Protein 3V70 (pdb70)

Nearest PDB structures (foldseek):
  3v70-assembly2_B  TM=1.005E+00  e=4.978E-42  Homo sapiens
  3v70-assembly1_A  TM=1.001E+00  e=3.978E-40  Homo sapiens
  6z3e-assembly1_A  TM=9.303E-01  e=1.183E-22  Homo sapiens
  2xtp-assembly1_A  TM=8.531E-01  e=1.876E-22  Homo sapiens
  3p1j-assembly1_A  TM=9.049E-01  e=4.468E-21  Homo sapiens

Sequence (428 aa):
STRRLILVGRTGAGKSATGNSILGQRRFTRACTTGSRRWDKCHVEVVDTPDIFSSQVSKTDPPGGCEERGHCYLLSAPGPHALLLVTQLGRFTAQDQQAVRQVRDMFGEDVLKWMVIVFTRKEDLAGGSLHDYVSNTENRALRELVAECGGRVCAFDNRATGREQEAQVVQLLGMVEGLVLEHKGAHYSNEVYELAQVLRWAGPEERLRRVAERVAARVTRRLILVGRTGAGKSATGNSILGQRRFTRACTTGSRRWDKCHVEVVDTPDIFSSQVSKTDPPGGCEERGHCYLLSAPGPHALLLVTQLGRFTAQDQQAVRQVRDMFGEDVLKWMVIVFTRKEDLHDYVSNTENRALRELVAECGGRVCAFDNRATGREQEAQVVVQLLGMVEGLVLEHKGAHYSNEVYELAQVLRWAGPEERRLRRVAERVAARV

Foldseek 3Di:
DEAEEEEFFAPPLCQQLVVCLLAVHNDGPLAWDKDWHCDPNYIYIYIYADHCQFPCVCVSQPLQLRLLVSLLSRPLFGLAYEYGGEVPDCDPRRVSRVVSVCLQQNLCRLLRYAYEYEPLCVCVPPDPVVVLVDDPPVVSVVSCVSNVVRYAYDHSVDDDPNSVVSSVSNVVSSVVSCVVVVNDGRHDPLSVLLVVCVVPDPVVSSSVSSVVSVVRD/DAEEEEFFAPPLCQQLVVCLLQVHNPGDLAWDKDWHCDDNDIYIYIYADHCQFPCVCVSQPLQLRLLVSLLRRPLFHLAYEYGGEVPDCDVRRVSSVVSVCLQQNLCRLLRYAYEYEPLVVVLVPLVPDPPVSSVVSCVSNVVRYAYDHSVDDDPNSVVRSVSNVVSSVVSCVVVVNDGRHDPLSVLLVVCVVPDPVVSSSVSSVVSVVRD

Secondary structure (P-SEA, 3-state):
cbbbbbbbcccccaaaaaaaaaaccccccccccccccccccbbbbbbbbccccccccccccccaaaaaaaaaaacccccbbbbccccccccaaaaaaaaaaaaaccccccccbbbbbccccccccccaaaaaaccccaaaaaaaaaaccbbbbbccccccaaaaaaaaaaaaaaaaaaaaacccccccaaaaaaaaaccccaaaaaaaaaaaaaacc/cbbbbbbccccccaaaaaaaaaccccccccccccccccccbbbbbbbbccccccccccccccaaaaaaaaaaacccccbbbbccccccccaaaaaaaaaaaaaccccccccbbbbbccccccaaaaacccaaaaaaaaaaaccbbbbbccccccaaaaaaaaaaaaaaaaaaaaacccccccaaaaaaaaaccccaaaaaaaaaaaaaacc

GO terms:
  GO:0005515 protein binding (F, IPI)
  GO:0005783 endoplasmic reticulum (C, IDA)

InterPro domains:
  IPR006703 AIG1-type guanine nucleotide-binding (G) domain [PF04548] (28-229)
  IPR006703 AIG1-type guanine nucleotide-binding (G) domain [PS51720] (25-229)
  IPR027417 P-loop containing nucleoside triphosphate hydrolase [G3DSA:3.40.50.300] (26-253)
  IPR027417 P-loop containing nucleoside triphosphate hydrolase [SSF52540] (24-228)
  IPR045058 GTPase GIMA/IAN/Toc [PTHR10903] (29-234)

Solvent-accessible surface area: 19023 Å² total; per-residue (Å²): 98,39,42,30,0,0,0,0,2,38,97,50,0,17,15,47,43,0,0,25,6,3,3,33,16,71,27,9,80,80,40,4,34,53,4,48,66,84,70,103,86,26,94,4,58,0,3,10,12,16,77,6,4,30,80,117,8,83,84,67,11,104,51,2,52,35,11,0,60,0,0,39,53,0,33,51,0,0,11,0,0,0,4,1,0,47,4,56,123,21,58,79,117,4,82,32,0,10,52,39,0,52,65,3,1,13,114,74,0,8,114,34,0,0,0,0,2,4,18,87,69,75,28,97,83,41,62,22,73,92,67,30,80,118,37,110,52,81,37,7,50,59,7,14,78,88,0,58,42,32,29,4,8,0,24,41,169,20,104,56,206,131,39,101,62,12,5,77,70,0,27,43,41,1,69,37,2,6,134,124,36,148,46,53,57,8,49,19,81,0,2,104,25,4,79,105,24,132,209,38,42,101,82,77,51,58,126,88,0,9,98,53,0,48,89,77,70,70,52,28,0,0,0,0,3,38,96,55,1,22,16,47,44,0,0,30,10,2,4,50,78,232,110,46,146,97,39,3,37,55,9,61,76,83,77,108,101,39,106,6,54,0,3,9,11,19,79,6,5,34,80,119,8,76,64,67,12,103,45,2,70,35,11,0,59,0,0,39,51,1,33,49,0,0,11,0,0,0,4,1,1,54,16,68,27,24,50,78,114,5,80,66,0,9,69,26,0,44,39,3,0,0,23,33,0,4,117,18,0,0,0,0,2,3,66,39,78,112,67,81,80,88,19,88,90,37,109,46,69,36,5,45,108,10,19,75,63,0,58,41,51,18,6,32,0,32,41,190,26,78,58,88,63,39,64,59,23,1,80,63,0,31,44,60,1,70,38,8,7,136,105,40,122,43,51,60,0,30,6,32,0,1,106,14,3,82,105,23,135,210,41,41,101,84,78,50,53,116,71,0,4,103,99,0,48,61,4,66

Radius of gyration: 23.24 Å; Cα contacts (8 Å, |Δi|>4): 752; chains: 2; bounding box: 51×53×64 Å

Structure (mmCIF, N/CA/C/O backbone):
data_3V70
#
_entry.id   3V70
#
_cell.length_a   81.348
_cell.length_b   81.348
_cell.length_c   178.934
_cell.angle_alpha   90.000
_cell.angle_beta   90.000
_cell.angle_gamma   120.000
#
_symmetry.space_group_name_H-M   'H 3'
#
loop_
_entity.id
_entity.type
_entity.pdbx_description
1 polymer 'GTPase IMAP family member 1'
2 non-polymer "GUANOSINE-5'-DIPHOSPHATE"
3 non-polymer 'MAGNESIUM ION'
4 water water
#
loop_
_atom_site.group_PDB
_atom_site.id
_atom_site.type_symbol
_atom_site.label_atom_id
_atom_site.label_alt_id
_atom_site.label_comp_id
_atom_site.label_asym_id
_atom_site.label_entity_id
_atom_site.label_seq_id
_atom_site.pdbx_PDB_ins_code
_atom_site.Cartn_x
_atom_site.Cartn_y
_atom_site.Cartn_z
_atom_site.occupancy
_atom_site.B_iso_or_equiv
_atom_site.auth_seq_id
_atom_site.auth_comp_id
_atom_site.auth_asym_id
_atom_site.auth_atom_id
_atom_site.pdbx_PDB_model_num
ATOM 1 N N . SER A 1 20 ? 8.664 1.643 113.891 1.00 42.13 26 SER A N 1
ATOM 2 C CA . SER A 1 20 ? 7.850 2.146 112.755 1.00 43.52 26 SER A CA 1
ATOM 3 C C . SER A 1 20 ? 7.987 3.672 112.599 1.00 41.72 26 SER A C 1
ATOM 4 O O . SER A 1 20 ? 8.115 4.157 111.473 1.00 43.47 26 SER A O 1
ATOM 6 N N . THR A 1 21 ? 7.950 4.431 113.705 1.00 39.08 27 THR A N 1
ATOM 7 C CA . THR A 1 21 ? 8.282 5.888 113.655 1.00 35.90 27 THR A CA 1
ATOM 8 C C . THR A 1 21 ? 9.014 6.351 114.899 1.00 32.87 27 THR A C 1
ATOM 9 O O . THR A 1 21 ? 8.671 5.961 116.003 1.00 32.27 27 THR A O 1
ATOM 13 N N . ARG A 1 22 ? 10.040 7.182 114.689 1.00 30.87 28 ARG A N 1
ATOM 14 C CA . ARG A 1 22 ? 10.773 7.827 115.764 1.00 29.11 28 ARG A CA 1
ATOM 15 C C . ARG A 1 22 ? 10.826 9.342 115.522 1.00 27.24 28 ARG A C 1
ATOM 16 O O . ARG A 1 22 ? 11.335 9.793 114.507 1.00 27.33 28 ARG A O 1
ATOM 24 N N . ARG A 1 23 ? 10.288 10.109 116.461 1.00 26.28 29 ARG A N 1
ATOM 25 C CA . ARG A 1 23 ? 10.248 11.564 116.367 1.00 24.72 29 ARG A CA 1
ATOM 26 C C . ARG A 1 23 ? 11.235 12.146 117.328 1.00 23.82 29 ARG A C 1
ATOM 27 O O . ARG A 1 23 ? 11.166 11.892 118.540 1.00 23.48 29 ARG A O 1
ATOM 35 N N . LEU A 1 24 ? 12.166 12.933 116.789 1.00 22.74 30 LEU A N 1
ATOM 36 C CA . LEU A 1 24 ? 13.192 13.538 117.579 1.00 21.90 30 LEU A CA 1
ATOM 37 C C . LEU A 1 24 ? 13.045 15.026 117.494 1.00 21.21 30 LEU A C 1
ATOM 38 O O . LEU A 1 24 ? 12.676 15.536 116.460 1.00 22.73 30 LEU A O 1
ATOM 43 N N . ILE A 1 25 ? 13.354 15.731 118.582 1.00 20.41 31 ILE A N 1
ATOM 44 C CA . ILE A 1 25 ? 13.424 17.199 118.561 1.00 20.29 31 ILE A CA 1
ATOM 45 C C . ILE A 1 25 ? 14.824 17.640 119.013 1.00 20.10 31 ILE A C 1
ATOM 46 O O . ILE A 1 25 ? 15.317 17.193 120.078 1.00 19.41 31 ILE A O 1
ATOM 51 N N . LEU A 1 26 ? 15.456 18.486 118.206 1.00 19.88 32 LEU A N 1
ATOM 52 C CA . LEU A 1 26 ? 16.774 19.060 118.518 1.00 20.23 32 LEU A CA 1
ATOM 53 C C . LEU A 1 26 ? 16.572 20.312 119.317 1.00 20.98 32 LEU A C 1
ATOM 54 O O . LEU A 1 26 ? 15.858 21.240 118.858 1.00 20.83 32 LEU A O 1
ATOM 59 N N . VAL A 1 27 ? 17.171 20.342 120.504 1.00 21.22 33 VAL A N 1
ATOM 60 C CA . VAL A 1 27 ? 17.053 21.483 121.423 1.00 22.94 33 VAL A CA 1
ATOM 61 C C . VAL A 1 27 ? 18.439 21.870 121.961 1.00 24.59 33 VAL A C 1
ATOM 62 O O . VAL A 1 27 ? 19.400 21.098 121.849 1.00 24.80 33 VAL A O 1
ATOM 66 N N . GLY A 1 28 ? 18.539 23.084 122.505 1.00 25.79 34 GLY A N 1
ATOM 67 C CA . GLY A 1 28 ? 19.816 23.641 122.942 1.00 26.27 34 GLY A CA 1
ATOM 68 C C . GLY A 1 28 ? 20.031 25.043 122.435 1.00 28.10 34 GLY A C 1
ATOM 69 O O . GLY A 1 28 ? 19.206 25.585 121.701 1.00 28.13 34 GLY A O 1
ATOM 70 N N . ARG A 1 29 ? 21.134 25.657 122.865 1.00 30.97 35 ARG A N 1
ATOM 71 C CA . ARG A 1 29 ? 21.443 27.050 122.520 1.00 32.09 35 ARG A CA 1
ATOM 72 C C . ARG A 1 29 ? 21.793 27.253 121.035 1.00 32.20 35 ARG A C 1
ATOM 73 O O . ARG A 1 29 ? 22.114 26.291 120.312 1.00 31.21 35 ARG A O 1
ATOM 81 N N . THR A 1 30 ? 21.741 28.512 120.594 1.00 33.09 36 THR A N 1
ATOM 82 C CA . THR A 1 30 ? 22.221 28.870 119.269 1.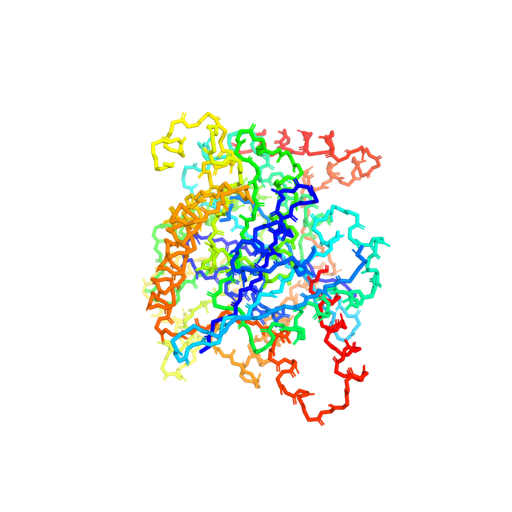00 33.74 36 THR A CA 1
ATOM 83 C C . THR A 1 30 ? 23.709 28.577 119.197 1.00 33.23 36 THR A C 1
ATOM 84 O O . THR A 1 30 ? 24.443 28.823 120.151 1.00 32.55 36 THR A O 1
ATOM 88 N N . GLY A 1 31 ? 24.136 28.029 118.064 1.00 32.23 37 GLY A N 1
ATOM 89 C CA . GLY A 1 31 ? 25.518 27.646 117.865 1.00 32.82 37 GLY A CA 1
ATOM 90 C C . GLY A 1 31 ? 25.967 26.382 118.605 1.00 31.85 37 GLY A C 1
ATOM 91 O O . GLY A 1 31 ? 27.141 26.087 118.646 1.00 33.46 37 GLY A O 1
ATOM 92 N N . ALA A 1 32 ? 25.047 25.626 119.173 1.00 30.39 38 ALA A 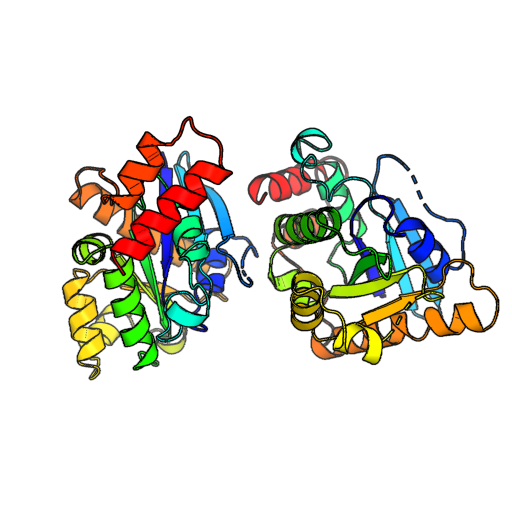N 1
ATOM 93 C CA . ALA A 1 32 ? 25.393 24.332 119.759 1.00 30.11 38 ALA A CA 1
ATOM 94 C C . ALA A 1 32 ? 25.733 23.272 118.703 1.00 30.26 38 ALA A C 1
ATOM 95 O O . ALA A 1 32 ? 26.505 22.349 118.962 1.00 31.96 38 ALA A O 1
ATOM 97 N N . GLY A 1 33 ? 25.181 23.413 117.502 1.00 29.63 39 GLY A N 1
ATOM 98 C CA . GLY A 1 33 ? 25.351 22.400 116.462 1.00 28.70 39 GLY A CA 1
ATOM 99 C C . GLY A 1 33 ? 24.094 21.583 116.192 1.00 26.71 39 GLY A C 1
ATOM 100 O O . GLY A 1 33 ? 24.187 20.450 115.684 1.00 26.62 39 GLY A O 1
ATOM 101 N N . LYS A 1 34 ? 22.919 22.163 116.487 1.00 25.06 40 LYS A N 1
ATOM 102 C CA . LYS A 1 34 ? 21.631 21.492 116.255 1.00 23.27 40 LYS A CA 1
ATOM 103 C C . LYS A 1 34 ? 21.443 21.170 114.795 1.00 22.57 40 LYS A C 1
ATOM 104 O O . LYS A 1 34 ? 21.183 20.035 114.443 1.00 21.21 40 LYS A O 1
ATOM 110 N N . SER A 1 35 ? 21.594 22.177 113.937 1.00 23.42 41 SER A N 1
ATOM 111 C CA . SER A 1 35 ? 21.291 22.002 112.532 1.00 23.25 41 SER A CA 1
ATOM 112 C C . SER A 1 35 ? 22.247 21.000 111.885 1.00 23.08 41 SER A C 1
ATOM 113 O O . SER A 1 35 ? 21.824 20.169 111.098 1.00 22.93 41 SER A O 1
ATOM 116 N N . ALA A 1 36 ? 23.517 21.065 112.243 1.00 23.28 42 ALA A N 1
ATOM 117 C CA . ALA A 1 36 ? 24.492 20.126 111.716 1.00 24.12 42 ALA A CA 1
ATOM 118 C C . ALA A 1 36 ? 24.212 18.697 112.174 1.00 23.38 42 ALA A C 1
ATOM 119 O O . ALA A 1 36 ? 24.330 17.741 111.390 1.00 24.31 42 ALA A O 1
ATOM 121 N N . THR A 1 37 ? 23.819 18.544 113.427 1.00 22.50 43 THR A N 1
ATOM 122 C CA . THR A 1 37 ? 23.485 17.227 113.956 1.00 21.57 43 THR A CA 1
ATOM 123 C C . THR A 1 37 ? 22.308 16.625 113.215 1.00 21.44 43 THR A C 1
ATOM 124 O O . THR A 1 37 ? 22.326 15.451 112.887 1.00 22.48 43 THR A O 1
ATOM 128 N N . GLY A 1 38 ? 21.299 17.435 112.929 1.00 21.04 44 GLY A N 1
ATOM 129 C CA . GLY A 1 38 ? 20.138 16.992 112.178 1.00 20.73 44 GLY A CA 1
ATOM 130 C C . GLY A 1 38 ? 20.478 16.566 110.788 1.00 22.03 44 GLY A C 1
ATOM 131 O O . GLY A 1 38 ? 19.966 15.576 110.294 1.00 21.95 44 GLY A O 1
ATOM 132 N N . ASN A 1 39 ? 21.375 17.306 110.146 1.00 23.44 45 ASN A N 1
ATOM 133 C CA . ASN A 1 39 ? 21.847 16.923 108.838 1.00 25.04 45 ASN A CA 1
ATOM 134 C C . ASN A 1 39 ? 22.574 15.560 108.874 1.00 25.56 45 ASN A C 1
ATOM 135 O O . ASN A 1 39 ? 22.345 14.717 108.011 1.00 27.13 45 ASN A O 1
ATOM 140 N N . SER A 1 40 ? 23.418 15.353 109.873 1.00 24.61 46 SER A N 1
ATOM 141 C CA . SER A 1 40 ? 24.102 14.079 110.036 1.00 25.57 46 SER A CA 1
ATOM 142 C C . SER A 1 40 ? 23.106 12.906 110.194 1.00 24.95 46 SER A C 1
ATOM 143 O O . SER A 1 40 ? 23.250 11.892 109.558 1.00 25.93 46 SER A O 1
ATOM 146 N N . ILE A 1 41 ? 22.089 13.091 111.020 1.00 23.48 47 ILE A N 1
ATOM 147 C CA . ILE A 1 41 ? 21.084 12.040 111.264 1.00 23.42 47 ILE A CA 1
ATOM 148 C C . ILE A 1 41 ? 20.289 11.709 110.001 1.00 24.90 47 ILE A C 1
ATOM 149 O O . ILE A 1 41 ? 19.994 10.532 109.717 1.00 26.58 47 ILE A O 1
ATOM 154 N N . LEU A 1 42 ? 19.927 12.734 109.239 1.00 24.93 48 LEU A N 1
ATOM 155 C CA . LEU A 1 42 ? 19.088 12.550 108.073 1.00 26.11 48 LEU A CA 1
ATOM 156 C C . LEU A 1 42 ? 19.892 12.152 106.852 1.00 28.11 48 LEU A C 1
ATOM 157 O O . LEU A 1 42 ? 19.330 11.701 105.875 1.00 29.56 48 LEU A O 1
ATOM 162 N N . GLY A 1 43 ? 21.195 12.369 106.889 1.00 28.48 49 GLY A N 1
ATOM 163 C CA . GLY A 1 43 ? 22.038 12.181 105.705 1.00 30.93 49 GLY A CA 1
ATOM 164 C C . GLY A 1 43 ? 21.703 13.141 104.583 1.00 32.21 49 GLY A C 1
ATOM 165 O O . GLY A 1 43 ? 21.747 12.775 103.422 1.00 35.19 49 GLY A O 1
ATOM 166 N N . GLN A 1 44 ? 21.372 14.367 104.932 1.00 31.52 50 GLN A N 1
ATOM 167 C CA . GLN A 1 44 ? 20.965 15.385 103.964 1.00 33.25 50 GLN A CA 1
ATOM 168 C C . GLN A 1 44 ? 21.423 16.731 104.478 1.00 32.89 50 GLN A C 1
ATOM 169 O O . GLN A 1 44 ? 21.478 16.952 105.693 1.00 31.08 50 GLN A O 1
ATOM 175 N N . ARG A 1 45 ? 21.694 17.656 103.571 1.00 35.34 51 ARG A N 1
ATOM 176 C CA . ARG A 1 45 ? 21.933 19.047 103.958 1.00 35.35 51 ARG A CA 1
ATOM 177 C C . ARG A 1 45 ? 20.591 19.801 104.027 1.00 35.08 51 ARG A C 1
ATOM 178 O O . ARG A 1 45 ? 20.254 20.594 103.153 1.00 37.62 51 ARG A O 1
ATOM 186 N N . ARG A 1 46 ? 19.840 19.514 105.084 1.00 33.42 52 ARG A N 1
ATOM 187 C CA . ARG A 1 46 ? 18.442 19.923 105.226 1.00 32.93 52 ARG A CA 1
ATOM 188 C C . ARG A 1 46 ? 18.297 21.242 105.977 1.00 31.77 52 ARG A C 1
ATOM 189 O O . ARG A 1 46 ? 17.528 22.101 105.569 1.00 32.61 52 ARG A O 1
ATOM 197 N N . PHE A 1 47 ? 19.043 21.369 107.079 1.00 29.96 53 PHE A N 1
ATOM 198 C CA . PHE A 1 47 ? 18.888 22.442 108.059 1.00 29.11 53 PHE A CA 1
ATOM 199 C C . PHE A 1 47 ? 20.007 23.503 107.983 1.00 30.88 53 PHE A C 1
ATOM 200 O O . PHE A 1 47 ? 21.051 23.288 107.326 1.00 33.16 53 PHE A O 1
ATOM 208 N N . THR A 1 57 ? 17.220 31.417 109.946 1.00 48.26 63 THR A N 1
ATOM 209 C CA . THR A 1 57 ? 16.054 30.534 110.107 1.00 46.26 63 THR A CA 1
ATOM 210 C C . THR A 1 57 ? 15.277 30.923 111.382 1.00 45.16 63 THR A C 1
ATOM 211 O O . THR A 1 57 ? 15.700 30.621 112.513 1.00 43.57 63 THR A O 1
ATOM 215 N N . ARG A 1 58 ? 14.163 31.629 111.188 1.00 45.03 64 ARG A N 1
ATOM 216 C CA . ARG A 1 58 ? 13.347 32.134 112.304 1.00 43.82 64 ARG A CA 1
ATOM 217 C C . ARG A 1 58 ? 12.333 31.060 112.811 1.00 41.75 64 ARG A C 1
ATOM 218 O O . ARG A 1 58 ? 11.829 31.157 113.929 1.00 39.42 64 ARG A O 1
ATOM 220 N N . ALA A 1 59 ? 12.086 30.016 112.010 1.00 39.68 65 ALA A N 1
ATOM 221 C CA . ALA A 1 59 ? 11.049 29.033 112.333 1.00 37.07 65 ALA A CA 1
ATOM 222 C C . ALA A 1 59 ? 11.627 27.639 112.592 1.00 34.19 65 ALA A C 1
ATOM 223 O O . ALA A 1 59 ? 12.700 27.300 112.095 1.00 32.98 65 ALA A O 1
ATOM 225 N N . CYS A 1 60 ? 10.873 26.824 113.351 1.00 33.34 66 CYS A N 1
ATOM 226 C CA . CYS A 1 60 ? 11.096 25.390 113.400 1.00 31.55 66 CYS A CA 1
ATOM 227 C C . CYS A 1 60 ? 10.914 24.820 112.009 1.00 32.04 66 CYS A C 1
ATOM 228 O O . CYS A 1 60 ? 10.058 25.260 111.267 1.00 33.18 66 CYS A O 1
ATOM 231 N N . THR A 1 61 ? 11.740 23.834 111.676 1.00 31.23 67 THR A N 1
ATOM 232 C CA . THR A 1 61 ? 11.646 23.116 110.416 1.00 31.94 67 THR A CA 1
ATOM 233 C C . THR A 1 61 ? 11.727 21.639 110.742 1.00 31.42 67 THR A C 1
ATOM 234 O O . THR A 1 61 ? 12.044 21.235 111.883 1.00 31.54 67 THR A O 1
ATOM 238 N N . THR A 1 62 ? 11.440 20.821 109.751 1.00 32.26 68 THR A N 1
ATOM 239 C CA . THR A 1 62 ? 11.400 19.394 109.937 1.00 31.13 68 THR A CA 1
ATOM 240 C C . THR A 1 62 ? 12.042 18.694 108.736 1.00 30.92 68 THR A C 1
ATOM 241 O O . THR A 1 62 ? 12.032 19.211 107.626 1.00 32.41 68 THR A O 1
ATOM 245 N N . GLY A 1 63 ? 12.612 17.525 108.981 1.00 29.13 69 GLY A N 1
ATOM 246 C CA . GLY A 1 63 ? 13.037 16.631 107.922 1.00 29.54 69 GLY A CA 1
ATOM 247 C C . GLY A 1 63 ? 12.813 15.192 108.336 1.00 29.36 69 GLY A C 1
ATOM 248 O O . GLY A 1 63 ? 12.558 14.899 109.536 1.00 26.80 69 GLY A O 1
ATOM 249 N N . SER A 1 64 ? 12.924 14.280 107.371 1.00 30.91 70 SER A N 1
ATOM 250 C CA . SER A 1 64 ? 12.842 12.855 107.673 1.00 31.86 70 SER A CA 1
ATOM 251 C C . SER A 1 64 ? 13.599 11.936 106.722 1.00 33.99 70 SER A C 1
ATOM 252 O O . SER A 1 64 ? 13.991 12.325 105.602 1.00 35.23 70 SER A O 1
ATOM 255 N N . ARG A 1 65 ? 13.791 10.704 107.196 1.00 35.83 71 ARG A N 1
ATOM 256 C CA . ARG A 1 65 ? 14.570 9.673 106.518 1.00 39.22 71 ARG A CA 1
ATOM 257 C C . ARG A 1 65 ? 13.928 8.316 106.799 1.00 41.65 71 ARG A C 1
ATOM 258 O O . ARG A 1 65 ? 13.564 8.032 107.932 1.00 39.72 71 ARG A O 1
ATOM 264 N N . ARG A 1 66 ? 13.799 7.484 105.772 1.00 46.13 72 ARG A N 1
ATOM 265 C CA . ARG A 1 66 ? 13.226 6.145 105.924 1.00 50.34 72 ARG A CA 1
ATOM 266 C C . ARG A 1 66 ? 14.365 5.132 106.025 1.00 54.31 72 ARG A C 1
ATOM 267 O O . ARG A 1 66 ? 15.106 4.912 105.080 1.00 56.73 72 ARG A O 1
ATOM 270 N N . TRP A 1 67 ? 14.464 4.516 107.192 1.00 58.06 73 TRP A N 1
ATOM 271 C CA . TRP A 1 67 ? 15.569 3.663 107.578 1.00 61.03 73 TRP A CA 1
ATOM 272 C C . TRP A 1 67 ? 15.017 2.316 107.941 1.00 65.11 73 TRP A C 1
ATOM 273 O O . TRP A 1 67 ? 14.243 2.193 108.908 1.00 69.67 73 TRP A O 1
ATOM 284 N N . ASP A 1 68 ? 15.403 1.286 107.196 1.00 67.74 74 ASP A N 1
ATOM 285 C CA . ASP A 1 68 ? 14.768 -0.007 107.320 1.00 69.91 74 ASP A CA 1
ATOM 286 C C . ASP A 1 68 ? 13.271 0.198 106.980 1.00 70.32 74 ASP A C 1
ATOM 287 O O . ASP A 1 68 ? 12.942 0.578 105.842 1.00 71.18 74 ASP A O 1
ATOM 289 N N . LYS A 1 69 ? 12.378 -0.039 107.949 1.00 67.14 75 LYS A N 1
ATOM 290 C CA . LYS A 1 69 ? 10.945 0.259 107.789 1.00 65.61 75 LYS A CA 1
ATOM 291 C C . LYS A 1 69 ? 10.511 1.318 108.822 1.00 60.91 75 LYS A C 1
ATOM 292 O O . LYS A 1 69 ? 9.323 1.477 109.104 1.00 59.65 75 LYS A O 1
ATOM 294 N N . CYS A 1 70 ? 11.490 2.034 109.373 1.00 58.49 76 CYS A N 1
ATOM 295 C CA . CYS A 1 70 ? 11.247 3.087 110.369 1.00 55.04 76 CYS A CA 1
ATOM 296 C C . CYS A 1 70 ? 11.387 4.482 109.754 1.00 51.36 76 CYS A C 1
ATOM 297 O O . CYS A 1 70 ? 12.329 4.749 109.007 1.00 50.82 76 CYS A O 1
ATOM 300 N N . HIS A 1 71 ? 10.439 5.357 110.076 1.00 47.69 77 HIS A N 1
ATOM 301 C CA . HIS A 1 71 ? 10.461 6.743 109.622 1.00 45.32 77 HIS A CA 1
ATOM 302 C C . HIS A 1 71 ? 11.022 7.591 110.738 1.00 40.88 77 HIS A C 1
ATOM 303 O O . HIS A 1 71 ? 10.361 7.801 111.756 1.00 40.24 77 HIS A O 1
ATOM 310 N N . VAL A 1 72 ? 12.253 8.053 110.576 1.00 37.00 78 VAL A N 1
ATOM 311 C CA . VAL A 1 72 ? 12.866 8.944 111.525 1.00 33.53 78 VAL A CA 1
ATOM 312 C C . VAL A 1 72 ? 12.551 10.412 111.166 1.00 32.70 78 VAL A C 1
ATOM 313 O O . VAL A 1 72 ? 12.921 10.879 110.093 1.00 31.94 78 VAL A O 1
ATOM 317 N N . GLU A 1 73 ? 11.854 11.121 112.066 1.00 30.63 79 GLU A N 1
ATOM 318 C CA . GLU A 1 73 ? 11.506 12.527 111.843 1.00 30.29 79 GLU A CA 1
ATOM 319 C C . GLU A 1 73 ? 12.284 13.410 112.798 1.00 27.46 79 GLU A C 1
ATOM 320 O O . GLU A 1 73 ? 12.304 13.139 114.002 1.00 26.46 79 GLU A O 1
ATOM 326 N N . VAL A 1 74 ? 12.915 14.451 112.263 1.00 24.74 80 VAL A N 1
ATOM 327 C CA . VAL A 1 74 ? 13.682 15.349 113.053 1.00 23.34 80 VAL A CA 1
ATOM 328 C C . VAL A 1 74 ? 13.144 16.752 112.973 1.00 22.81 80 VAL A C 1
ATOM 329 O O . VAL A 1 74 ? 12.985 17.287 111.872 1.00 24.01 80 VAL A O 1
ATOM 333 N N . VAL A 1 75 ? 12.843 17.352 114.136 1.00 21.64 81 VAL A N 1
ATOM 334 C CA . VAL A 1 75 ? 12.476 18.760 114.206 1.00 21.79 81 VAL A CA 1
ATOM 335 C C . VAL A 1 75 ? 13.684 19.583 114.678 1.00 21.86 81 VAL A C 1
ATOM 336 O O . VAL A 1 75 ? 14.186 19.376 115.784 1.00 21.46 81 VAL A O 1
ATOM 340 N N . ASP A 1 76 ? 14.128 20.535 113.852 1.00 23.60 82 ASP A N 1
ATOM 341 C CA . ASP A 1 76 ? 15.220 21.467 114.202 1.00 23.60 82 ASP A CA 1
ATOM 342 C C . ASP A 1 76 ? 14.603 22.777 114.708 1.00 24.09 82 ASP A C 1
ATOM 343 O O . ASP A 1 76 ? 13.527 23.190 114.226 1.00 23.82 82 ASP A O 1
ATOM 348 N N . THR A 1 77 ? 15.271 23.420 115.685 1.00 24.00 83 THR A N 1
ATOM 349 C CA . THR A 1 77 ? 14.690 24.564 116.396 1.00 24.47 83 THR A CA 1
ATOM 350 C C . THR A 1 77 ? 15.477 25.913 116.212 1.00 25.32 83 THR A C 1
ATOM 351 O O . THR A 1 77 ? 16.700 25.926 116.063 1.00 25.67 83 THR A O 1
ATOM 355 N N . PRO A 1 78 ? 14.749 27.041 116.200 1.00 25.35 84 PRO A N 1
ATOM 356 C CA . PRO A 1 78 ? 15.360 28.339 116.111 1.00 26.62 84 PRO A CA 1
ATOM 357 C C . PRO A 1 78 ? 15.717 28.868 117.511 1.00 27.42 84 PRO A C 1
ATOM 358 O O . PRO A 1 78 ? 15.797 28.087 118.443 1.00 27.20 84 PRO A O 1
ATOM 362 N N . ASP A 1 79 ? 15.920 30.172 117.645 1.00 29.84 85 ASP A N 1
ATOM 363 C CA . ASP A 1 79 ? 16.351 30.794 118.902 1.00 32.82 85 ASP A CA 1
ATOM 364 C C . ASP A 1 79 ? 15.205 30.845 119.961 1.00 33.06 85 ASP A C 1
ATOM 365 O O . ASP A 1 79 ? 14.799 31.923 120.390 1.00 36.42 85 ASP A O 1
ATOM 370 N N . ILE A 1 80 ? 14.676 29.686 120.352 1.00 32.31 86 ILE A N 1
ATOM 371 C CA . ILE A 1 80 ? 13.539 29.621 121.304 1.00 33.49 86 ILE A CA 1
ATOM 372 C C . ILE A 1 80 ? 13.956 29.119 122.681 1.00 33.42 86 ILE A C 1
ATOM 373 O O . ILE A 1 80 ? 13.109 28.958 123.548 1.00 34.43 86 ILE A O 1
ATOM 378 N N . PHE A 1 81 ? 15.265 28.956 122.896 1.00 33.19 87 PHE A N 1
ATOM 379 C CA . PHE A 1 81 ? 15.799 28.491 124.178 1.00 32.53 87 PHE A CA 1
ATOM 380 C C . PHE A 1 81 ? 16.781 29.480 124.811 1.00 34.68 87 PHE A C 1
ATOM 381 O O . PHE A 1 81 ? 17.647 29.082 125.572 1.00 33.78 87 PHE A O 1
ATOM 389 N N . SER A 1 82 ? 16.625 30.773 124.512 1.00 36.94 88 SER A N 1
ATOM 390 C CA . SER A 1 82 ? 17.412 31.817 125.175 1.00 40.60 88 SER A CA 1
ATOM 391 C C . SER A 1 82 ? 16.564 32.516 126.230 1.00 43.51 88 SER A C 1
ATOM 392 O O . SER A 1 82 ? 15.353 32.336 126.277 1.00 42.89 88 SER A O 1
ATOM 395 N N . SER A 1 83 ? 17.215 33.321 127.059 1.00 47.20 89 SER A N 1
ATOM 396 C CA . SER A 1 83 ? 16.519 34.144 128.052 1.00 52.31 89 SER A CA 1
ATOM 397 C C . SER A 1 83 ? 15.605 35.199 127.407 1.00 54.18 89 SER A C 1
ATOM 398 O O . SER A 1 83 ? 14.714 35.716 128.062 1.00 56.58 89 SER A O 1
ATOM 401 N N . GLN A 1 84 ? 15.837 35.494 126.123 1.00 54.29 90 GLN A N 1
ATOM 402 C CA . GLN A 1 84 ? 15.044 36.477 125.364 1.00 55.68 90 GLN A CA 1
ATOM 403 C C . GLN A 1 84 ? 13.909 35.844 124.556 1.00 53.58 90 GLN A C 1
ATOM 404 O O . GLN A 1 84 ? 13.347 36.499 123.685 1.00 55.03 90 GLN A O 1
ATOM 410 N N . VAL A 1 85 ? 13.554 34.586 124.830 1.00 50.39 91 VAL A N 1
ATOM 411 C CA . VAL A 1 85 ? 12.463 33.954 124.082 1.00 47.79 91 VAL A CA 1
ATOM 412 C C . VAL A 1 85 ? 11.143 34.743 124.265 1.00 49.06 91 VAL A C 1
ATOM 413 O O . VAL A 1 85 ? 10.353 34.899 123.332 1.00 49.11 91 VAL A O 1
ATOM 417 N N . SER A 1 86 ? 10.950 35.268 125.464 1.00 50.21 92 SER A N 1
ATOM 418 C CA . SER A 1 86 ? 9.810 36.095 125.787 1.00 52.36 92 SER A CA 1
ATOM 419 C C . SER A 1 86 ? 9.638 37.315 124.838 1.00 54.65 92 SER A C 1
ATOM 420 O O . SER A 1 86 ? 8.526 37.746 124.588 1.00 54.28 92 SER A O 1
ATOM 423 N N . LYS A 1 87 ? 10.742 37.843 124.312 1.00 56.22 93 LYS A N 1
ATOM 424 C CA . LYS A 1 87 ? 10.716 38.967 123.360 1.00 58.51 93 LYS A CA 1
ATOM 425 C C . LYS A 1 87 ? 10.781 38.490 121.895 1.00 57.70 93 LYS A C 1
ATOM 426 O O . LYS A 1 87 ? 10.213 39.121 121.010 1.00 59.71 93 LYS A O 1
ATOM 428 N N . THR A 1 88 ? 11.483 37.388 121.653 1.00 55.45 94 THR A N 1
ATOM 429 C CA . THR A 1 88 ? 11.622 36.806 120.313 1.00 54.35 94 THR A CA 1
ATOM 430 C C . THR A 1 88 ? 10.327 36.146 119.817 1.00 54.20 94 THR A C 1
ATOM 431 O O . THR A 1 88 ? 9.963 36.296 118.655 1.00 56.39 94 THR A O 1
ATOM 433 N N . ASP A 1 89 ? 9.637 35.421 120.709 1.00 52.23 95 ASP A N 1
ATOM 434 C CA . ASP A 1 89 ? 8.445 34.641 120.358 1.00 49.42 95 ASP A CA 1
ATOM 435 C C . ASP A 1 89 ? 7.278 34.954 121.318 1.00 49.61 95 ASP A C 1
ATOM 436 O O . ASP A 1 89 ? 6.799 34.063 122.013 1.00 48.05 95 ASP A O 1
ATOM 441 N N A PRO A 1 90 ? 6.805 36.209 121.347 0.50 52.02 96 PRO A N 1
ATOM 442 N N B PRO A 1 90 ? 6.822 36.233 121.333 0.50 51.87 96 PRO A N 1
ATOM 443 C CA A PRO A 1 90 ? 5.935 36.681 122.465 0.50 53.62 96 PRO A CA 1
ATOM 444 C CA B PRO A 1 90 ? 5.719 36.635 122.184 0.50 53.34 96 PRO A CA 1
ATOM 445 C C A PRO A 1 90 ? 4.586 35.940 122.715 0.50 53.03 96 PRO A C 1
ATOM 446 C C B PRO A 1 90 ? 4.473 36.032 121.593 0.50 52.53 96 PRO A C 1
ATOM 447 O O A PRO A 1 90 ? 4.252 35.669 123.875 0.50 53.21 96 PRO A O 1
ATOM 448 O O B PRO A 1 90 ? 4.312 36.024 120.369 0.50 51.73 96 PRO A O 1
ATOM 455 N N A GLY A 1 91 ? 3.832 35.622 121.657 0.50 52.20 97 GLY A N 1
ATOM 456 N N B GLY A 1 91 ? 3.622 35.494 122.443 0.50 51.84 97 GLY A N 1
ATOM 457 C CA A GLY A 1 91 ? 2.576 34.854 121.794 0.50 51.69 97 GLY A CA 1
ATOM 458 C CA B GLY A 1 91 ? 2.452 34.786 121.981 0.50 51.50 97 GLY A CA 1
ATOM 459 C C A GLY A 1 91 ? 2.754 33.325 121.748 0.50 48.84 97 GLY A C 1
ATOM 460 C C B GLY A 1 91 ? 2.722 33.294 121.791 0.50 48.68 97 GLY A C 1
ATOM 461 O O A GLY A 1 91 ? 1.780 32.569 121.632 0.50 48.88 97 GLY A O 1
ATOM 462 O O B GLY A 1 91 ? 1.775 32.530 121.614 0.50 48.68 97 GLY A O 1
ATOM 463 N N . CYS A 1 92 ? 4.002 32.883 121.836 1.00 46.25 98 CYS A N 1
ATOM 464 C CA . CYS A 1 92 ? 4.384 31.462 121.777 1.00 43.36 98 CYS A CA 1
ATOM 465 C C . CYS A 1 92 ? 3.984 30.723 120.477 1.00 42.65 98 CYS A C 1
ATOM 466 O O . CYS A 1 92 ? 3.865 2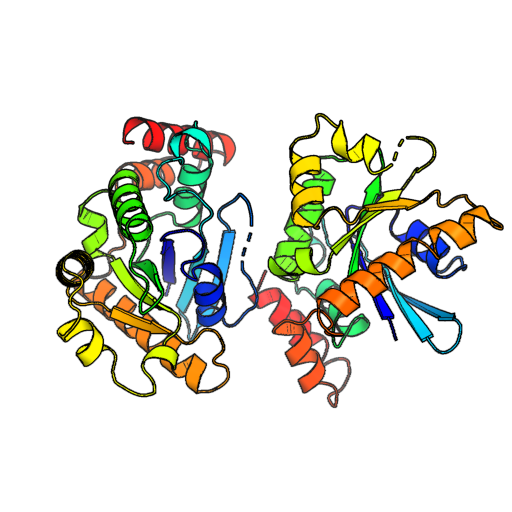9.481 120.481 1.00 40.87 98 CYS A O 1
ATOM 469 N N . GLU A 1 93 ? 3.826 31.467 119.376 1.00 42.52 99 GLU A N 1
ATOM 470 C CA . GLU A 1 93 ? 3.475 30.874 118.082 1.00 41.97 99 GLU A CA 1
ATOM 471 C C . GLU A 1 93 ? 4.556 29.907 117.591 1.00 39.23 99 GLU A C 1
ATOM 472 O O . GLU A 1 93 ? 4.245 28.815 117.124 1.00 38.23 99 GLU A O 1
ATOM 474 N N . GLU A 1 94 ? 5.820 30.296 117.700 1.00 38.23 100 GLU A N 1
ATOM 475 C CA . GLU A 1 94 ? 6.909 29.424 117.251 1.00 35.73 100 GLU A CA 1
ATOM 476 C C . GLU A 1 94 ? 7.145 28.253 118.172 1.00 32.20 100 GLU A C 1
ATOM 477 O O . GLU A 1 94 ? 7.365 27.132 117.711 1.00 30.28 100 GLU A O 1
ATOM 483 N N . ARG A 1 95 ? 7.086 28.484 119.479 1.00 30.98 101 ARG A N 1
ATOM 484 C CA . ARG A 1 95 ? 7.071 27.364 120.404 1.00 29.14 101 ARG A CA 1
ATOM 485 C C . ARG A 1 95 ? 5.866 26.432 120.152 1.00 28.93 101 ARG A C 1
ATOM 486 O O . ARG A 1 95 ? 5.972 25.198 120.314 1.00 28.04 101 ARG A O 1
ATOM 494 N N . GLY A 1 96 ? 4.726 27.012 119.788 1.00 30.50 102 GLY A N 1
ATOM 495 C CA . GLY A 1 96 ? 3.550 26.238 119.402 1.00 30.86 102 GLY A CA 1
ATOM 496 C C . GLY A 1 96 ? 3.809 25.420 118.153 1.00 30.70 102 GLY A C 1
ATOM 497 O O . GLY A 1 96 ? 3.361 24.291 118.045 1.00 29.99 102 GLY A O 1
ATOM 498 N N . HIS A 1 97 ? 4.531 25.991 117.205 1.00 32.17 103 HIS A N 1
ATOM 499 C CA . HIS A 1 97 ? 4.827 25.307 115.934 1.00 32.79 103 HIS A CA 1
ATOM 500 C C . HIS A 1 97 ? 5.664 24.095 116.175 1.00 30.01 103 HIS A C 1
ATOM 501 O O . HIS A 1 97 ? 5.448 23.057 115.561 1.00 30.62 103 HIS A O 1
ATOM 508 N N . CYS A 1 98 ? 6.624 24.205 117.095 1.00 28.24 104 CYS A N 1
ATOM 509 C CA . CYS A 1 98 ? 7.437 23.080 117.512 1.00 26.29 104 CYS A CA 1
ATOM 510 C C . CYS A 1 98 ? 6.567 21.901 117.979 1.00 25.99 104 CYS A C 1
ATOM 511 O O . CYS A 1 98 ? 6.799 20.751 117.588 1.00 25.05 104 CYS A O 1
ATOM 514 N N . TYR A 1 99 ? 5.579 22.187 118.827 1.00 26.60 105 TYR A N 1
ATOM 515 C CA . TYR A 1 99 ? 4.616 21.157 119.278 1.00 26.62 105 TYR A CA 1
ATOM 516 C C . TYR A 1 99 ? 3.853 20.515 118.101 1.00 28.21 105 TYR A C 1
ATOM 517 O O . TYR A 1 99 ? 3.734 19.286 118.027 1.00 28.33 105 TYR A O 1
ATOM 526 N N . LEU A 1 100 ? 3.329 21.337 117.187 1.00 28.79 106 LEU A N 1
ATOM 527 C CA . LEU A 1 100 ? 2.514 20.802 116.093 1.00 30.60 106 LEU A CA 1
ATOM 528 C C . LEU A 1 100 ? 3.357 19.870 115.205 1.00 29.87 106 LEU A C 1
ATOM 529 O O . LEU A 1 100 ? 2.895 18.821 114.819 1.00 30.81 106 LEU A O 1
ATOM 534 N N . LEU A 1 101 ? 4.597 20.266 114.922 1.00 28.88 107 LEU A N 1
ATOM 535 C CA . LEU A 1 101 ? 5.529 19.456 114.110 1.00 28.03 107 LEU A CA 1
ATOM 536 C C . LEU A 1 101 ? 5.955 18.149 114.748 1.00 27.62 107 LEU A C 1
ATOM 537 O O . LEU A 1 101 ? 6.332 17.235 114.043 1.00 27.18 107 LEU A O 1
ATOM 542 N N . SER A 1 102 ? 5.923 18.077 116.083 1.00 27.50 108 SER A N 1
ATOM 543 C CA . SER A 1 102 ? 6.368 16.893 116.827 1.00 26.56 108 SER A CA 1
ATOM 544 C C . SER A 1 102 ? 5.194 16.078 117.370 1.00 28.10 108 SER A C 1
ATOM 545 O O . SER A 1 102 ? 5.406 15.025 117.998 1.00 28.84 108 SER A O 1
ATOM 548 N N . ALA A 1 103 ? 3.960 16.550 117.142 1.00 28.46 109 ALA A N 1
ATOM 549 C CA . ALA A 1 103 ? 2.763 15.900 117.709 1.00 28.47 109 ALA A CA 1
ATOM 550 C C . ALA A 1 103 ? 2.666 14.510 117.164 1.00 29.12 109 ALA A C 1
ATOM 551 O O . ALA A 1 103 ? 3.054 14.294 116.015 1.00 28.96 109 ALA A O 1
ATOM 553 N N . PRO A 1 104 ? 2.132 13.538 117.967 1.00 29.12 110 PRO A N 1
ATOM 554 C CA . PRO A 1 104 ? 1.573 13.606 119.335 1.00 28.54 110 PRO A CA 1
ATOM 555 C C . PRO A 1 104 ? 2.613 13.635 120.464 1.00 27.83 110 PRO A C 1
ATOM 556 O O . PRO A 1 104 ? 2.228 13.601 121.640 1.00 26.74 110 PRO A O 1
ATOM 560 N N . GLY A 1 105 ? 3.908 13.688 120.114 1.00 25.99 111 GLY A N 1
ATOM 561 C CA . GLY A 1 105 ? 4.945 13.777 121.096 1.00 25.10 111 GLY A CA 1
ATOM 562 C C . GLY A 1 105 ? 6.241 13.104 120.652 1.00 24.66 111 GLY A C 1
ATOM 563 O O . GLY A 1 105 ? 6.210 12.129 119.871 1.00 25.39 111 GLY A O 1
ATOM 564 N N . PRO A 1 106 ? 7.389 13.598 121.158 1.00 23.06 112 PRO A N 1
ATOM 565 C CA . PRO A 1 106 ? 8.692 13.088 120.801 1.00 22.59 112 PRO A CA 1
ATOM 566 C C . PRO A 1 106 ? 9.057 11.798 121.503 1.00 22.79 112 PRO A C 1
ATOM 567 O O . PRO A 1 106 ? 8.705 11.607 122.675 1.00 23.47 112 PRO A O 1
ATOM 571 N N . HIS A 1 107 ? 9.794 10.941 120.799 1.00 22.53 113 HIS A N 1
ATOM 572 C CA . HIS A 1 107 ? 10.403 9.769 121.409 1.00 23.06 113 HIS A CA 1
ATOM 573 C C . HIS A 1 107 ? 11.676 10.133 122.118 1.00 22.37 113 HIS A C 1
ATOM 574 O O . HIS A 1 107 ? 12.094 9.441 123.064 1.00 22.37 113 HIS A O 1
ATOM 581 N N . ALA A 1 108 ? 12.314 11.213 121.657 1.00 21.35 114 ALA A N 1
ATOM 582 C CA . ALA A 1 108 ? 13.436 11.787 122.353 1.00 21.74 114 ALA A CA 1
ATOM 583 C C . ALA A 1 108 ? 13.625 13.248 122.051 1.00 20.65 114 ALA A C 1
ATOM 584 O O . ALA A 1 108 ? 13.374 13.694 120.954 1.00 20.72 114 ALA A O 1
ATOM 586 N N . LEU A 1 109 ? 14.113 13.974 123.048 1.00 21.77 115 LEU A N 1
ATOM 587 C CA . LEU A 1 109 ? 14.684 15.294 122.859 1.00 21.24 115 LEU A CA 1
ATOM 588 C C . LEU A 1 109 ? 16.191 15.119 122.841 1.00 21.51 115 LEU A C 1
ATOM 589 O O . LEU A 1 109 ? 16.749 14.449 123.707 1.00 21.99 115 LEU A O 1
ATOM 594 N N . LEU A 1 110 ? 16.837 15.703 121.831 1.00 21.23 116 LEU A N 1
ATOM 595 C CA . LEU A 1 110 ? 18.277 15.667 121.695 1.00 21.20 116 LEU A CA 1
ATOM 596 C C . LEU A 1 110 ? 18.817 17.029 122.149 1.00 21.68 116 LEU A C 1
ATOM 597 O O . LEU A 1 110 ? 18.623 18.041 121.458 1.00 21.83 116 LEU A O 1
ATOM 602 N N . LEU A 1 111 ? 19.469 17.056 123.305 1.00 22.00 117 LEU A N 1
ATOM 603 C CA . LEU A 1 111 ? 20.088 18.276 123.785 1.00 22.70 117 LEU A CA 1
ATOM 604 C C . LEU A 1 111 ? 21.486 18.346 123.211 1.00 22.92 117 LEU A C 1
ATOM 605 O O . LEU A 1 111 ? 22.384 17.619 123.622 1.00 23.16 117 LEU A O 1
ATOM 610 N N . VAL A 1 112 ? 21.655 19.241 122.249 1.00 22.40 118 VAL A N 1
ATOM 611 C CA . VAL A 1 112 ? 22.888 19.380 121.537 1.00 22.61 118 VAL A CA 1
ATOM 612 C C . VAL A 1 112 ? 23.739 20.404 122.262 1.00 25.07 118 VAL A C 1
ATOM 613 O O . VAL A 1 112 ? 23.239 21.456 122.688 1.00 25.20 118 VAL A O 1
ATOM 617 N N . THR A 1 113 ? 25.014 20.080 122.424 1.00 27.68 119 THR A N 1
ATOM 618 C CA . THR A 1 113 ? 25.971 20.944 123.098 1.00 30.75 119 THR A CA 1
ATOM 619 C C . THR A 1 113 ? 27.345 20.741 122.476 1.00 32.31 119 THR A C 1
ATOM 620 O O . THR A 1 113 ? 27.611 19.699 121.895 1.00 34.41 119 THR A O 1
ATOM 624 N N . GLN A 1 114 ? 28.210 21.732 122.585 1.00 34.99 120 GLN A N 1
ATOM 625 C CA . GLN A 1 114 ? 29.566 21.633 122.012 1.00 36.98 120 GLN A CA 1
ATOM 626 C C . GLN A 1 114 ? 30.533 21.061 123.030 1.00 38.61 120 GLN A C 1
ATOM 627 O O . GLN A 1 114 ? 30.611 21.552 124.162 1.00 38.60 120 GLN A O 1
ATOM 633 N N . LEU A 1 115 ? 31.263 20.013 122.631 1.00 38.88 121 LEU A N 1
ATOM 634 C CA . LEU A 1 115 ? 32.308 19.449 123.492 1.00 42.04 121 LEU A CA 1
ATOM 635 C C . LEU A 1 115 ? 33.293 20.559 123.896 1.00 43.58 121 LEU A C 1
ATOM 636 O O . LEU A 1 115 ? 33.748 21.315 123.049 1.00 43.42 121 LEU A O 1
ATOM 641 N N . GLY A 1 116 ? 33.583 20.657 125.193 1.00 45.79 122 GLY A N 1
ATOM 642 C CA . GLY A 1 116 ? 34.485 21.700 125.735 1.00 49.15 122 GLY A CA 1
ATOM 643 C C . GLY A 1 116 ? 33.873 23.089 125.928 1.00 49.81 122 GLY A C 1
ATOM 644 O O . GLY A 1 116 ? 34.576 24.029 126.285 1.00 54.06 122 GLY A O 1
ATOM 645 N N . ARG A 1 117 ? 32.575 23.237 125.684 1.00 47.61 123 ARG A N 1
ATOM 646 C CA . ARG A 1 117 ? 31.926 24.573 125.761 1.00 47.94 123 ARG A CA 1
ATOM 647 C C . ARG A 1 117 ? 30.519 24.449 126.296 1.00 44.67 123 ARG A C 1
ATOM 648 O O . ARG A 1 117 ? 29.575 24.923 125.673 1.00 42.66 123 ARG A O 1
ATOM 656 N N . PHE A 1 118 ? 30.380 23.814 127.452 1.00 44.60 124 PHE A N 1
ATOM 657 C CA . PHE A 1 118 ? 29.104 23.837 128.171 1.00 42.99 124 PHE A CA 1
ATOM 658 C C . PHE A 1 118 ? 29.047 25.115 128.994 1.00 43.54 124 PHE A C 1
ATOM 659 O O . PHE A 1 118 ? 29.673 25.215 130.025 1.00 45.59 124 PHE A O 1
ATOM 667 N N . THR A 1 119 ? 28.295 26.090 128.512 1.00 42.34 125 THR A N 1
ATOM 668 C CA . THR A 1 119 ? 28.314 27.452 129.057 1.00 43.13 125 THR A CA 1
ATOM 669 C C . THR A 1 119 ? 27.037 27.788 129.862 1.00 42.05 125 THR A C 1
ATOM 670 O O . THR A 1 119 ? 26.111 26.960 129.973 1.00 40.12 125 THR A O 1
ATOM 674 N N . ALA A 1 120 ? 26.999 28.993 130.428 1.00 43.16 126 ALA A N 1
ATOM 675 C CA . ALA A 1 120 ? 25.783 29.540 131.070 1.00 43.36 126 ALA A CA 1
ATOM 676 C C . ALA A 1 120 ? 24.610 29.538 130.095 1.00 40.86 126 ALA A C 1
ATOM 677 O O . ALA A 1 120 ? 23.486 29.254 130.467 1.00 40.04 126 ALA A O 1
ATOM 679 N N . GLN A 1 121 ? 24.899 29.798 128.827 1.00 40.12 127 GLN A N 1
ATOM 680 C CA . GLN A 1 121 ? 23.876 29.779 127.793 1.00 38.00 127 GLN A CA 1
ATOM 681 C C . GLN A 1 121 ? 23.284 28.403 127.568 1.00 36.23 127 GLN A C 1
ATOM 682 O O . GLN A 1 121 ? 22.094 28.298 127.316 1.00 34.19 127 GLN A O 1
ATOM 688 N N . ASP A 1 122 ? 24.113 27.357 127.646 1.00 36.27 128 ASP A N 1
ATOM 689 C CA . ASP A 1 122 ? 23.616 25.972 127.580 1.00 34.73 128 ASP A CA 1
ATOM 690 C C . ASP A 1 122 ? 22.694 25.701 128.749 1.00 35.27 128 ASP A C 1
ATOM 691 O O . ASP A 1 122 ? 21.624 25.109 128.587 1.00 33.58 128 ASP A O 1
ATOM 696 N N . GLN A 1 123 ? 23.102 26.154 129.932 1.00 38.02 129 GLN A N 1
ATOM 697 C CA . GLN A 1 123 ? 22.286 25.978 131.145 1.00 38.96 129 GLN A CA 1
ATOM 698 C C . GLN A 1 123 ? 20.943 26.708 131.000 1.00 37.67 129 GLN A C 1
ATOM 699 O O . GLN A 1 123 ? 19.896 26.188 131.381 1.00 37.19 129 GLN A O 1
ATOM 705 N N . GLN A 1 124 ? 20.978 27.892 130.403 1.00 37.28 130 GLN A N 1
ATOM 706 C CA . GLN A 1 124 ? 19.753 28.655 130.128 1.00 36.47 130 GLN A CA 1
ATOM 707 C C . GLN A 1 124 ? 18.844 27.900 129.157 1.00 33.55 130 GLN A C 1
ATOM 708 O O . GLN A 1 124 ? 17.631 27.924 129.308 1.00 33.15 130 GLN A O 1
ATOM 710 N N . ALA A 1 125 ? 19.433 27.213 128.187 1.00 31.53 131 ALA A N 1
ATOM 711 C CA . ALA A 1 125 ? 18.659 26.467 127.202 1.00 29.68 131 ALA A CA 1
ATOM 712 C C . ALA A 1 125 ? 17.912 25.270 127.849 1.00 29.14 131 ALA A C 1
ATOM 713 O O . ALA A 1 125 ? 16.747 25.010 127.546 1.00 28.29 131 ALA A O 1
ATOM 715 N N . VAL A 1 126 ? 18.598 24.580 128.744 1.00 29.78 132 VAL A N 1
ATOM 716 C CA . VAL A 1 126 ? 18.024 23.470 129.504 1.00 29.83 132 VAL A CA 1
ATOM 717 C C . VAL A 1 126 ? 16.830 23.968 130.352 1.00 30.83 132 VAL A C 1
ATOM 718 O O . VAL A 1 126 ? 15.824 23.302 130.430 1.00 30.51 132 VAL A O 1
ATOM 722 N N . ARG A 1 127 ? 16.942 25.129 130.969 1.00 32.74 133 ARG A N 1
ATOM 723 C CA . ARG A 1 127 ? 15.832 25.660 131.771 1.00 33.87 133 ARG A CA 1
ATOM 724 C C . ARG A 1 127 ? 14.625 26.024 130.894 1.00 32.94 133 ARG A C 1
ATOM 725 O O . ARG A 1 127 ? 13.479 25.851 131.307 1.00 32.33 133 ARG A O 1
ATOM 727 N N . GLN A 1 128 ? 14.885 26.526 129.689 1.00 32.29 134 GLN A N 1
ATOM 728 C CA . GLN A 1 128 ? 13.815 26.891 128.782 1.00 31.92 134 GLN A CA 1
ATOM 729 C C . GLN A 1 128 ? 13.086 25.658 128.334 1.00 29.65 134 GLN A C 1
ATOM 730 O O . GLN A 1 128 ? 11.857 25.680 128.188 1.00 28.70 134 GLN A O 1
ATOM 736 N N . VAL A 1 129 ? 13.845 24.579 128.094 1.00 28.54 135 VAL A N 1
ATOM 737 C CA . VAL A 1 129 ? 13.277 23.312 127.702 1.00 27.76 135 VAL A CA 1
ATOM 738 C C . VAL A 1 129 ? 12.328 22.771 128.787 1.00 28.05 135 VAL A C 1
ATOM 739 O O . VAL A 1 129 ? 11.208 22.365 128.482 1.00 27.56 135 VAL A O 1
ATOM 743 N N . ARG A 1 130 ? 12.795 22.783 130.033 1.00 28.97 136 ARG A N 1
ATOM 744 C CA . ARG A 1 130 ? 11.996 22.399 131.178 1.00 31.22 136 ARG A CA 1
ATOM 745 C C . ARG A 1 130 ? 10.748 23.229 131.320 1.00 32.18 136 ARG A C 1
ATOM 746 O O . ARG A 1 130 ? 9.680 22.712 131.652 1.00 34.25 136 ARG A O 1
ATOM 754 N N . ASP A 1 131 ? 10.895 24.521 131.117 1.00 32.51 137 ASP A N 1
ATOM 755 C CA . ASP A 1 131 ? 9.783 25.445 131.187 1.00 34.17 137 ASP A CA 1
ATOM 756 C C . ASP A 1 131 ? 8.756 25.125 130.091 1.00 32.08 137 ASP A C 1
ATOM 757 O O . ASP A 1 131 ? 7.543 25.125 130.320 1.00 31.91 137 ASP A O 1
ATOM 762 N N . MET A 1 132 ? 9.268 24.837 128.907 1.00 29.36 138 MET A N 1
ATOM 763 C CA . MET A 1 132 ? 8.434 24.673 127.726 1.00 28.66 138 MET A CA 1
ATOM 764 C C . MET A 1 132 ? 7.695 23.316 127.668 1.00 27.34 138 MET A C 1
ATOM 765 O O . MET A 1 132 ? 6.548 23.266 127.235 1.00 27.65 138 MET A O 1
ATOM 770 N N . PHE A 1 133 ? 8.364 22.245 128.097 1.00 26.37 139 PHE A N 1
ATOM 771 C CA . PHE A 1 133 ? 7.822 20.866 128.053 1.00 25.66 139 PHE A CA 1
ATOM 772 C C . PHE A 1 133 ? 7.389 20.293 129.406 1.00 26.72 139 PHE A C 1
ATOM 773 O O . PHE A 1 133 ? 6.461 19.503 129.459 1.00 27.66 139 PHE A O 1
ATOM 781 N N . GLY A 1 134 ? 8.085 20.641 130.472 1.00 27.46 140 GLY A N 1
ATOM 782 C CA . GLY A 1 134 ? 7.850 20.039 131.793 1.00 29.20 140 GLY A CA 1
ATOM 783 C C . GLY A 1 134 ? 9.095 19.353 132.318 1.00 29.72 140 GLY A C 1
ATOM 784 O O . GLY A 1 134 ? 9.970 18.997 131.536 1.00 28.19 140 GLY A O 1
ATOM 785 N N . GLU A 1 135 ? 9.179 19.167 133.641 1.00 32.32 141 GLU A N 1
ATOM 786 C CA . GLU A 1 135 ? 10.368 18.554 134.259 1.00 34.27 141 GLU A CA 1
ATOM 787 C C . GLU A 1 135 ? 10.585 17.097 133.812 1.00 34.23 141 GLU A C 1
ATOM 788 O O . GLU A 1 135 ? 11.720 16.650 133.681 1.00 34.64 141 GLU A O 1
ATOM 794 N N . ASP A 1 136 ? 9.496 16.391 133.539 1.00 34.13 142 ASP A N 1
ATOM 795 C CA . ASP A 1 136 ? 9.567 14.997 133.153 1.00 34.44 142 ASP A CA 1
ATOM 796 C C . ASP A 1 136 ? 10.261 14.780 131.788 1.00 32.59 142 ASP A C 1
ATOM 797 O O . ASP A 1 136 ? 10.651 13.665 131.478 1.00 30.91 142 ASP A O 1
ATOM 802 N N . VAL A 1 137 ? 10.449 15.849 130.998 1.00 30.46 143 VAL A N 1
ATOM 803 C CA . VAL A 1 137 ? 11.011 15.692 129.680 1.00 27.87 143 VAL A CA 1
ATOM 804 C C . VAL A 1 137 ? 12.474 15.238 129.686 1.00 27.85 143 VAL A C 1
ATOM 805 O O . VAL A 1 137 ? 12.957 14.731 128.668 1.00 27.01 143 VAL A O 1
ATOM 809 N N . LEU A 1 138 ? 13.185 15.423 130.797 1.00 28.56 144 LEU A N 1
ATOM 810 C CA . LEU A 1 138 ? 14.572 14.913 130.895 1.00 29.93 144 LEU A CA 1
ATOM 811 C C . LEU A 1 138 ? 14.637 13.368 130.893 1.00 29.87 144 LEU A C 1
ATOM 812 O O . LEU A 1 138 ? 15.680 12.787 130.545 1.00 29.97 144 LEU A O 1
ATOM 817 N N . LYS A 1 139 ? 13.530 12.723 131.263 1.00 29.30 145 LYS A N 1
ATOM 818 C CA . LYS A 1 139 ? 13.387 11.281 131.122 1.00 30.26 145 LYS A CA 1
ATOM 819 C C . LYS A 1 139 ? 13.286 10.813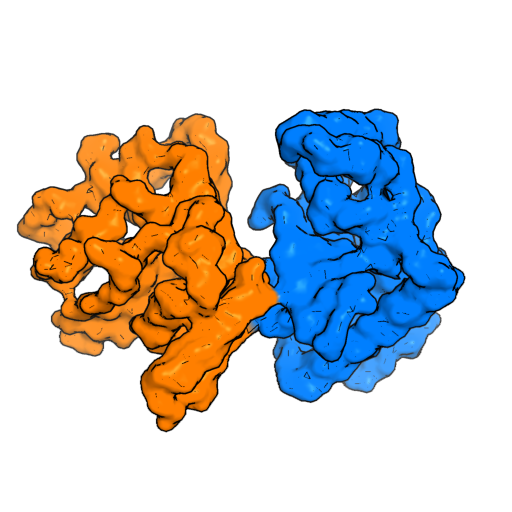 129.674 1.00 28.32 145 LYS A C 1
ATOM 820 O O . LYS A 1 139 ? 13.383 9.629 129.400 1.00 27.81 145 LYS A O 1
ATOM 826 N N . TRP A 1 140 ? 13.112 11.752 128.748 1.00 27.37 146 TRP A N 1
ATOM 827 C CA . TRP A 1 140 ? 13.156 11.450 127.341 1.00 26.34 146 TRP A CA 1
ATOM 828 C C . TRP A 1 140 ? 14.295 12.151 126.677 1.00 25.51 146 TRP A C 1
ATOM 829 O O . TRP A 1 140 ? 14.305 12.289 125.467 1.00 24.99 146 TRP A O 1
ATOM 840 N N . MET A 1 141 ? 15.288 12.604 127.448 1.00 26.47 147 MET A N 1
ATOM 841 C CA . MET A 1 141 ? 16.365 13.429 126.877 1.00 26.35 147 MET A CA 1
ATOM 842 C C . MET A 1 141 ? 17.691 12.668 126.715 1.00 27.21 147 MET A C 1
ATOM 843 O O . MET A 1 141 ? 18.155 11.979 127.646 1.00 27.86 147 MET A O 1
ATOM 848 N N . VAL A 1 142 ? 18.286 12.810 125.525 1.00 26.35 148 VAL A N 1
ATOM 849 C CA . VAL A 1 142 ? 19.645 12.342 125.210 1.00 26.73 148 VAL A CA 1
ATOM 850 C C . VAL A 1 142 ? 20.534 13.570 124.956 1.00 26.53 148 VAL A C 1
ATOM 851 O O . VAL A 1 142 ? 20.147 14.496 124.233 1.00 24.48 148 VAL A O 1
ATOM 855 N N . ILE A 1 143 ? 21.728 13.572 125.551 1.00 27.31 149 ILE A N 1
ATOM 856 C CA . ILE A 1 143 ? 22.711 14.650 125.326 1.00 27.09 149 ILE A CA 1
ATOM 857 C C . ILE A 1 143 ? 23.636 14.297 124.158 1.00 27.58 149 ILE A C 1
ATOM 858 O O . ILE A 1 143 ? 24.279 13.245 124.158 1.00 28.41 149 ILE A O 1
ATOM 863 N N . VAL A 1 144 ? 23.684 15.166 123.161 1.00 26.63 150 VAL A N 1
ATOM 864 C CA . VAL A 1 144 ? 24.531 14.965 121.990 1.00 27.74 150 VAL A CA 1
ATOM 865 C C . VAL A 1 144 ? 25.652 15.986 122.060 1.00 29.58 150 VAL A C 1
ATOM 866 O O . VAL A 1 144 ? 25.394 17.170 122.271 1.00 29.95 150 VAL A O 1
ATOM 870 N N . PHE A 1 145 ? 26.907 15.522 121.944 1.00 31.21 151 PHE A N 1
ATOM 871 C CA . PHE A 1 145 ? 28.067 16.390 121.984 1.00 32.83 151 PHE A CA 1
ATOM 872 C C . PHE A 1 145 ? 28.591 16.518 120.595 1.00 33.72 151 PHE A C 1
ATOM 873 O O . PHE A 1 145 ? 29.027 15.524 119.993 1.00 35.85 151 PHE A O 1
ATOM 881 N N . THR A 1 146 ? 28.584 17.742 120.076 1.00 32.54 152 THR A N 1
ATOM 882 C CA . THR A 1 146 ? 29.205 18.012 118.799 1.00 32.34 152 THR A CA 1
ATOM 883 C C . THR A 1 146 ? 30.718 18.243 118.976 1.00 34.07 152 THR A C 1
ATOM 884 O O . THR A 1 146 ? 31.211 18.409 120.082 1.00 33.81 152 THR A O 1
ATOM 888 N N . ARG A 1 147 ? 31.433 18.260 117.855 1.00 36.43 153 ARG A N 1
ATOM 889 C CA . ARG A 1 147 ? 32.887 18.409 117.854 1.00 40.35 153 ARG A CA 1
ATOM 890 C C . ARG A 1 147 ? 33.588 17.220 118.554 1.00 42.21 153 ARG A C 1
ATOM 891 O O . ARG A 1 147 ? 34.484 17.411 119.377 1.00 44.87 153 ARG A O 1
ATOM 893 N N . LYS A 1 148 ? 33.165 16.002 118.209 1.00 42.03 154 LYS A N 1
ATOM 894 C CA . LYS A 1 148 ? 33.736 14.744 118.754 1.00 43.45 154 LYS A CA 1
ATOM 895 C C . LYS A 1 148 ? 35.246 14.638 118.515 1.00 44.68 154 LYS A C 1
ATOM 896 O O . LYS A 1 148 ? 35.970 14.095 119.332 1.00 47.22 154 LYS A O 1
ATOM 902 N N . GLU A 1 149 ? 35.700 15.155 117.380 1.00 45.25 155 GLU A N 1
ATOM 903 C CA . GLU A 1 149 ? 37.122 15.159 116.990 1.00 47.67 155 GLU A CA 1
ATOM 904 C C . GLU A 1 149 ? 37.996 15.858 118.032 1.00 49.17 155 GLU A C 1
ATOM 905 O O . GLU A 1 149 ? 39.205 15.636 118.078 1.00 51.18 155 GLU A O 1
ATOM 911 N N . ASP A 1 150 ? 37.385 16.718 118.852 1.00 48.46 156 ASP A N 1
ATOM 912 C CA . ASP A 1 150 ? 38.091 17.335 119.990 1.00 50.91 156 ASP A CA 1
ATOM 913 C C . ASP A 1 150 ? 38.392 16.403 121.138 1.00 50.60 156 ASP A C 1
ATOM 914 O O . ASP A 1 150 ? 39.057 16.799 122.071 1.00 53.63 156 ASP A O 1
ATOM 919 N N . LEU A 1 151 ? 37.924 15.165 121.087 1.00 48.67 157 LEU A N 1
ATOM 920 C CA . LEU A 1 151 ? 38.395 14.151 122.044 1.00 49.61 157 LEU A CA 1
ATOM 921 C C . LEU A 1 151 ? 39.793 13.610 121.664 1.00 51.38 157 LEU A C 1
ATOM 922 O O . LEU A 1 151 ? 40.414 12.877 122.440 1.00 52.76 157 LEU A O 1
ATOM 927 N N . ALA A 1 152 ? 40.274 13.984 120.466 1.00 50.80 158 ALA A N 1
ATOM 928 C CA . ALA A 1 152 ? 41.557 13.513 119.919 1.00 52.92 158 ALA A CA 1
ATOM 929 C C . ALA A 1 152 ? 41.670 11.972 119.942 1.00 53.53 158 ALA A C 1
ATOM 930 O O . ALA A 1 152 ? 42.707 11.430 120.266 1.00 55.65 158 ALA A O 1
ATOM 932 N N . GLY A 1 153 ? 40.570 11.292 119.591 1.00 51.39 159 GLY A N 1
ATOM 933 C CA . GLY A 1 153 ? 40.502 9.829 119.597 1.00 52.48 159 GLY A CA 1
ATOM 934 C C . GLY A 1 153 ? 40.169 9.175 120.940 1.00 52.76 159 GLY A C 1
ATOM 935 O O . GLY A 1 153 ? 39.981 7.967 120.998 1.00 53.89 159 GLY A O 1
ATOM 936 N N . GLY A 1 154 ? 40.109 9.964 122.016 1.00 52.43 160 GLY A N 1
ATOM 937 C CA . GLY A 1 154 ? 39.812 9.443 123.349 1.00 53.21 160 GLY A CA 1
ATOM 938 C C . GLY A 1 154 ? 38.342 9.199 123.452 1.00 50.57 160 GLY A C 1
ATOM 939 O O . GLY A 1 154 ? 37.583 9.803 122.717 1.00 49.20 160 GLY A O 1
ATOM 940 N N . SER A 1 155 ? 37.919 8.327 124.362 1.00 51.63 161 SER A N 1
ATOM 941 C CA . SER A 1 155 ? 36.478 8.010 124.505 1.00 49.66 161 SER A CA 1
ATOM 942 C C . SER A 1 155 ? 35.659 9.118 125.179 1.00 47.47 161 SER A C 1
ATOM 943 O O . SER A 1 155 ? 36.176 9.871 125.969 1.00 47.84 161 SER A O 1
ATOM 946 N N . LEU A 1 156 ? 34.359 9.158 124.868 1.00 45.87 162 LEU A N 1
ATOM 947 C CA . LEU A 1 156 ? 33.398 10.056 125.530 1.00 44.53 162 LEU A CA 1
ATOM 948 C C . LEU A 1 156 ? 33.100 9.713 127.005 1.00 45.94 162 LEU A C 1
ATOM 949 O O . LEU A 1 156 ? 32.906 10.600 127.807 1.00 45.79 162 LEU A O 1
ATOM 954 N N . HIS A 1 157 ? 33.014 8.433 127.326 1.00 49.13 163 HIS A N 1
ATOM 955 C CA . HIS A 1 157 ? 32.695 7.982 128.690 1.00 51.83 163 HIS A CA 1
ATOM 956 C C . HIS A 1 157 ? 33.729 8.464 129.674 1.00 56.14 163 HIS A C 1
ATOM 957 O O . HIS A 1 157 ? 33.385 8.874 130.786 1.00 58.11 163 HIS A O 1
ATOM 959 N N . ASP A 1 158 ? 35.006 8.423 129.275 1.00 59.04 164 ASP A N 1
ATOM 960 C CA . ASP A 1 158 ? 36.091 9.018 130.078 1.00 62.64 164 ASP A CA 1
ATOM 961 C C . ASP A 1 158 ? 35.895 10.533 130.239 1.00 61.02 164 ASP A C 1
ATOM 962 O O . ASP A 1 158 ? 35.938 11.050 131.352 1.00 63.42 164 ASP A O 1
ATOM 967 N N . TYR A 1 159 ? 35.712 11.235 129.126 1.00 57.17 165 TYR A N 1
ATOM 968 C CA . TYR A 1 159 ? 35.545 12.706 129.169 1.00 56.45 165 TYR A CA 1
ATOM 969 C C . TYR A 1 159 ? 34.381 13.149 130.090 1.00 54.50 165 TYR A C 1
ATOM 970 O O . TYR A 1 159 ? 34.525 14.046 130.924 1.00 54.34 165 TYR A O 1
ATOM 979 N N . VAL A 1 160 ? 33.237 12.505 129.912 1.00 52.76 166 VAL A N 1
ATOM 980 C CA . VAL A 1 160 ? 32.059 12.757 130.740 1.00 51.58 166 VAL A CA 1
ATOM 981 C C . VAL A 1 160 ? 32.341 12.440 132.207 1.00 53.84 166 VAL A C 1
ATOM 982 O O . VAL A 1 160 ? 31.949 13.195 133.085 1.00 54.64 166 VAL A O 1
ATOM 986 N N . SER A 1 161 ? 33.071 11.353 132.447 1.00 55.04 167 SER A N 1
ATOM 987 C CA . SER A 1 161 ? 33.396 10.907 133.800 1.00 57.86 167 SER A CA 1
ATOM 988 C C . SER A 1 161 ? 34.331 11.870 134.558 1.00 60.36 167 SER A C 1
ATOM 989 O O . SER A 1 161 ? 34.222 12.007 135.775 1.00 62.51 167 SER A O 1
ATOM 991 N N . ASN A 1 162 ? 35.230 12.547 133.839 1.00 60.05 168 ASN A N 1
ATOM 992 C CA . ASN A 1 162 ? 36.282 13.345 134.476 1.00 62.57 168 ASN A CA 1
ATOM 993 C C . ASN A 1 162 ? 36.156 14.859 134.332 1.00 61.24 168 ASN A C 1
ATOM 994 O O . ASN A 1 162 ? 37.052 15.585 134.770 1.00 64.35 168 ASN A O 1
ATOM 999 N N . THR A 1 163 ? 35.053 15.346 133.758 1.00 57.19 169 THR A N 1
ATOM 1000 C CA . THR A 1 163 ? 34.841 16.786 133.608 1.00 55.75 169 THR A CA 1
ATOM 1001 C C . THR A 1 163 ? 34.741 17.486 134.968 1.00 57.47 169 THR A C 1
ATOM 1002 O O . THR A 1 163 ? 34.200 16.938 135.934 1.00 57.93 169 THR A O 1
ATOM 1004 N N . GLU A 1 164 ? 35.280 18.700 135.031 1.00 58.68 170 GLU A N 1
ATOM 1005 C CA . GLU A 1 164 ? 35.227 19.518 136.238 1.00 61.06 170 GLU A CA 1
ATOM 1006 C C . GLU A 1 164 ? 33.973 20.394 136.226 1.00 58.26 170 GLU A C 1
ATOM 1007 O O . GLU A 1 164 ? 33.695 21.101 137.172 1.00 59.96 170 GLU A O 1
ATOM 1009 N N . ASN A 1 165 ? 33.203 20.321 135.153 1.00 55.40 171 ASN A N 1
ATOM 1010 C CA . ASN A 1 165 ? 31.993 21.133 135.015 1.00 53.73 171 ASN A CA 1
ATOM 1011 C C . ASN A 1 165 ? 30.804 20.527 135.783 1.00 52.98 171 ASN A C 1
ATOM 1012 O O . ASN A 1 165 ? 30.093 19.683 135.258 1.00 50.72 171 ASN A O 1
ATOM 1017 N N . ARG A 1 166 ? 30.598 20.981 137.022 1.00 55.51 172 ARG A N 1
ATOM 1018 C CA . ARG A 1 166 ? 29.556 20.421 137.914 1.00 55.90 172 ARG A CA 1
ATOM 1019 C C . ARG A 1 166 ? 28.191 20.398 137.275 1.00 52.73 172 ARG A C 1
ATOM 1020 O O . ARG A 1 166 ? 27.483 19.395 137.363 1.00 52.94 172 ARG A O 1
ATOM 1022 N N . ALA A 1 167 ? 27.826 21.505 136.630 1.00 50.65 173 ALA A N 1
ATOM 1023 C CA . ALA A 1 167 ? 26.528 21.646 135.988 1.00 46.33 173 ALA A CA 1
ATOM 1024 C C . ALA A 1 167 ? 26.313 20.625 134.857 1.00 43.63 173 ALA A C 1
ATOM 1025 O O . ALA A 1 167 ? 25.201 20.153 134.658 1.00 41.24 173 ALA A O 1
ATOM 1027 N N . LEU A 1 168 ? 27.373 20.318 134.106 1.00 42.95 174 LEU A N 1
ATOM 1028 C CA . LEU A 1 168 ? 27.296 19.299 133.055 1.00 40.55 174 LEU A CA 1
ATOM 1029 C C . LEU A 1 168 ? 27.122 17.918 133.703 1.00 40.88 174 LEU A C 1
ATOM 1030 O O . LEU A 1 168 ? 26.235 17.158 133.324 1.00 38.92 174 LEU A O 1
ATOM 1035 N N . ARG A 1 169 ? 27.975 17.630 134.689 1.00 43.12 175 ARG A N 1
ATOM 1036 C CA . ARG A 1 169 ? 27.866 16.422 135.514 1.00 44.83 175 ARG A CA 1
ATOM 1037 C C . ARG A 1 169 ? 26.414 16.185 135.969 1.00 43.89 175 ARG A C 1
ATOM 1038 O O . ARG A 1 169 ? 25.845 15.127 135.716 1.00 42.97 175 ARG A O 1
ATOM 1040 N N . GLU A 1 170 ? 25.826 17.180 136.620 1.00 44.21 176 GLU A N 1
ATOM 1041 C CA . GLU A 1 170 ? 24.445 17.096 137.078 1.00 43.58 176 GLU A CA 1
ATOM 1042 C C . GLU A 1 170 ? 23.483 16.776 135.956 1.00 40.74 176 GLU A C 1
ATOM 1043 O O . GLU A 1 170 ? 22.622 15.901 136.113 1.00 41.10 176 GLU A O 1
ATOM 1045 N N . LEU A 1 171 ? 23.600 17.496 134.832 1.00 38.41 177 LEU A N 1
ATOM 1046 C CA . LEU A 1 171 ? 22.680 17.294 133.700 1.00 35.76 177 LEU A CA 1
ATOM 1047 C C . LEU A 1 171 ? 22.780 15.875 133.167 1.00 34.73 177 LEU A C 1
ATOM 1048 O O . LEU A 1 171 ? 21.775 15.250 132.924 1.00 34.31 177 LEU A O 1
ATOM 1053 N N . VAL A 1 172 ? 24.000 15.382 132.973 1.00 35.58 178 VAL A N 1
ATOM 1054 C CA . VAL A 1 172 ? 24.216 14.012 132.481 1.00 35.75 178 VAL A CA 1
ATOM 1055 C C . VAL A 1 172 ? 23.486 12.970 133.375 1.00 37.70 178 VAL A C 1
ATOM 1056 O O . VAL A 1 172 ? 22.732 12.137 132.868 1.00 36.32 178 VAL A O 1
ATOM 1060 N N . ALA A 1 173 ? 23.699 13.066 134.696 1.00 40.16 179 ALA A N 1
ATOM 1061 C CA . ALA A 1 173 ? 22.983 12.233 135.696 1.00 42.41 179 ALA A CA 1
ATOM 1062 C C . ALA A 1 173 ? 21.448 12.389 135.619 1.00 41.67 179 ALA A C 1
ATOM 1063 O O . ALA A 1 173 ? 20.728 11.400 135.671 1.00 43.05 179 ALA A O 1
ATOM 1065 N N . GLU A 1 174 ? 20.944 13.610 135.462 1.00 41.87 180 GLU A N 1
ATOM 1066 C CA . GLU A 1 174 ? 19.468 13.812 135.272 1.00 41.26 180 GLU A CA 1
ATOM 1067 C C . GLU A 1 174 ? 18.930 13.159 133.965 1.00 38.48 180 GLU A C 1
ATOM 1068 O O . GLU A 1 174 ? 17.746 12.805 133.865 1.00 37.54 180 GLU A O 1
ATOM 1074 N N . CYS A 1 175 ? 19.807 12.998 132.977 1.00 36.83 181 CYS A N 1
ATOM 1075 C CA . CYS A 1 175 ? 19.446 12.348 131.701 1.00 34.36 181 CYS A CA 1
ATOM 1076 C C . CYS A 1 175 ? 19.857 10.855 131.683 1.00 34.31 181 CYS A C 1
ATOM 1077 O O . CYS A 1 175 ? 20.016 10.275 130.621 1.00 32.78 181 CYS A O 1
ATOM 1080 N N . GLY A 1 176 ? 20.055 10.278 132.867 1.00 35.35 182 GLY A N 1
ATOM 1081 C CA . GLY A 1 176 ? 20.338 8.846 133.019 1.00 36.90 182 GLY A CA 1
ATOM 1082 C C . GLY A 1 176 ? 21.637 8.369 132.410 1.00 37.42 182 GLY A C 1
ATOM 1083 O O . GLY A 1 176 ? 21.777 7.187 132.104 1.00 38.26 182 GLY A O 1
ATOM 1084 N N . GLY A 1 177 ? 22.596 9.282 132.232 1.00 36.87 183 GLY A N 1
ATOM 1085 C CA . GLY A 1 177 ? 23.863 8.961 131.582 1.00 36.88 183 GLY A CA 1
ATOM 1086 C C . GLY A 1 177 ? 23.771 8.725 130.077 1.00 34.59 183 GLY A C 1
ATOM 1087 O O . GLY A 1 177 ? 24.680 8.145 129.484 1.00 35.32 183 GLY A O 1
ATOM 1088 N N . ARG A 1 178 ? 22.702 9.182 129.450 1.00 32.28 184 ARG A N 1
ATOM 1089 C CA . ARG A 1 178 ? 22.539 9.009 127.998 1.00 31.19 184 ARG A CA 1
ATOM 1090 C C . ARG A 1 178 ? 23.281 10.104 127.218 1.00 30.99 184 ARG A C 1
ATOM 1091 O O . ARG A 1 178 ? 22.770 11.224 127.037 1.00 30.50 184 ARG A O 1
ATOM 1099 N N . VAL A 1 179 ? 24.474 9.773 126.753 1.00 31.80 185 VAL A N 1
ATOM 1100 C CA . VAL A 1 179 ? 25.327 10.711 126.083 1.00 31.78 185 VAL A CA 1
ATOM 1101 C C . VAL A 1 179 ? 25.836 10.080 124.811 1.00 33.44 185 VAL A C 1
ATOM 1102 O O . VAL A 1 179 ? 26.012 8.838 124.733 1.00 35.34 185 VAL A O 1
ATOM 1106 N N . CYS A 1 180 ? 26.132 10.931 123.840 1.00 32.57 186 CYS A N 1
ATOM 1107 C CA 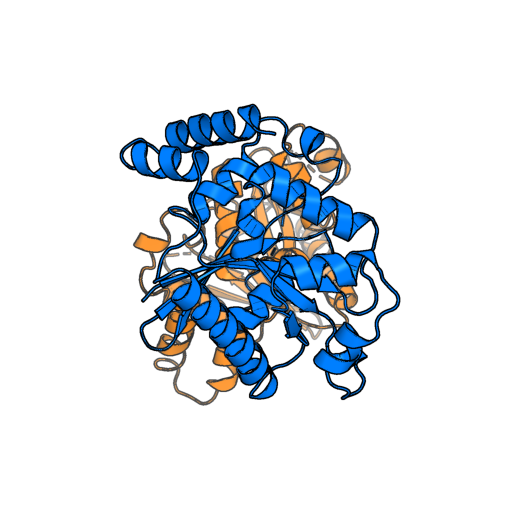. CYS A 1 180 ? 26.522 10.503 122.540 1.00 34.40 186 CYS A CA 1
ATOM 1108 C C . CYS A 1 180 ? 27.348 11.595 121.867 1.00 33.33 186 CYS A C 1
ATOM 1109 O O . CYS A 1 180 ? 27.062 12.778 122.049 1.00 31.79 186 CYS A O 1
ATOM 1112 N N . ALA A 1 181 ? 28.361 11.210 121.091 1.00 33.88 187 ALA A N 1
ATOM 1113 C CA . ALA A 1 181 ? 29.289 12.182 120.471 1.00 33.46 187 ALA A CA 1
ATOM 1114 C C . ALA A 1 181 ? 29.184 12.159 118.931 1.00 33.16 187 ALA A C 1
ATOM 1115 O O . ALA A 1 181 ? 29.089 11.084 118.322 1.00 33.35 187 ALA A O 1
ATOM 1117 N N . PHE A 1 182 ? 29.179 13.340 118.310 1.00 31.59 188 PHE A N 1
ATOM 1118 C CA . PHE A 1 182 ? 29.107 13.460 116.854 1.00 31.45 188 PHE A CA 1
ATOM 1119 C C . PHE A 1 182 ? 30.256 14.330 116.345 1.00 32.11 188 PHE A C 1
ATOM 1120 O O . PHE A 1 182 ? 30.587 15.323 116.955 1.00 31.09 188 PHE A O 1
ATOM 1128 N N . ASP A 1 183 ? 30.846 13.918 115.227 1.00 33.13 189 ASP A N 1
ATOM 1129 C CA . ASP A 1 183 ? 31.653 14.776 114.378 1.00 34.72 189 ASP A CA 1
ATOM 1130 C C . ASP A 1 183 ? 30.828 15.019 113.131 1.00 34.21 189 ASP A C 1
ATOM 1131 O O . ASP A 1 183 ? 30.738 14.159 112.252 1.00 34.91 189 ASP A O 1
ATOM 1136 N N . ASN A 1 184 ? 30.216 16.194 113.051 1.00 33.00 190 ASN A N 1
ATOM 1137 C CA . ASN A 1 184 ? 29.283 16.499 111.972 1.00 32.70 190 ASN A CA 1
ATOM 1138 C C . ASN A 1 184 ? 29.914 16.708 110.607 1.00 35.47 190 ASN A C 1
ATOM 1139 O O . ASN A 1 184 ? 29.196 16.908 109.626 1.00 35.79 190 ASN A O 1
ATOM 1144 N N . ARG A 1 185 ? 31.244 16.634 110.529 1.00 38.58 191 ARG A N 1
ATOM 1145 C CA . ARG A 1 185 ? 31.939 16.622 109.238 1.00 41.80 191 ARG A CA 1
ATOM 1146 C C . ARG A 1 185 ? 32.143 15.195 108.732 1.00 43.30 191 ARG A C 1
ATOM 1147 O O . ARG A 1 185 ? 32.596 14.996 107.590 1.00 44.86 191 ARG A O 1
ATOM 1155 N N . ALA A 1 186 ? 31.832 14.205 109.570 1.00 42.66 192 ALA A N 1
ATOM 1156 C CA . ALA A 1 186 ? 32.015 12.803 109.187 1.00 44.30 192 ALA A CA 1
ATOM 1157 C C . ALA A 1 186 ? 31.102 12.454 108.022 1.00 45.00 192 ALA A C 1
ATOM 1158 O O . ALA A 1 186 ? 29.949 12.865 107.987 1.00 44.20 192 ALA A O 1
ATOM 1160 N N . THR A 1 187 ? 31.652 11.723 107.060 1.00 48.03 193 THR A N 1
ATOM 1161 C CA . THR A 1 187 ? 30.887 11.103 105.988 1.00 49.39 193 THR A CA 1
ATOM 1162 C C . THR A 1 187 ? 31.140 9.587 106.051 1.00 51.59 193 THR A C 1
ATOM 1163 O O . THR A 1 187 ? 31.871 9.094 106.926 1.00 52.29 193 THR A O 1
ATOM 1167 N N . GLY A 1 188 ? 30.563 8.850 105.112 1.00 53.70 194 GLY A N 1
ATOM 1168 C CA . GLY A 1 188 ? 30.881 7.428 104.951 1.00 56.25 194 GLY A CA 1
ATOM 1169 C C . GLY A 1 188 ? 30.514 6.580 106.157 1.00 55.90 194 GLY A C 1
ATOM 1170 O O . GLY A 1 188 ? 29.469 6.786 106.789 1.00 54.80 194 GLY A O 1
ATOM 1171 N N . ARG A 1 189 ? 31.381 5.632 106.481 1.00 57.23 195 ARG A N 1
ATOM 1172 C CA . ARG A 1 189 ? 31.123 4.701 107.569 1.00 56.78 195 ARG A CA 1
ATOM 1173 C C . ARG A 1 189 ? 31.199 5.323 108.961 1.00 53.39 195 ARG A C 1
ATOM 1174 O O . ARG A 1 189 ? 30.517 4.868 109.875 1.00 51.53 195 ARG A O 1
ATOM 1182 N N . GLU A 1 190 ? 32.042 6.338 109.124 1.00 52.59 196 GLU A N 1
ATOM 1183 C CA . GLU A 1 190 ? 32.136 7.066 110.395 1.00 50.81 196 GLU A CA 1
ATOM 1184 C C . GLU A 1 190 ? 30.809 7.768 110.716 1.00 47.16 196 GLU A C 1
ATOM 1185 O O . GLU A 1 190 ? 30.377 7.825 111.887 1.00 44.61 196 GLU A O 1
ATOM 1191 N N . GLN A 1 191 ? 30.144 8.274 109.679 1.00 45.74 197 GLN A N 1
ATOM 1192 C CA . GLN A 1 191 ? 28.851 8.911 109.870 1.00 43.97 197 GLN A CA 1
ATOM 1193 C C . GLN A 1 191 ? 27.769 7.893 110.205 1.00 41.93 197 GLN A C 1
ATOM 1194 O O . GLN A 1 191 ? 26.956 8.131 111.087 1.00 38.61 197 GLN A O 1
ATOM 1200 N N . GLU A 1 192 ? 27.750 6.774 109.492 1.00 43.83 198 GLU A N 1
ATOM 1201 C CA . GLU A 1 192 ? 26.774 5.725 109.760 1.00 43.96 198 GLU A CA 1
ATOM 1202 C C . GLU A 1 192 ? 26.888 5.217 111.196 1.00 42.11 198 GLU A C 1
ATOM 1203 O O . GLU A 1 192 ? 25.874 5.022 111.865 1.00 41.18 198 GLU A O 1
ATOM 1209 N N . ALA A 1 193 ? 28.112 5.044 111.673 1.00 41.48 199 ALA A N 1
ATOM 1210 C CA . ALA A 1 193 ? 28.348 4.561 113.045 1.00 41.37 199 ALA A CA 1
ATOM 1211 C C . ALA A 1 193 ? 27.871 5.540 114.116 1.00 37.82 199 ALA A C 1
ATOM 1212 O O . ALA A 1 193 ? 27.234 5.135 115.083 1.00 38.55 199 ALA A O 1
ATOM 1214 N N . GLN A 1 194 ? 28.115 6.829 113.947 1.00 36.31 200 GLN A N 1
ATOM 1215 C CA . GLN A 1 194 ? 27.642 7.807 114.967 1.00 33.89 200 GLN A CA 1
ATOM 1216 C C . GLN A 1 194 ? 26.072 7.825 114.980 1.00 32.12 200 GLN A C 1
ATOM 1217 O O . GLN A 1 194 ? 25.440 7.764 116.050 1.00 30.59 200 GLN A O 1
ATOM 1223 N N . VAL A 1 195 ? 25.454 7.826 113.797 1.00 32.27 201 VAL A N 1
ATOM 1224 C CA . VAL A 1 195 ? 23.969 7.789 113.697 1.00 31.57 201 VAL A CA 1
ATOM 1225 C C . VAL A 1 195 ? 23.405 6.496 114.282 1.00 32.28 201 VAL A C 1
ATOM 1226 O O . VAL A 1 195 ? 22.457 6.541 115.048 1.00 32.00 201 VAL A O 1
ATOM 1230 N N . VAL A 1 196 ? 24.027 5.353 113.961 1.00 33.77 202 VAL A N 1
ATOM 1231 C CA . VAL A 1 196 ? 23.585 4.055 114.489 1.00 34.86 202 VAL A CA 1
ATOM 1232 C C . VAL A 1 196 ? 23.619 4.071 116.021 1.00 34.10 202 VAL A C 1
ATOM 1233 O O . VAL A 1 196 ? 22.686 3.627 116.659 1.00 33.44 202 VAL A O 1
ATOM 1237 N N . GLN A 1 197 ? 24.702 4.607 116.595 1.00 34.43 203 GLN A N 1
ATOM 1238 C CA . GLN A 1 197 ? 24.825 4.731 118.061 1.00 34.45 203 GLN A CA 1
ATOM 1239 C C . GLN A 1 197 ? 23.715 5.568 118.649 1.00 32.49 203 GLN A C 1
ATOM 1240 O O . GLN A 1 197 ? 23.136 5.203 119.640 1.00 32.63 203 GLN A O 1
ATOM 1243 N N . LEU A 1 198 ? 23.415 6.700 118.031 1.00 31.65 204 LEU A N 1
ATOM 1244 C CA . LEU A 1 198 ? 22.365 7.589 118.562 1.00 30.04 204 LEU A CA 1
ATOM 1245 C C . LEU A 1 198 ? 20.995 6.904 118.471 1.00 29.58 204 LEU A C 1
ATOM 1246 O O . LEU A 1 198 ? 20.226 6.935 119.424 1.00 28.60 204 LEU A O 1
ATOM 1251 N N . LEU A 1 199 ? 20.694 6.298 117.333 1.00 29.51 205 LEU A N 1
ATOM 1252 C CA . LEU A 1 199 ? 19.401 5.613 117.189 1.00 30.67 205 LEU A CA 1
ATOM 1253 C C . LEU A 1 199 ? 19.269 4.439 118.180 1.00 31.86 205 LEU A C 1
ATOM 1254 O O . LEU A 1 199 ? 18.213 4.228 118.731 1.00 32.13 205 LEU A O 1
ATOM 1259 N N . GLY A 1 200 ? 20.348 3.708 118.420 1.00 33.50 206 GLY A N 1
ATOM 1260 C CA . GLY A 1 200 ? 20.348 2.662 119.457 1.00 35.58 206 GLY A CA 1
ATOM 1261 C C . GLY A 1 200 ? 19.926 3.192 120.819 1.00 35.20 206 GLY A C 1
ATOM 1262 O O . GLY A 1 200 ? 19.146 2.576 121.515 1.00 36.44 206 GLY A O 1
ATOM 1263 N N . MET A 1 201 ? 20.456 4.343 121.202 1.00 35.75 207 MET A N 1
ATOM 1264 C CA . MET A 1 201 ? 20.110 4.969 122.485 1.00 36.01 207 MET A CA 1
ATOM 1265 C C . MET A 1 201 ? 18.670 5.378 122.544 1.00 33.60 207 MET A C 1
ATOM 1266 O O . MET A 1 201 ? 18.029 5.212 123.568 1.00 33.67 207 MET A O 1
ATOM 1271 N N . VAL A 1 202 ? 18.167 5.954 121.448 1.00 30.72 208 VAL A N 1
ATOM 1272 C CA . VAL A 1 202 ? 16.773 6.325 121.372 1.00 28.55 208 VAL A CA 1
ATOM 1273 C C . VAL A 1 202 ? 15.868 5.067 121.511 1.00 30.14 208 VAL A C 1
ATOM 1274 O O . VAL A 1 202 ? 14.852 5.118 122.213 1.00 29.53 208 VAL A O 1
ATOM 1278 N N . GLU A 1 203 ? 16.237 3.949 120.859 1.00 31.47 209 GLU A N 1
ATOM 1279 C CA . GLU A 1 203 ? 15.473 2.713 121.012 1.00 34.08 209 GLU A CA 1
ATOM 1280 C C . GLU A 1 203 ? 15.480 2.269 122.450 1.00 33.62 209 GLU A C 1
ATOM 1281 O O . GLU A 1 203 ? 14.456 1.892 122.957 1.00 34.06 209 GLU A O 1
ATOM 1287 N N . GLY A 1 204 ? 16.651 2.317 123.084 1.00 33.57 210 GLY A N 1
ATOM 1288 C CA . GLY A 1 204 ? 16.802 1.974 124.504 1.00 34.97 210 GLY A CA 1
ATOM 1289 C C . GLY A 1 204 ? 15.848 2.749 125.373 1.00 34.18 210 GLY A C 1
ATOM 1290 O O . GLY A 1 204 ? 15.152 2.193 126.225 1.00 35.11 210 GLY A O 1
ATOM 1291 N N . LEU A 1 205 ? 15.764 4.038 125.094 1.00 33.38 211 LEU A N 1
ATOM 1292 C CA . LEU A 1 205 ? 14.912 4.936 125.826 1.00 33.34 211 LEU A CA 1
ATOM 1293 C C . LEU A 1 205 ? 13.444 4.606 125.603 1.00 33.82 211 LEU A C 1
ATOM 1294 O O . LEU A 1 205 ? 12.660 4.500 126.568 1.00 36.03 211 LEU A O 1
ATOM 1299 N N . VAL A 1 206 ? 13.075 4.376 124.344 1.00 33.29 212 VAL A N 1
ATOM 1300 C CA . VAL A 1 206 ? 11.707 4.002 123.993 1.00 33.18 212 VAL A CA 1
ATOM 1301 C C . VAL A 1 206 ? 11.265 2.705 124.671 1.00 36.09 212 VAL A C 1
ATOM 1302 O O . VAL A 1 206 ? 10.115 2.597 125.095 1.00 37.71 212 VAL A O 1
ATOM 1306 N N . LEU A 1 207 ? 12.160 1.710 124.755 1.00 37.09 213 LEU A N 1
ATOM 1307 C CA . LEU A 1 207 ? 11.841 0.460 125.432 1.00 39.38 213 LEU A CA 1
ATOM 1308 C C . LEU A 1 207 ? 11.667 0.682 126.951 1.00 39.96 213 LEU A C 1
ATOM 1309 O O . LEU A 1 207 ? 10.782 0.117 127.546 1.00 39.84 213 LEU A O 1
ATOM 1314 N N . GLU A 1 208 ? 12.509 1.541 127.537 1.00 40.23 214 GLU A N 1
ATOM 1315 C CA . GLU A 1 208 ? 12.393 1.949 128.960 1.00 41.58 214 GLU A CA 1
ATOM 1316 C C . GLU A 1 208 ? 11.007 2.503 129.249 1.00 39.47 214 GLU A C 1
ATOM 1317 O O . GLU A 1 208 ? 10.442 2.223 130.278 1.00 39.81 214 GLU A O 1
ATOM 1323 N N . HIS A 1 209 ? 10.462 3.283 128.315 1.00 36.85 215 HIS A N 1
ATOM 1324 C CA . HIS A 1 209 ? 9.102 3.822 128.450 1.00 36.57 215 HIS A CA 1
ATOM 1325 C C . HIS A 1 209 ? 8.027 2.937 127.861 1.00 37.93 215 HIS A C 1
ATOM 1326 O O . HIS A 1 209 ? 6.934 3.406 127.545 1.00 37.66 215 HIS A O 1
ATOM 1333 N N . LYS A 1 210 ? 8.324 1.646 127.720 1.00 39.74 216 LYS A N 1
ATOM 1334 C CA . LYS A 1 210 ? 7.378 0.662 127.226 1.00 41.70 216 LYS A CA 1
ATOM 1335 C C . LYS A 1 210 ? 6.742 1.085 125.890 1.00 41.07 216 LYS A C 1
ATOM 1336 O O . LYS A 1 210 ? 5.563 0.831 125.643 1.00 41.54 216 LYS A O 1
ATOM 1340 N N . GLY A 1 211 ? 7.535 1.728 125.026 1.00 40.20 217 GLY A N 1
ATOM 1341 C CA . GLY A 1 211 ? 7.028 2.229 123.720 1.00 39.77 217 GLY A CA 1
ATOM 1342 C C . GLY A 1 211 ? 6.341 3.592 123.723 1.00 38.69 217 GLY A C 1
ATOM 1343 O O . GLY A 1 211 ? 6.004 4.108 122.660 1.00 37.94 217 GLY A O 1
ATOM 1344 N N . ALA A 1 212 ? 6.152 4.206 124.898 1.00 38.35 218 ALA A N 1
ATOM 1345 C CA . ALA A 1 212 ? 5.459 5.510 124.957 1.00 37.36 218 ALA A CA 1
ATOM 1346 C C . ALA A 1 212 ? 6.354 6.709 124.533 1.00 35.90 218 ALA A C 1
ATOM 1347 O O . ALA A 1 212 ? 7.563 6.778 124.872 1.00 37.27 218 ALA A O 1
ATOM 1349 N N . HIS A 1 213 ? 5.759 7.655 123.797 1.00 33.84 219 HIS A N 1
ATOM 1350 C CA . HIS A 1 213 ? 6.403 8.959 123.529 1.00 30.83 219 HIS A CA 1
ATOM 1351 C C . HIS A 1 213 ? 6.089 9.925 124.639 1.00 30.09 219 HIS A C 1
ATOM 1352 O O . HIS A 1 213 ? 5.158 9.718 125.395 1.00 29.61 219 HIS A O 1
ATOM 1359 N N . TYR A 1 214 ? 6.871 10.988 124.759 1.00 29.09 220 TYR A N 1
ATOM 1360 C CA . TYR A 1 214 ? 6.567 12.020 125.753 1.00 29.91 220 TYR A CA 1
ATOM 1361 C C . TYR A 1 214 ? 5.271 12.739 125.372 1.00 30.29 220 TYR A C 1
ATOM 1362 O O . TYR A 1 214 ? 5.038 12.999 124.203 1.00 31.90 220 TYR A O 1
ATOM 1371 N N . SER A 1 215 ? 4.460 13.080 126.367 1.00 30.98 221 SER A N 1
ATOM 1372 C CA . SER A 1 215 ? 3.256 13.877 126.166 1.00 31.00 221 SER A CA 1
ATOM 1373 C C . SER A 1 215 ? 3.046 14.829 127.366 1.00 30.61 221 SER A C 1
ATOM 1374 O O . SER A 1 215 ? 3.609 14.630 128.435 1.00 30.84 221 SER A O 1
ATOM 1377 N N . ASN A 1 216 ? 2.258 15.870 127.162 1.00 29.05 222 ASN A N 1
ATOM 1378 C CA . ASN A 1 216 ? 1.769 16.705 128.245 1.00 29.25 222 ASN A CA 1
ATOM 1379 C C . ASN A 1 216 ? 0.459 17.343 127.826 1.00 29.57 222 ASN A C 1
ATOM 1380 O O . ASN A 1 216 ? -0.088 16.985 126.794 1.00 28.86 222 ASN A O 1
ATOM 1385 N N . GLU A 1 217 ? -0.020 18.319 128.598 1.00 31.04 223 GLU A N 1
ATOM 1386 C CA . GLU A 1 217 ? -1.311 18.928 128.331 1.00 32.41 223 GLU A CA 1
ATOM 1387 C C . GLU A 1 217 ? -1.343 19.722 127.000 1.00 31.19 223 GLU A C 1
ATOM 1388 O O . GLU A 1 217 ? -2.394 19.901 126.423 1.00 31.90 223 GLU A O 1
ATOM 1394 N N . VAL A 1 218 ? -0.190 20.163 126.500 1.00 29.60 224 VAL A N 1
ATOM 1395 C CA . VAL A 1 218 ? -0.161 20.873 125.225 1.00 28.51 224 VAL A CA 1
ATOM 1396 C C . VAL A 1 218 ? -0.323 19.885 124.073 1.00 27.93 224 VAL A C 1
ATOM 1397 O O . VAL A 1 218 ? -1.119 20.100 123.182 1.00 28.33 224 VAL A O 1
ATOM 1401 N N . TYR A 1 219 ? 0.458 18.811 124.086 1.00 27.68 225 TYR A N 1
ATOM 1402 C CA . TYR A 1 219 ? 0.330 17.741 123.056 1.00 27.40 225 TYR A CA 1
ATOM 1403 C C . TYR A 1 219 ? -1.078 17.153 123.024 1.00 29.57 225 TYR A C 1
ATOM 1404 O O . TYR A 1 219 ? -1.613 16.859 121.946 1.00 29.53 225 TYR A O 1
ATOM 1413 N N . GLU A 1 220 ? -1.692 16.987 124.198 1.00 31.62 226 GLU A N 1
ATOM 1414 C CA . GLU A 1 220 ? -3.067 16.485 124.247 1.00 34.35 226 GLU A CA 1
ATOM 1415 C C . GLU A 1 220 ? -4.037 17.442 123.545 1.00 34.97 226 GLU A C 1
ATOM 1416 O O . GLU A 1 220 ? -4.898 16.993 122.780 1.00 36.01 226 GLU A O 1
ATOM 1422 N N . LEU A 1 221 ? -3.898 18.751 123.793 1.00 34.03 227 LEU A N 1
ATOM 1423 C CA . LEU A 1 221 ? -4.736 19.719 123.097 1.00 35.25 227 LEU A CA 1
ATOM 1424 C C . LEU A 1 221 ? -4.531 19.639 121.583 1.00 35.31 227 LEU A C 1
ATOM 1425 O O . LEU A 1 221 ? -5.494 19.706 120.845 1.00 37.39 227 LEU A O 1
ATOM 1430 N N . ALA A 1 222 ? -3.289 19.468 121.131 1.00 33.87 228 ALA A N 1
ATOM 1431 C CA . ALA A 1 222 ? -3.016 19.367 119.688 1.00 34.41 228 ALA A CA 1
ATOM 1432 C C . ALA A 1 222 ? -3.719 18.156 119.063 1.00 35.85 228 ALA A C 1
ATOM 1433 O O . ALA A 1 222 ? -4.252 18.242 117.964 1.00 37.99 228 ALA A O 1
ATOM 1435 N N . GLN A 1 223 ? -3.710 17.044 119.774 1.00 36.09 229 GLN A N 1
ATOM 1436 C CA . GLN A 1 223 ? -4.390 15.818 119.360 1.00 38.22 229 GLN A CA 1
ATOM 1437 C C . GLN A 1 223 ? -5.930 15.967 119.367 1.00 39.47 229 GLN A C 1
ATOM 1438 O O . GLN A 1 223 ? -6.597 15.592 118.408 1.00 40.75 229 GLN A O 1
ATOM 1444 N N . VAL A 1 224 ? -6.472 16.502 120.466 1.00 38.85 230 VAL A N 1
ATOM 1445 C CA . VAL A 1 224 ? -7.896 16.822 120.570 1.00 40.77 230 VAL A CA 1
ATOM 1446 C C . VAL A 1 224 ? -8.338 17.687 119.386 1.00 41.73 230 VAL A C 1
ATOM 1447 O O . VAL A 1 224 ? -9.336 17.407 118.739 1.00 42.73 230 VAL A O 1
ATOM 1451 N N . LEU A 1 225 ? -7.556 18.721 119.095 1.00 40.60 231 LEU A N 1
ATOM 1452 C CA . LEU A 1 225 ? -7.880 19.654 118.025 1.00 42.30 231 LEU A CA 1
ATOM 1453 C C . LEU A 1 225 ? -7.370 19.203 116.659 1.00 42.81 231 LEU A C 1
ATOM 1454 O O . LEU A 1 225 ? -7.213 20.031 115.779 1.00 43.63 231 LEU A O 1
ATOM 1459 N N . ARG A 1 226 ? -7.116 17.910 116.468 1.00 43.47 232 ARG A N 1
ATOM 1460 C CA . ARG A 1 226 ? -6.527 17.442 115.210 1.00 45.35 232 ARG A CA 1
ATOM 1461 C C . ARG A 1 226 ? -7.474 17.527 114.030 1.00 48.17 232 ARG A C 1
ATOM 1462 O O . ARG A 1 226 ? -7.037 17.504 112.911 1.00 48.83 232 ARG A O 1
ATOM 1470 N N . TRP A 1 227 ? -8.767 17.598 114.288 1.00 51.23 233 TRP A N 1
ATOM 1471 C CA . TRP A 1 227 ? -9.754 17.684 113.218 1.00 55.08 233 TRP A CA 1
ATOM 1472 C C . TRP A 1 227 ? -10.040 19.113 112.867 1.00 55.81 233 TRP A C 1
ATOM 1473 O O . TRP A 1 227 ? -10.669 19.387 111.842 1.00 59.55 233 TRP A O 1
ATOM 1484 N N . ALA A 1 228 ? -9.625 20.041 113.729 1.00 53.72 234 ALA A N 1
ATOM 1485 C CA . ALA A 1 228 ? -9.826 21.457 113.487 1.00 54.90 234 ALA A CA 1
ATOM 1486 C C . ALA A 1 228 ? -8.849 21.916 112.409 1.00 54.69 234 ALA A C 1
ATOM 1487 O O . ALA A 1 228 ? -7.887 21.202 112.076 1.00 52.39 234 ALA A O 1
ATOM 1489 N N . GLY A 1 229 ? -9.091 23.103 111.860 1.00 56.77 235 GLY A N 1
ATOM 1490 C CA . GLY A 1 229 ? -8.191 23.672 110.852 1.00 56.57 235 GLY A CA 1
ATOM 1491 C C . GLY A 1 229 ? -6.851 24.059 111.467 1.00 53.13 235 GLY A C 1
ATOM 1492 O O . GLY A 1 229 ? -6.761 24.280 112.678 1.00 51.16 235 GLY A O 1
ATOM 1493 N N . PRO A 1 230 ? -5.802 24.167 110.635 1.00 52.80 236 PRO A N 1
ATOM 1494 C CA . PRO A 1 230 ? -4.458 24.441 111.181 1.00 49.59 236 PRO A CA 1
ATOM 1495 C C . PRO A 1 230 ? -4.323 25.782 111.936 1.00 49.54 236 PRO A C 1
ATOM 1496 O O . PRO A 1 230 ? -3.507 25.883 112.862 1.00 48.21 236 PRO A O 1
ATOM 1500 N N . GLU A 1 231 ? -5.112 26.782 111.552 1.00 51.36 237 GLU A N 1
ATOM 1501 C CA . GLU A 1 231 ? -5.046 28.112 112.163 1.00 52.02 237 GLU A CA 1
ATOM 1502 C C . GLU A 1 231 ? -5.553 28.108 113.596 1.00 51.33 237 GLU A C 1
ATOM 1503 O O . GLU A 1 231 ? -4.908 28.656 114.487 1.00 50.10 237 GLU A O 1
ATOM 1505 N N . GLU A 1 232 ? -6.718 27.517 113.819 1.00 52.20 238 GLU A N 1
ATOM 1506 C CA . GLU A 1 232 ? -7.246 27.429 115.169 1.00 52.39 238 GLU A CA 1
ATOM 1507 C C . GLU A 1 232 ? -6.400 26.471 116.047 1.00 48.52 238 GLU A C 1
ATOM 1508 O O . GLU A 1 232 ? -6.221 26.716 117.245 1.00 46.53 238 GLU A O 1
ATOM 1514 N N . ARG A 1 233 ? -5.879 25.402 115.448 1.00 46.12 239 ARG A N 1
ATOM 1515 C CA . ARG A 1 233 ? -5.051 24.482 116.175 1.00 43.57 239 ARG A CA 1
ATOM 1516 C C . ARG A 1 233 ? -3.802 25.210 116.690 1.00 41.94 239 ARG A C 1
ATOM 1517 O O . ARG A 1 233 ? -3.447 25.102 117.867 1.00 39.34 239 ARG A O 1
ATOM 1525 N N . LEU A 1 234 ? -3.158 25.982 115.810 1.00 42.83 240 LEU A N 1
ATOM 1526 C CA . LEU A 1 234 ? -1.937 26.713 116.182 1.00 40.79 240 LEU A CA 1
ATOM 1527 C C . LEU A 1 234 ? -2.228 27.757 117.252 1.00 42.02 240 LEU A C 1
ATOM 1528 O O . LEU A 1 234 ? -1.512 27.841 118.262 1.00 42.08 240 LEU A O 1
ATOM 1533 N N . ARG A 1 235 ? -3.283 28.536 117.035 1.00 43.67 241 ARG A N 1
ATOM 1534 C CA . ARG A 1 235 ? -3.690 29.597 117.960 1.00 45.12 241 ARG A CA 1
ATOM 1535 C C . ARG A 1 235 ? -3.978 29.066 119.353 1.00 44.10 241 ARG A C 1
ATOM 1536 O O . ARG A 1 235 ? -3.583 29.673 120.356 1.00 44.39 241 ARG A O 1
ATOM 1544 N N . ARG A 1 236 ? -4.687 27.949 119.422 1.00 43.15 242 ARG A N 1
ATOM 1545 C CA . ARG A 1 236 ? -5.066 27.392 120.709 1.00 42.79 242 ARG A CA 1
ATOM 1546 C C . ARG A 1 236 ? -3.910 26.676 121.399 1.00 39.84 242 ARG A C 1
ATOM 1547 O O . ARG A 1 236 ? -3.796 26.736 122.617 1.00 39.72 242 ARG A O 1
ATOM 1555 N N . VAL A 1 237 ? -3.033 26.038 120.616 1.00 37.69 243 VAL A N 1
ATOM 1556 C CA . VAL A 1 237 ? -1.806 25.422 121.148 1.00 34.74 243 VAL A CA 1
ATOM 1557 C C . VAL A 1 237 ? -0.805 26.492 121.664 1.00 34.41 243 VAL A C 1
ATOM 1558 O O . VAL A 1 237 ? -0.310 26.387 122.801 1.00 33.21 243 VAL A O 1
ATOM 1562 N N . ALA A 1 238 ? -0.546 27.530 120.858 1.00 34.94 244 ALA A N 1
ATOM 1563 C CA . ALA A 1 238 ? 0.259 28.693 121.325 1.00 35.48 244 ALA A CA 1
ATOM 1564 C C . ALA A 1 238 ? -0.311 29.257 122.657 1.00 37.10 244 ALA A C 1
ATOM 1565 O O . ALA A 1 238 ? 0.434 29.539 123.605 1.00 36.52 244 ALA A O 1
ATOM 1567 N N . GLU A 1 239 ? -1.624 29.405 122.716 1.00 38.43 245 GLU A N 1
ATOM 1568 C CA . GLU A 1 239 ? -2.257 29.848 123.922 1.00 40.54 245 GLU A CA 1
ATOM 1569 C C . GLU A 1 239 ? -1.959 28.939 125.134 1.00 39.57 245 GLU A C 1
ATOM 1570 O O . GLU A 1 239 ? -1.637 29.445 126.204 1.00 40.87 245 GLU A O 1
ATOM 1576 N N . ARG A 1 240 ? -2.027 27.616 124.975 1.00 37.97 246 ARG A N 1
ATOM 1577 C CA . ARG A 1 240 ? -1.693 26.712 126.098 1.00 37.39 246 ARG A CA 1
ATOM 1578 C C . ARG A 1 240 ? -0.225 26.802 126.512 1.00 36.00 246 ARG A C 1
ATOM 1579 O O . ARG A 1 240 ? 0.091 26.737 127.699 1.00 37.14 246 ARG A O 1
ATOM 1583 N N . VAL A 1 241 ? 0.672 26.941 125.545 1.00 34.83 247 VAL A N 1
ATOM 1584 C CA . VAL A 1 241 ? 2.077 27.109 125.862 1.00 33.09 247 VAL A CA 1
ATOM 1585 C C . VAL A 1 241 ? 2.274 28.393 126.687 1.00 35.27 247 VAL A C 1
ATOM 1586 O O . VAL A 1 241 ? 2.982 28.387 127.721 1.00 34.42 247 VAL A O 1
ATOM 1590 N N . ALA A 1 242 ? 1.652 29.490 126.237 1.00 36.90 248 ALA A N 1
ATOM 1591 C CA . ALA A 1 242 ? 1.763 30.786 126.936 1.00 39.30 248 ALA A CA 1
ATOM 1592 C C . ALA A 1 242 ? 1.279 30.732 128.389 1.00 40.96 248 ALA A C 1
ATOM 1593 O O . ALA A 1 242 ? 1.814 31.436 129.258 1.00 42.57 248 ALA A O 1
ATOM 1595 N N . ALA A 1 243 ? 0.257 29.917 128.655 1.00 41.59 249 ALA A N 1
ATOM 1596 C CA . ALA A 1 243 ? -0.293 29.806 130.007 1.00 43.16 249 ALA A CA 1
ATOM 1597 C C . ALA A 1 243 ? 0.667 29.102 130.948 1.00 42.63 249 ALA A C 1
ATOM 1598 O O . ALA A 1 243 ? 0.560 29.251 132.150 1.00 44.90 249 ALA A O 1
ATOM 1600 N N . ARG A 1 244 ? 1.594 28.319 130.416 1.00 41.18 250 ARG A N 1
ATOM 1601 C CA . ARG A 1 244 ? 2.481 27.520 131.274 1.00 41.56 250 ARG A CA 1
ATOM 1602 C C . ARG A 1 244 ? 3.882 28.130 131.445 1.00 41.44 250 ARG A C 1
ATOM 1603 O O . ARG A 1 244 ? 4.485 27.988 132.500 1.00 43.59 250 ARG A O 1
ATOM 1611 N N . VAL A 1 245 ? 4.387 28.799 130.419 1.00 40.54 251 VAL A N 1
ATOM 1612 C CA . VAL A 1 245 ? 5.616 29.585 130.544 1.00 41.08 251 VAL A CA 1
ATOM 1613 C C . VAL A 1 245 ? 5.262 30.990 130.957 1.00 43.50 251 VAL A C 1
ATOM 1614 O O . VAL A 1 245 ? 5.662 31.428 132.001 1.00 46.71 251 VAL A O 1
ATOM 1618 N N . THR B 1 21 ? 33.730 29.043 84.447 1.00 47.41 27 THR B N 1
ATOM 1619 C CA . THR B 1 21 ? 32.253 28.796 84.404 1.00 44.85 27 THR B CA 1
ATOM 1620 C C . THR B 1 21 ? 31.509 29.313 85.636 1.00 42.64 27 THR B C 1
ATOM 1621 O O . THR B 1 21 ? 31.956 29.156 86.778 1.00 42.61 27 THR B O 1
ATOM 1625 N N . ARG B 1 22 ? 30.357 29.929 85.376 1.00 41.10 28 ARG B N 1
ATOM 1626 C CA . ARG B 1 22 ? 29.442 30.363 86.419 1.00 38.86 28 ARG B CA 1
ATOM 1627 C C . ARG B 1 22 ? 28.049 29.833 86.137 1.00 35.34 28 ARG B C 1
ATOM 1628 O O . ARG B 1 22 ? 27.468 30.125 85.083 1.00 34.52 28 ARG B O 1
ATOM 1636 N N . ARG B 1 23 ? 27.510 29.053 87.085 1.00 32.44 29 ARG B N 1
ATOM 1637 C CA . ARG B 1 23 ? 26.177 28.433 86.946 1.00 29.18 29 ARG B CA 1
ATOM 1638 C C . ARG B 1 23 ? 25.215 29.133 87.867 1.00 28.12 29 ARG B C 1
ATOM 1639 O O . ARG B 1 23 ? 25.441 29.212 89.089 1.00 28.29 29 ARG B O 1
ATOM 1647 N N . LEU B 1 24 ? 24.145 29.660 87.278 1.00 27.48 30 LEU B N 1
ATOM 1648 C CA . LEU B 1 24 ? 23.136 30.364 88.002 1.00 26.52 30 LEU B CA 1
ATOM 1649 C C . LEU B 1 24 ? 21.834 29.629 87.858 1.00 25.45 30 LEU B C 1
ATOM 1650 O O . LEU B 1 24 ? 21.583 29.042 86.815 1.00 27.11 30 LEU B O 1
ATOM 1655 N N . ILE B 1 25 ? 21.009 29.650 88.905 1.00 24.42 31 ILE B N 1
ATOM 1656 C CA . ILE B 1 25 ? 19.639 29.130 88.821 1.00 23.14 31 ILE B CA 1
ATOM 1657 C C . ILE B 1 25 ? 18.667 30.232 89.213 1.00 22.62 31 ILE B C 1
ATOM 1658 O O . ILE B 1 25 ? 18.833 30.864 90.265 1.00 23.41 31 ILE B O 1
ATOM 1663 N N . LEU B 1 26 ? 17.656 30.428 88.386 1.00 21.91 32 LEU B N 1
ATOM 1664 C CA . LEU B 1 26 ? 16.588 31.393 88.640 1.00 22.66 32 LEU B CA 1
ATOM 1665 C C . LEU B 1 26 ? 15.497 30.702 89.382 1.00 22.21 32 LEU B C 1
ATOM 1666 O O . LEU B 1 26 ? 14.961 29.689 88.915 1.00 21.57 32 LEU B O 1
ATOM 1671 N N . VAL B 1 27 ? 15.168 31.244 90.547 1.00 23.27 33 VAL B N 1
ATOM 1672 C CA . VAL B 1 27 ? 14.107 30.695 91.407 1.00 23.40 33 VAL B CA 1
ATOM 1673 C C . VAL B 1 27 ? 13.164 31.822 91.860 1.00 24.82 33 VAL B C 1
ATOM 1674 O O . VAL B 1 27 ? 13.512 33.010 91.770 1.00 25.64 33 VAL B O 1
ATOM 1678 N N . GLY B 1 28 ? 11.999 31.446 92.356 1.00 25.21 34 GLY B N 1
ATOM 1679 C CA . GLY B 1 28 ? 10.963 32.420 92.771 1.00 27.44 34 GLY B CA 1
ATOM 1680 C C . GLY B 1 28 ? 9.589 32.041 92.233 1.00 28.32 34 GLY B C 1
ATOM 1681 O O . GLY B 1 28 ? 9.467 31.081 91.473 1.00 26.55 34 GLY B O 1
ATOM 1682 N N . ARG B 1 29 ? 8.562 32.805 92.635 1.00 30.19 35 ARG B N 1
ATOM 1683 C CA . ARG B 1 29 ? 7.196 32.542 92.212 1.00 31.74 35 ARG B CA 1
ATOM 1684 C C . ARG B 1 29 ? 6.969 32.761 90.691 1.00 32.67 35 ARG B C 1
ATOM 1685 O O . ARG B 1 29 ? 7.759 33.441 89.999 1.00 31.57 35 ARG B O 1
ATOM 1693 N N . THR B 1 30 ? 5.870 32.203 90.197 1.00 34.09 36 THR B N 1
ATOM 1694 C CA . THR B 1 30 ? 5.446 32.454 88.840 1.00 35.60 36 THR B CA 1
ATOM 1695 C C . THR B 1 30 ? 5.121 33.932 88.699 1.00 37.98 36 THR B C 1
ATOM 1696 O O . THR B 1 30 ? 4.529 34.555 89.613 1.00 40.11 36 THR B O 1
ATOM 1700 N N . GLY B 1 31 ? 5.528 34.499 87.575 1.00 38.05 37 GLY B N 1
ATOM 1701 C CA . GLY B 1 31 ? 5.306 35.910 87.305 1.00 40.68 37 GLY B CA 1
ATOM 1702 C C . GLY B 1 31 ? 6.223 36.871 88.046 1.00 40.52 37 GLY B C 1
ATOM 1703 O O . GLY B 1 31 ? 6.008 38.068 88.003 1.00 42.31 37 GLY B O 1
ATOM 1704 N N . ALA B 1 32 ? 7.244 36.364 88.725 1.00 38.85 38 ALA B N 1
ATOM 1705 C CA . ALA B 1 32 ? 8.219 37.247 89.362 1.00 38.57 38 ALA B CA 1
ATOM 1706 C C . ALA B 1 32 ? 9.090 37.958 88.327 1.00 39.50 38 ALA B C 1
ATOM 1707 O O . ALA B 1 32 ? 9.610 39.041 88.601 1.00 41.29 38 ALA B O 1
ATOM 1709 N N . GLY B 1 33 ? 9.267 37.351 87.153 1.00 37.40 39 GLY B N 1
ATOM 1710 C CA . GLY B 1 33 ? 10.193 37.878 86.142 1.00 37.24 39 GLY B CA 1
ATOM 1711 C C . GLY B 1 33 ? 11.434 37.016 85.897 1.00 35.06 39 GLY B C 1
ATOM 1712 O O . GLY B 1 33 ? 12.455 37.531 85.444 1.00 35.52 39 GLY B O 1
ATOM 1713 N N . LYS B 1 34 ? 11.357 35.713 86.215 1.00 32.98 40 LYS B N 1
ATOM 1714 C CA . LYS B 1 34 ? 12.507 34.793 86.080 1.00 30.95 40 LYS B CA 1
ATOM 1715 C C . LYS B 1 34 ? 12.960 34.700 84.656 1.00 30.89 40 LYS B C 1
ATOM 1716 O O . LYS B 1 34 ? 14.119 34.933 84.358 1.00 30.64 40 LYS B O 1
ATOM 1722 N N . SER B 1 35 ? 12.023 34.375 83.762 1.00 31.80 41 SER B N 1
ATOM 1723 C CA . SER B 1 35 ? 12.355 34.166 82.358 1.00 31.91 41 SER B CA 1
ATOM 1724 C C . SER B 1 35 ? 12.901 35.432 81.733 1.00 32.58 41 SER B C 1
ATOM 1725 O O . SER B 1 35 ? 13.860 35.378 80.983 1.00 32.67 41 SER B O 1
ATOM 1728 N N . ALA B 1 36 ? 12.300 36.576 82.050 1.00 33.07 42 ALA B N 1
ATOM 1729 C CA . ALA B 1 36 ? 12.777 37.858 81.501 1.00 34.15 42 ALA B CA 1
ATOM 1730 C C . ALA B 1 36 ? 14.172 38.195 82.021 1.00 32.88 42 ALA B C 1
ATOM 1731 O O . ALA B 1 36 ? 15.007 38.712 81.284 1.00 33.40 42 ALA B O 1
ATOM 1733 N N . THR B 1 37 ? 14.425 37.903 83.304 1.00 31.07 43 THR B N 1
ATOM 1734 C CA . THR B 1 37 ? 15.729 38.175 83.907 1.00 30.14 43 THR B CA 1
ATOM 1735 C C . THR B 1 37 ? 16.791 37.334 83.237 1.00 29.36 43 THR B C 1
ATOM 1736 O O . THR B 1 37 ? 17.870 37.834 82.936 1.00 30.17 43 THR B O 1
ATOM 1740 N N . GLY B 1 38 ? 16.466 36.071 82.937 1.00 28.01 44 GLY B N 1
ATOM 1741 C CA . GLY B 1 38 ? 17.387 35.190 82.243 1.00 27.15 44 GLY B CA 1
ATOM 1742 C C . GLY B 1 38 ? 17.683 35.683 80.853 1.00 29.11 44 GLY B C 1
ATOM 1743 O O . GLY B 1 38 ? 18.808 35.600 80.397 1.00 29.50 44 GLY B O 1
ATOM 1744 N N . ASN B 1 39 ? 16.663 36.177 80.163 1.00 30.52 45 ASN B N 1
ATOM 1745 C CA . ASN B 1 39 ? 16.855 36.722 78.835 1.00 32.67 45 ASN B CA 1
ATOM 1746 C C . ASN B 1 39 ? 17.782 37.947 78.878 1.00 34.45 45 ASN B C 1
ATOM 1747 O O . ASN B 1 39 ? 18.688 38.059 78.057 1.00 36.51 45 ASN B O 1
ATOM 1752 N N . SER B 1 40 ? 17.591 38.836 79.869 1.00 34.54 46 SER B N 1
ATOM 1753 C CA . SER B 1 40 ? 18.490 39.988 80.076 1.00 35.90 46 SER B CA 1
ATOM 1754 C C . SER B 1 40 ? 19.942 39.540 80.278 1.00 35.49 46 SER B C 1
ATOM 1755 O O . SER B 1 40 ? 20.845 40.086 79.665 1.00 37.79 46 SER B O 1
ATOM 1758 N N . ILE B 1 41 ? 20.158 38.548 81.126 1.00 33.49 47 ILE B N 1
ATOM 1759 C CA . ILE B 1 41 ? 21.522 38.051 81.414 1.00 33.50 47 ILE B CA 1
ATOM 1760 C C . ILE B 1 41 ? 22.206 37.415 80.187 1.00 34.54 47 ILE B C 1
ATOM 1761 O O . ILE B 1 41 ? 23.405 37.613 79.949 1.00 35.60 47 ILE B O 1
ATOM 1766 N N . LEU B 1 42 ? 21.438 36.671 79.403 1.00 34.18 48 LEU B N 1
ATOM 1767 C CA . LEU B 1 42 ? 21.988 35.966 78.262 1.00 35.25 48 LEU B CA 1
ATOM 1768 C C . LEU B 1 42 ? 22.067 36.847 77.036 1.00 37.89 48 LEU B C 1
ATOM 1769 O O . LEU B 1 42 ? 22.772 36.515 76.095 1.00 39.28 48 LEU B O 1
ATOM 1774 N N . GLY B 1 43 ? 21.337 37.961 77.043 1.00 38.83 49 GLY B N 1
ATOM 1775 C CA . GLY B 1 43 ? 21.227 38.802 75.854 1.00 41.71 49 GLY B CA 1
ATOM 1776 C C . GLY B 1 43 ? 20.508 38.092 74.713 1.00 42.77 49 GLY B C 1
ATOM 1777 O O . GLY B 1 43 ? 20.853 38.271 73.568 1.00 45.16 49 GLY B O 1
ATOM 1778 N N . GLN B 1 44 ? 19.513 37.275 75.046 1.00 41.64 50 GLN B N 1
ATOM 1779 C CA . GLN B 1 44 ? 18.767 36.464 74.066 1.00 42.49 50 GLN B CA 1
ATOM 1780 C C . GLN B 1 44 ? 17.329 36.310 74.526 1.00 41.63 50 GLN B C 1
ATOM 1781 O O . GLN B 1 44 ? 17.078 36.268 75.734 1.00 39.96 50 GLN B O 1
ATOM 1787 N N . ARG B 1 45 ? 16.392 36.181 73.595 1.00 43.41 51 ARG B N 1
ATOM 1788 C CA . ARG B 1 45 ? 15.033 35.730 73.944 1.00 43.78 51 ARG B CA 1
ATOM 1789 C C . ARG B 1 45 ? 15.019 34.191 73.995 1.00 42.45 51 ARG B C 1
ATOM 1790 O O . ARG B 1 45 ? 14.567 33.514 73.064 1.00 44.04 51 ARG B O 1
ATOM 1798 N N . ARG B 1 46 ? 15.544 33.662 75.096 1.00 40.40 52 ARG B N 1
ATOM 1799 C CA . ARG B 1 46 ? 15.765 32.230 75.275 1.00 39.75 52 ARG B CA 1
ATOM 1800 C C . ARG B 1 46 ? 14.600 31.538 75.992 1.00 37.48 52 ARG B C 1
ATOM 1801 O O . ARG B 1 46 ? 14.169 30.464 75.586 1.00 36.16 52 ARG B O 1
ATOM 1809 N N . PHE B 1 47 ? 14.099 32.195 77.040 1.00 35.97 53 PHE B N 1
ATOM 1810 C CA . PHE B 1 47 ? 13.140 31.634 77.983 1.00 34.28 53 PHE B CA 1
ATOM 1811 C C . PHE B 1 47 ? 11.715 32.156 77.768 1.00 35.81 53 PHE B C 1
ATOM 1812 O O . PHE B 1 47 ? 11.511 33.183 77.073 1.00 38.84 53 PHE B O 1
ATOM 1820 N N . THR B 1 57 ? 5.741 26.699 79.082 1.00 44.83 63 THR B N 1
ATOM 1821 C CA . THR B 1 57 ? 6.970 25.980 79.456 1.00 41.73 63 THR B CA 1
ATOM 1822 C C . THR B 1 57 ? 6.746 25.191 80.745 1.00 40.56 63 THR B C 1
ATOM 1823 O O . THR B 1 57 ? 6.725 25.767 81.845 1.00 40.04 63 THR B O 1
ATOM 1827 N N . ARG B 1 58 ? 6.587 23.876 80.605 1.00 41.42 64 ARG B N 1
ATOM 1828 C CA . ARG B 1 58 ? 6.366 22.978 81.756 1.00 41.39 64 ARG B CA 1
ATOM 1829 C C . ARG B 1 58 ? 7.669 22.498 82.414 1.00 38.67 64 ARG B C 1
ATOM 1830 O O . ARG B 1 58 ? 7.654 22.041 83.549 1.00 40.04 64 ARG B O 1
ATOM 1832 N N . ALA B 1 59 ? 8.796 22.632 81.719 1.00 38.18 65 ALA B N 1
ATOM 1833 C CA . ALA B 1 59 ? 10.071 22.043 82.165 1.00 36.06 65 ALA B CA 1
ATOM 1834 C C . ALA B 1 59 ? 11.138 23.109 82.452 1.00 34.51 65 ALA B C 1
ATOM 1835 O O . ALA B 1 59 ? 11.059 24.232 81.948 1.00 35.88 65 ALA B O 1
ATOM 1837 N N . CYS B 1 60 ? 12.113 22.756 83.289 1.00 31.17 66 CYS B N 1
ATOM 1838 C CA . CYS B 1 60 ? 13.329 23.546 83.410 1.00 29.82 66 CYS B CA 1
ATOM 1839 C C . CYS B 1 60 ? 14.019 23.571 82.067 1.00 29.65 66 CYS B C 1
ATOM 1840 O O . CYS B 1 60 ? 14.009 22.593 81.348 1.00 29.77 66 CYS B O 1
ATOM 1843 N N . THR B 1 61 ? 14.620 24.710 81.762 1.00 29.06 67 THR B N 1
ATOM 1844 C CA . THR B 1 61 ? 15.370 24.907 80.560 1.00 30.02 67 THR B CA 1
ATOM 1845 C C . THR B 1 61 ? 16.678 25.593 80.931 1.00 29.41 67 THR B C 1
ATOM 1846 O O . THR B 1 61 ? 16.872 26.060 82.085 1.00 27.19 67 THR B O 1
ATOM 1850 N N . THR B 1 62 ? 17.589 25.609 79.975 1.00 30.54 68 THR B N 1
ATOM 1851 C CA . THR B 1 62 ? 18.907 26.140 80.193 1.00 32.15 68 THR B CA 1
ATOM 1852 C C . THR B 1 62 ? 19.361 26.949 79.020 1.00 33.06 68 THR B C 1
ATOM 1853 O O . THR B 1 62 ? 18.946 26.705 77.884 1.00 35.09 68 THR B O 1
ATOM 1857 N N . GLY B 1 63 ? 20.159 27.970 79.295 1.00 32.98 69 GLY B N 1
ATOM 1858 C CA . GLY B 1 63 ? 20.833 28.719 78.228 1.00 34.46 69 GLY B CA 1
ATOM 1859 C C . GLY B 1 63 ? 22.186 29.169 78.714 1.00 34.58 69 GLY B C 1
ATOM 1860 O O . GLY B 1 63 ? 22.490 29.102 79.919 1.00 31.42 69 GLY B O 1
ATOM 1861 N N . SER B 1 64 ? 23.003 29.643 77.782 1.00 37.19 70 SER B N 1
ATOM 1862 C CA . SER B 1 64 ? 24.302 30.152 78.144 1.00 39.09 70 SER B CA 1
ATOM 1863 C C . SER B 1 64 ? 24.857 31.207 77.208 1.00 41.59 70 SER B C 1
ATOM 1864 O O . SER B 1 64 ? 24.377 31.403 76.070 1.00 43.37 70 SER B O 1
ATOM 1867 N N . ARG B 1 65 ? 25.889 31.882 77.711 1.00 43.72 71 ARG B N 1
ATOM 1868 C CA . ARG B 1 65 ? 26.546 32.996 77.021 1.00 48.02 71 ARG B CA 1
ATOM 1869 C C . ARG B 1 65 ? 28.047 32.956 77.338 1.00 50.44 71 ARG B C 1
ATOM 1870 O O . ARG B 1 65 ? 28.435 32.751 78.486 1.00 48.91 71 ARG B O 1
ATOM 1878 N N . ARG B 1 66 ? 28.871 33.122 76.308 1.00 56.42 72 ARG B N 1
ATOM 1879 C CA . ARG B 1 66 ? 30.325 33.065 76.432 1.00 61.05 72 ARG B CA 1
ATOM 1880 C C . ARG B 1 66 ? 30.869 34.487 76.499 1.00 65.48 72 ARG B C 1
ATOM 1881 O O . ARG B 1 66 ? 30.773 35.248 75.543 1.00 66.03 72 ARG B O 1
ATOM 1883 N N . TRP B 1 67 ? 31.423 34.823 77.659 1.00 70.33 73 TRP B N 1
ATOM 1884 C CA . TRP B 1 67 ? 31.814 36.173 78.005 1.00 75.69 73 TRP B CA 1
ATOM 1885 C C . TRP B 1 67 ? 33.256 36.146 78.428 1.00 78.80 73 TRP B C 1
ATOM 1886 O O . TRP B 1 67 ? 33.601 35.515 79.439 1.00 80.67 73 TRP B O 1
ATOM 1897 N N . ASP B 1 68 ? 34.114 36.836 77.681 1.00 82.75 74 ASP B N 1
ATOM 1898 C CA . ASP B 1 68 ? 35.573 36.760 77.885 1.00 85.37 74 ASP B CA 1
ATOM 1899 C C . ASP B 1 68 ? 35.998 35.298 77.667 1.00 84.53 74 ASP B C 1
ATOM 1900 O O . ASP B 1 68 ? 35.847 34.777 76.552 1.00 84.97 74 ASP B O 1
ATOM 1902 N N . LYS B 1 69 ? 36.487 34.638 78.722 1.00 82.12 75 LYS B N 1
ATOM 1903 C CA . LYS B 1 69 ? 36.781 33.205 78.676 1.00 80.36 75 LYS B CA 1
ATOM 1904 C C . LYS B 1 69 ? 35.885 32.439 79.658 1.00 74.99 75 LYS B C 1
ATOM 1905 O O . LYS B 1 69 ? 36.170 31.295 79.997 1.00 73.88 75 LYS B O 1
ATOM 1907 N N . CYS B 1 70 ? 34.790 33.076 80.093 1.00 71.96 76 CYS B N 1
ATOM 1908 C CA . CYS B 1 70 ? 33.860 32.485 81.052 1.00 66.66 76 CYS B CA 1
ATOM 1909 C C . CYS B 1 70 ? 32.538 32.054 80.387 1.00 62.10 76 CYS B C 1
ATOM 1910 O O . CYS B 1 70 ? 31.948 32.798 79.592 1.00 61.68 76 CYS B O 1
ATOM 1913 N N . HIS B 1 71 ? 32.071 30.864 80.745 1.00 57.05 77 HIS B N 1
ATOM 1914 C CA . HIS B 1 71 ? 30.803 30.348 80.258 1.00 53.82 77 HIS B CA 1
ATOM 1915 C C . HIS B 1 71 ? 29.773 30.554 81.331 1.00 48.24 77 HIS B C 1
ATOM 1916 O O . HIS B 1 71 ? 29.805 29.905 82.370 1.00 47.37 77 HIS B O 1
ATOM 1923 N N . VAL B 1 72 ? 28.877 31.509 81.122 1.00 45.03 78 VAL B N 1
ATOM 1924 C CA . VAL B 1 72 ? 27.792 31.733 82.074 1.00 40.82 78 VAL B CA 1
ATOM 1925 C C . VAL B 1 72 ? 26.563 30.898 81.700 1.00 37.72 78 VAL B C 1
ATOM 1926 O O . VAL B 1 72 ? 25.992 31.067 80.620 1.00 37.74 78 VAL B O 1
ATOM 1930 N N . GLU B 1 73 ? 26.158 30.000 82.591 1.00 34.77 79 GLU B N 1
ATOM 1931 C CA . GLU B 1 73 ? 25.007 29.140 82.341 1.00 33.00 79 GLU B CA 1
ATOM 1932 C C . GLU B 1 73 ? 23.856 29.535 83.228 1.00 30.08 79 GLU B C 1
ATOM 1933 O O . GLU B 1 73 ? 24.037 29.705 84.440 1.00 29.52 79 GLU B O 1
ATOM 1939 N N . VAL B 1 74 ? 22.661 29.657 82.635 1.00 28.35 80 VAL B N 1
ATOM 1940 C CA . VAL B 1 74 ? 21.469 30.008 83.379 1.00 26.68 80 VAL B CA 1
ATOM 1941 C C . VAL B 1 74 ? 20.422 28.909 83.264 1.00 25.30 80 VAL B C 1
ATOM 1942 O O . VAL B 1 74 ? 20.058 28.538 82.168 1.00 25.62 80 VAL B O 1
ATOM 1946 N N . VAL B 1 75 ? 19.952 28.396 84.421 1.00 23.66 81 VAL B N 1
ATOM 1947 C CA . VAL B 1 75 ? 18.798 27.487 84.472 1.00 22.42 81 VAL B CA 1
ATOM 1948 C C . VAL B 1 75 ? 17.524 28.242 84.895 1.00 22.47 81 VAL B C 1
ATOM 1949 O O . VAL B 1 75 ? 17.470 28.827 85.972 1.00 21.41 81 VAL B O 1
ATOM 1953 N N . ASP B 1 76 ? 16.508 28.238 84.016 1.00 23.85 82 ASP B N 1
ATOM 1954 C CA . ASP B 1 76 ? 15.206 28.869 84.273 1.00 24.17 82 ASP B CA 1
ATOM 1955 C C . ASP B 1 76 ? 14.249 27.787 84.737 1.00 25.06 82 ASP B C 1
ATOM 1956 O O . ASP B 1 76 ? 14.334 26.646 84.276 1.00 24.67 82 ASP B O 1
ATOM 1961 N N . THR B 1 77 ? 13.334 28.151 85.657 1.00 26.19 83 THR B N 1
ATOM 1962 C CA . THR B 1 77 ? 12.471 27.181 86.343 1.00 25.71 83 THR B CA 1
ATOM 1963 C C . THR B 1 77 ? 10.958 27.381 86.109 1.00 27.96 83 THR B C 1
ATOM 1964 O O . THR B 1 77 ? 10.472 28.507 85.945 1.00 29.59 83 THR B O 1
ATOM 1968 N N . PRO B 1 78 ? 10.204 26.264 86.022 1.00 28.52 84 PRO B N 1
ATOM 1969 C CA . PRO B 1 78 ? 8.766 26.319 85.846 1.00 29.22 84 PRO B CA 1
ATOM 1970 C C . PRO B 1 78 ? 8.082 26.429 87.220 1.00 30.47 84 PRO B C 1
ATOM 1971 O O . PRO B 1 78 ? 8.744 26.817 88.198 1.00 29.16 84 PRO B O 1
ATOM 1975 N N . ASP B 1 79 ? 6.797 26.089 87.309 1.00 33.15 85 ASP B N 1
ATOM 1976 C CA . ASP B 1 79 ? 6.011 26.237 88.552 1.00 36.07 85 ASP B CA 1
ATOM 1977 C C . ASP B 1 79 ? 6.373 25.181 89.652 1.00 36.20 85 ASP B C 1
ATOM 1978 O O . ASP B 1 79 ? 5.524 24.379 90.059 1.00 39.82 85 ASP B O 1
ATOM 1983 N N . ILE B 1 80 ? 7.632 25.178 90.104 1.00 34.68 86 ILE B N 1
ATOM 1984 C CA . ILE B 1 80 ? 8.101 24.203 91.103 1.00 33.68 86 ILE B CA 1
ATOM 1985 C C . ILE B 1 80 ? 8.326 24.825 92.474 1.00 34.30 86 ILE B C 1
ATOM 1986 O O . ILE B 1 80 ? 8.777 24.148 93.371 1.00 36.11 86 ILE B O 1
ATOM 1991 N N . PHE B 1 81 ? 7.926 26.088 92.637 1.00 35.71 87 PHE B N 1
ATOM 1992 C CA . PHE B 1 81 ? 8.061 26.811 93.890 1.00 35.56 87 PHE B CA 1
ATOM 1993 C C . PHE B 1 81 ? 6.722 27.315 94.440 1.00 37.49 87 PHE B C 1
ATOM 1994 O O . PHE B 1 81 ? 6.685 28.276 95.200 1.00 39.08 87 PHE B O 1
ATOM 2002 N N . SER B 1 82 ? 5.629 26.632 94.100 1.00 38.67 88 SER B N 1
ATOM 2003 C CA . SER B 1 82 ? 4.331 26.902 94.726 1.00 40.64 88 SER B CA 1
ATOM 2004 C C . SER B 1 82 ? 4.055 25.837 95.761 1.00 40.38 88 SER B C 1
ATOM 2005 O O . SER B 1 82 ? 4.715 24.799 95.794 1.00 37.57 88 SER B O 1
ATOM 2008 N N . SER B 1 83 ? 3.053 26.092 96.600 1.00 43.47 89 SER B N 1
ATOM 2009 C CA . SER B 1 83 ? 2.627 25.124 97.636 1.00 44.81 89 SER B CA 1
ATOM 2010 C C . SER B 1 83 ? 2.063 23.859 97.014 1.00 44.84 89 SER B C 1
ATOM 2011 O O . SER B 1 83 ? 1.943 22.856 97.692 1.00 45.88 89 SER B O 1
ATOM 2014 N N . GLN B 1 84 ? 1.714 23.922 95.723 1.00 44.81 90 GLN B N 1
ATOM 2015 C CA . GLN B 1 84 ? 1.124 22.807 94.998 1.00 45.96 90 GLN B CA 1
ATOM 2016 C C . GLN B 1 84 ? 2.154 21.986 94.206 1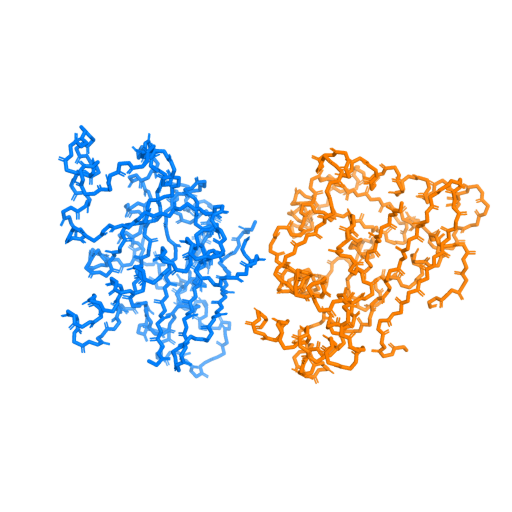.00 42.75 90 GLN B C 1
ATOM 2017 O O . GLN B 1 84 ? 1.793 21.192 93.350 1.00 43.80 90 GLN B O 1
ATOM 2023 N N . VAL B 1 85 ? 3.438 22.172 94.481 1.00 40.45 91 VAL B N 1
ATOM 2024 C CA . VAL B 1 85 ? 4.478 21.427 93.757 1.00 38.18 91 VAL B CA 1
ATOM 2025 C C . VAL B 1 85 ? 4.274 19.911 93.972 1.00 38.95 91 VAL B C 1
ATOM 2026 O O . VAL B 1 85 ? 4.486 19.122 93.070 1.00 38.04 91 VAL B O 1
ATOM 2030 N N . SER B 1 86 ? 3.846 19.535 95.175 1.00 40.62 92 SER B N 1
ATOM 2031 C CA . SER B 1 86 ? 3.545 18.144 95.517 1.00 42.00 92 SER B CA 1
ATOM 2032 C C . SER B 1 86 ? 2.547 17.489 94.554 1.00 44.40 92 SER B C 1
ATOM 2033 O O . SER B 1 86 ? 2.612 16.292 94.336 1.00 46.22 92 SER B O 1
ATOM 2035 N N . LYS B 1 87 ? 1.635 18.276 93.979 1.00 46.04 93 LYS B N 1
ATOM 2036 C CA . LYS B 1 87 ? 0.662 17.780 92.993 1.00 47.92 93 LYS B CA 1
ATOM 2037 C C . LYS B 1 87 ? 1.129 18.008 91.549 1.00 47.09 93 LYS B C 1
ATOM 2038 O O . LYS B 1 87 ? 0.821 17.202 90.667 1.00 49.76 93 LYS B O 1
ATOM 2040 N N . THR B 1 88 ? 1.836 19.112 91.309 1.00 44.45 94 THR B N 1
ATOM 2041 C CA . THR B 1 88 ? 2.370 19.442 89.976 1.00 44.14 94 THR B CA 1
ATOM 2042 C C . THR B 1 88 ? 3.526 18.512 89.543 1.00 43.00 94 THR B C 1
ATOM 2043 O O . THR B 1 88 ? 3.575 18.071 88.398 1.00 45.61 94 THR B O 1
ATOM 2045 N N . ASP B 1 89 ? 4.430 18.201 90.469 1.00 40.68 95 ASP B N 1
ATOM 2046 C CA . ASP B 1 89 ? 5.649 17.419 90.177 1.00 38.68 95 ASP B CA 1
ATOM 2047 C C . ASP B 1 89 ? 5.796 16.255 91.178 1.00 38.41 95 ASP B C 1
ATOM 2048 O O . ASP B 1 89 ? 6.754 16.218 91.932 1.00 37.11 95 ASP B O 1
ATOM 2053 N N A PRO B 1 90 ? 4.854 15.296 91.180 0.50 40.47 96 PRO B N 1
ATOM 2054 N N B PRO B 1 90 ? 4.833 15.314 91.154 0.50 40.76 96 PRO B N 1
ATOM 2055 C CA A PRO B 1 90 ? 4.726 14.340 92.319 0.50 41.42 96 PRO B CA 1
ATOM 2056 C CA B PRO B 1 90 ? 4.911 14.145 91.993 0.50 41.63 96 PRO B CA 1
ATOM 2057 C C A PRO B 1 90 ? 5.936 13.424 92.627 0.50 39.63 96 PRO B C 1
ATOM 2058 C C B PRO B 1 90 ? 5.929 13.227 91.381 0.50 40.26 96 PRO B C 1
ATOM 2059 O O A PRO B 1 90 ? 6.270 13.232 93.798 0.50 38.71 96 PRO B O 1
ATOM 2060 O O B PRO B 1 90 ? 5.972 13.084 90.152 0.50 40.14 96 PRO B O 1
ATOM 2067 N N A GLY B 1 91 ? 6.567 12.862 91.595 0.50 38.75 97 GLY B N 1
ATOM 2068 N N B GLY B 1 91 ? 6.754 12.626 92.222 0.50 38.94 97 GLY B N 1
ATOM 2069 C CA A GLY B 1 91 ? 7.777 12.044 91.774 0.50 37.88 97 GLY B CA 1
ATOM 2070 C CA B GLY B 1 91 ? 7.927 11.935 91.745 0.50 37.98 97 GLY B CA 1
ATOM 2071 C C A GLY B 1 91 ? 9.090 12.839 91.749 0.50 35.36 97 GLY B C 1
ATOM 2072 C C B GLY B 1 91 ? 9.166 12.828 91.803 0.50 35.32 97 GLY B C 1
ATOM 2073 O O A GLY B 1 91 ? 10.172 12.262 91.663 0.50 34.25 97 GLY B O 1
ATOM 2074 O O B GLY B 1 91 ? 10.288 12.309 91.855 0.50 33.98 97 GLY B O 1
ATOM 2075 N N . CYS B 1 92 ? 8.971 14.164 91.811 1.00 33.70 98 CYS B N 1
ATOM 2076 C CA . CYS B 1 92 ? 10.089 15.106 91.780 1.00 31.43 98 CYS B CA 1
ATOM 2077 C C . CYS B 1 92 ? 10.964 15.049 90.510 1.00 31.15 98 CYS B C 1
ATOM 2078 O O . CYS B 1 92 ? 12.146 15.421 90.555 1.00 29.04 98 CYS B O 1
ATOM 2081 N N . GLU B 1 93 ? 10.390 14.587 89.391 1.00 31.97 99 GLU B N 1
ATOM 2082 C CA . GLU B 1 93 ? 11.130 14.482 88.131 1.00 32.26 99 GLU B CA 1
ATOM 2083 C C . GLU B 1 93 ? 11.602 15.836 87.643 1.00 31.06 99 GLU B C 1
ATOM 2084 O O . GLU B 1 93 ? 12.770 15.988 87.252 1.00 29.81 99 GLU B O 1
ATOM 2087 N N . GLU B 1 94 ? 10.720 16.839 87.696 1.00 30.68 100 GLU B N 1
ATOM 2088 C CA . GLU B 1 94 ? 11.102 18.184 87.255 1.00 29.39 100 GLU B CA 1
ATOM 2089 C C . GLU B 1 94 ? 12.038 18.893 88.215 1.00 26.34 100 GLU B C 1
ATOM 2090 O O . GLU B 1 94 ? 12.982 19.544 87.792 1.00 24.22 100 GLU B O 1
ATOM 2096 N N . ARG B 1 95 ? 11.797 18.763 89.511 1.00 25.17 101 ARG B N 1
ATOM 2097 C CA . ARG B 1 95 ? 12.790 19.228 90.482 1.00 24.40 101 ARG B CA 1
ATOM 2098 C C . ARG B 1 95 ? 14.155 18.502 90.333 1.00 23.99 101 ARG B C 1
ATOM 2099 O O . ARG B 1 95 ? 15.205 19.115 90.491 1.00 24.22 101 ARG B O 1
ATOM 2107 N N . GLY B 1 96 ? 14.113 17.222 89.982 1.00 25.00 102 GLY B N 1
ATOM 2108 C CA . GLY B 1 96 ? 15.295 16.470 89.626 1.00 26.14 102 GLY B CA 1
ATOM 2109 C C . GLY B 1 96 ? 15.994 17.003 88.383 1.00 26.57 102 GLY B C 1
ATOM 2110 O O . GLY B 1 96 ? 17.205 17.078 88.340 1.00 26.36 102 GLY B O 1
ATOM 2111 N N . HIS B 1 97 ? 15.222 17.400 87.386 1.00 27.74 103 HIS B N 1
ATOM 2112 C CA . HIS B 1 97 ? 15.763 17.932 86.143 1.00 29.10 103 HIS B CA 1
ATOM 2113 C C . HIS B 1 97 ? 16.523 19.217 86.406 1.00 28.89 103 HIS B C 1
ATOM 2114 O O . HIS B 1 97 ? 17.585 19.457 85.826 1.00 28.69 103 HIS B O 1
ATOM 2121 N N . CYS B 1 98 ? 15.989 20.052 87.299 1.00 28.00 104 CYS B N 1
ATOM 2122 C CA . CYS B 1 98 ? 16.677 21.265 87.731 1.00 27.63 104 CYS B CA 1
ATOM 2123 C C . CYS B 1 98 ? 18.089 20.965 88.269 1.00 26.36 104 CYS B C 1
ATOM 2124 O O . CYS B 1 98 ? 19.060 21.641 87.911 1.00 26.94 104 CYS B O 1
ATOM 2127 N N . TYR B 1 99 ? 18.201 19.938 89.109 1.00 25.29 105 TYR B N 1
ATOM 2128 C CA . TYR B 1 99 ? 19.506 19.497 89.635 1.00 23.98 105 TYR B CA 1
ATOM 2129 C C . TYR B 1 99 ? 20.452 19.036 88.516 1.00 24.29 105 TYR B C 1
ATOM 2130 O O . TYR B 1 99 ? 21.616 19.408 88.486 1.00 23.40 105 TYR B O 1
ATOM 2139 N N . LEU B 1 100 ? 19.941 18.230 87.588 1.00 24.65 106 LEU B N 1
ATOM 2140 C CA . LEU B 1 100 ? 20.795 17.674 86.547 1.00 26.29 106 LEU B CA 1
ATOM 2141 C C . LEU B 1 100 ? 21.362 18.797 85.677 1.00 25.99 106 LEU B C 1
ATOM 2142 O O . LEU B 1 100 ? 22.548 18.781 85.357 1.00 26.44 106 LEU B O 1
ATOM 2147 N N . LEU B 1 101 ? 20.519 19.777 85.336 1.00 24.59 107 LEU B N 1
ATOM 2148 C CA . LEU B 1 101 ? 20.959 20.943 84.556 1.00 25.00 107 LEU B CA 1
ATOM 2149 C C . LEU B 1 101 ? 21.957 21.846 85.245 1.00 24.95 107 LEU B C 1
ATOM 2150 O O . LEU B 1 101 ? 22.693 22.566 84.579 1.00 27.80 107 LEU B O 1
ATOM 2155 N N . SER B 1 102 ? 21.950 21.866 86.566 1.00 24.84 108 SER B N 1
ATOM 2156 C CA . SER B 1 102 ? 22.827 22.762 87.344 1.00 24.99 108 SER B CA 1
ATOM 2157 C C . SER B 1 102 ? 24.018 22.032 87.946 1.00 25.61 108 SER B C 1
ATOM 2158 O O . SER B 1 102 ? 24.860 22.659 88.598 1.00 27.76 108 SER B O 1
ATOM 2161 N N . ALA B 1 103 ? 24.091 20.716 87.754 1.00 25.86 109 ALA B N 1
ATOM 2162 C CA . ALA B 1 103 ? 25.145 19.889 88.397 1.00 26.93 109 ALA B CA 1
ATOM 2163 C C . ALA B 1 103 ? 26.516 20.317 87.880 1.00 27.99 109 ALA B C 1
ATOM 2164 O O . ALA B 1 103 ? 26.620 20.751 86.744 1.00 27.51 109 ALA B O 1
ATOM 2166 N N . PRO B 1 104 ? 27.571 20.220 88.722 1.00 29.12 110 PRO B N 1
ATOM 2167 C CA . PRO B 1 104 ? 27.645 19.750 90.120 1.00 29.07 110 PRO B CA 1
ATOM 2168 C C . PRO B 1 104 ? 27.148 20.717 91.210 1.00 28.76 110 PRO B C 1
ATOM 2169 O O . PRO B 1 104 ? 27.262 20.396 92.406 1.00 28.59 110 PRO B O 1
ATOM 2173 N N . GLY B 1 105 ? 26.590 21.871 90.819 1.00 27.66 111 GLY B N 1
ATOM 2174 C CA . GLY B 1 105 ? 26.026 22.787 91.780 1.00 27.01 111 GLY B CA 1
ATOM 2175 C C . GLY B 1 105 ? 26.152 24.233 91.345 1.00 27.44 111 GLY B C 1
ATOM 2176 O O . GLY B 1 105 ? 27.086 24.584 90.605 1.00 27.76 111 GLY B O 1
ATOM 2177 N N . PRO B 1 106 ? 25.193 25.080 91.779 1.00 26.71 112 PRO B N 1
ATOM 2178 C CA . PRO B 1 106 ? 25.152 26.477 91.387 1.00 27.19 112 PRO B CA 1
ATOM 2179 C C . PRO B 1 106 ? 26.150 27.340 92.152 1.00 28.31 112 PRO B C 1
ATOM 2180 O O . PRO B 1 106 ? 26.381 27.111 93.344 1.00 28.57 112 PRO B O 1
ATOM 2184 N N . HIS B 1 107 ? 26.723 28.324 91.460 1.00 28.55 113 HIS B N 1
ATOM 2185 C CA . HIS B 1 107 ? 27.529 29.359 92.114 1.00 30.12 113 HIS B CA 1
ATOM 2186 C C . HIS B 1 107 ? 26.639 30.374 92.771 1.00 30.06 113 HIS B C 1
ATOM 2187 O O . HIS B 1 107 ? 27.044 31.043 93.735 1.00 31.10 113 HIS B O 1
ATOM 2194 N N . ALA B 1 108 ? 25.416 30.509 92.254 1.00 28.92 114 ALA B N 1
ATOM 2195 C CA . ALA B 1 108 ? 24.418 31.335 92.902 1.00 29.24 114 ALA B CA 1
ATOM 2196 C C . ALA B 1 108 ? 23.011 30.952 92.484 1.00 28.16 114 ALA B C 1
ATOM 2197 O O . ALA B 1 108 ? 22.770 30.533 91.337 1.00 26.99 114 ALA B O 1
ATOM 2199 N N . LEU B 1 109 ? 22.083 31.106 93.425 1.00 28.31 115 LEU B N 1
ATOM 2200 C CA . LEU B 1 109 ? 20.660 31.089 93.148 1.00 27.33 115 LEU B CA 1
ATOM 2201 C C . LEU B 1 109 ? 20.223 32.531 93.081 1.00 29.00 115 LEU B C 1
ATOM 2202 O O . LEU B 1 109 ? 20.554 33.334 93.973 1.00 29.79 115 LEU B O 1
ATOM 2207 N N . LEU B 1 110 ? 19.487 32.861 92.032 1.00 28.92 116 LEU B N 1
ATOM 2208 C CA . LEU B 1 110 ? 18.930 34.189 91.862 1.00 30.57 116 LEU B CA 1
ATOM 2209 C C . LEU B 1 110 ? 17.466 34.130 92.249 1.00 29.80 116 LEU B C 1
ATOM 2210 O O . LEU B 1 110 ? 16.653 33.518 91.535 1.00 28.80 116 LEU B O 1
ATOM 2215 N N . LEU B 1 111 ? 17.125 34.736 93.383 1.00 30.91 117 LEU B N 1
ATOM 2216 C CA . LEU B 1 111 ? 15.730 34.821 93.786 1.00 32.03 117 LEU B CA 1
ATOM 2217 C C . LEU B 1 111 ? 15.140 36.052 93.149 1.00 33.59 117 LEU B C 1
ATOM 2218 O O . LEU B 1 111 ? 15.445 37.172 93.542 1.00 34.61 117 LEU B O 1
ATOM 2223 N N . VAL B 1 112 ? 14.297 35.827 92.157 1.00 34.06 118 VAL B N 1
ATOM 2224 C CA . VAL B 1 112 ? 13.698 36.890 91.382 1.00 35.83 118 VAL B CA 1
ATOM 2225 C C . VAL B 1 112 ? 12.381 37.235 92.059 1.00 37.97 118 VAL B C 1
ATOM 2226 O O . VAL B 1 112 ? 11.625 36.353 92.466 1.00 37.26 118 VAL B O 1
ATOM 2230 N N . THR B 1 113 ? 12.139 38.527 92.238 1.00 40.91 119 THR B N 1
ATOM 2231 C CA . THR B 1 113 ? 10.897 39.018 92.844 1.00 43.52 119 THR B CA 1
ATOM 2232 C C . THR B 1 113 ? 10.563 40.365 92.233 1.00 46.60 119 THR B C 1
ATOM 2233 O O . THR B 1 113 ? 11.440 41.030 91.693 1.00 48.86 119 THR B O 1
ATOM 2237 N N . GLN B 1 114 ? 9.304 40.768 92.307 1.00 48.02 120 GLN B N 1
ATOM 2238 C CA . GLN B 1 114 ? 8.893 42.044 91.758 1.00 50.84 120 GLN B CA 1
ATOM 2239 C C . GLN B 1 114 ? 8.987 43.164 92.787 1.00 51.34 120 GLN B C 1
ATOM 2240 O O . GLN B 1 114 ? 8.453 43.042 93.876 1.00 52.52 120 GLN B O 1
ATOM 2246 N N . LEU B 1 115 ? 9.674 44.249 92.433 1.00 51.18 121 LEU B N 1
ATOM 2247 C CA . LEU B 1 115 ? 9.785 45.418 93.330 1.00 53.77 121 LEU B CA 1
ATOM 2248 C C . LEU B 1 115 ? 8.392 45.934 93.706 1.00 55.86 121 LEU B C 1
ATOM 2249 O O . LEU B 1 115 ? 7.538 46.101 92.842 1.00 56.80 121 LEU B O 1
ATOM 2254 N N . GLY B 1 116 ? 8.166 46.149 95.000 1.00 57.59 122 GLY B N 1
ATOM 2255 C CA . GLY B 1 116 ? 6.860 46.612 95.499 1.00 60.49 122 GLY B CA 1
ATOM 2256 C C . GLY B 1 116 ? 5.764 45.548 95.511 1.00 59.46 122 GLY B C 1
ATOM 2257 O O . GLY B 1 116 ? 4.613 45.855 95.744 1.00 61.85 122 GLY B O 1
ATOM 2258 N N . ARG B 1 117 ? 6.123 44.294 95.261 1.00 56.85 123 ARG B N 1
ATOM 2259 C CA . ARG B 1 117 ? 5.146 43.209 95.210 1.00 56.38 123 ARG B CA 1
ATOM 2260 C C . ARG B 1 117 ? 5.721 41.933 95.808 1.00 52.73 123 ARG B C 1
ATOM 2261 O O . ARG B 1 117 ? 5.636 40.872 95.206 1.00 51.98 123 ARG B O 1
ATOM 2263 N N . PHE B 1 118 ? 6.302 42.052 97.003 1.00 52.34 124 PHE B N 1
ATOM 2264 C CA . PHE B 1 118 ? 6.753 40.898 97.756 1.00 50.23 124 PHE B CA 1
ATOM 2265 C C . PHE B 1 118 ? 5.572 40.347 98.564 1.00 51.72 124 PHE B C 1
ATOM 2266 O O . PHE B 1 118 ? 5.210 40.895 99.596 1.00 54.34 124 PHE B O 1
ATOM 2274 N N . THR B 1 119 ? 4.985 39.258 98.069 1.00 50.11 125 THR B N 1
ATOM 2275 C CA . THR B 1 119 ? 3.722 38.739 98.576 1.00 51.45 125 THR B CA 1
ATOM 2276 C C . THR B 1 119 ? 3.913 37.459 99.414 1.00 50.09 125 THR B C 1
ATOM 2277 O O . THR B 1 119 ? 5.031 36.943 99.557 1.00 47.68 125 THR B O 1
ATOM 2281 N N . ALA B 1 120 ? 2.807 36.948 99.953 1.00 51.32 126 ALA B N 1
ATOM 2282 C CA . ALA B 1 120 ? 2.790 35.631 100.568 1.00 49.96 126 ALA B CA 1
ATOM 2283 C C . ALA B 1 120 ? 3.312 34.562 99.591 1.00 46.24 126 ALA B C 1
ATOM 2284 O O . ALA B 1 120 ? 3.968 33.624 99.992 1.00 43.97 126 ALA B O 1
ATOM 2286 N N . GLN B 1 121 ? 2.986 34.707 98.316 1.00 46.05 127 GLN B N 1
ATOM 2287 C CA . GLN B 1 121 ? 3.422 33.759 97.295 1.00 43.63 127 GLN B CA 1
ATOM 2288 C C . GLN B 1 121 ? 4.920 33.755 97.136 1.00 40.53 127 GLN B C 1
ATOM 2289 O O . GLN B 1 121 ? 5.497 32.711 96.907 1.00 38.75 127 GLN B O 1
ATOM 2295 N N . ASP B 1 122 ? 5.547 34.925 97.243 1.00 41.04 128 ASP B N 1
ATOM 2296 C CA . ASP B 1 122 ? 7.016 35.018 97.240 1.00 38.97 128 ASP B CA 1
ATOM 2297 C C . ASP B 1 122 ? 7.595 34.294 98.447 1.00 38.16 128 ASP B C 1
ATOM 2298 O O . ASP B 1 122 ? 8.557 33.555 98.329 1.00 34.52 128 ASP B O 1
ATOM 2303 N N . GLN B 1 123 ? 6.978 34.515 99.608 1.00 40.80 129 GLN B N 1
ATOM 2304 C CA . GLN B 1 123 ? 7.396 33.836 100.838 1.00 40.98 129 GLN B CA 1
ATOM 2305 C C . GLN B 1 123 ? 7.263 32.309 100.670 1.00 39.84 129 GLN B C 1
ATOM 2306 O O . GLN B 1 123 ? 8.128 31.555 101.084 1.00 38.58 129 GLN B O 1
ATOM 2312 N N . GLN B 1 124 ? 6.184 31.875 100.028 1.00 41.12 130 GLN B N 1
ATOM 2313 C CA . GLN B 1 124 ? 5.981 30.463 99.735 1.00 40.85 130 GLN B CA 1
ATOM 2314 C C . GLN B 1 124 ? 7.077 29.918 98.810 1.00 36.38 130 GLN B C 1
ATOM 2315 O O . GLN B 1 124 ? 7.547 28.796 99.000 1.00 34.82 130 GLN B O 1
ATOM 2321 N N . ALA B 1 125 ? 7.497 30.716 97.831 1.00 34.07 131 ALA B N 1
ATOM 2322 C CA . ALA B 1 125 ? 8.562 30.299 96.910 1.00 31.16 131 ALA B CA 1
ATOM 2323 C C . ALA B 1 125 ? 9.896 30.095 97.646 1.00 29.87 131 ALA B C 1
ATOM 2324 O O . ALA B 1 125 ? 10.646 29.150 97.361 1.00 28.02 131 ALA B O 1
ATOM 2326 N N . VAL B 1 126 ? 10.201 31.010 98.561 1.00 30.88 132 VAL B N 1
ATOM 2327 C CA . VAL B 1 126 ? 11.419 30.938 99.363 1.00 30.30 132 VAL B CA 1
ATOM 2328 C C . VAL B 1 126 ? 11.420 29.651 100.228 1.00 29.87 132 VAL B C 1
ATOM 2329 O O . VAL B 1 126 ? 12.429 29.002 100.343 1.00 27.99 132 VAL B O 1
ATOM 2333 N N . ARG B 1 127 ? 10.276 29.288 100.799 1.00 31.19 133 ARG B N 1
ATOM 2334 C CA . ARG B 1 127 ? 10.183 28.059 101.589 1.00 31.62 133 ARG B CA 1
ATOM 2335 C C . ARG B 1 127 ? 10.373 26.808 100.736 1.00 30.32 133 ARG B C 1
ATOM 2336 O O . ARG B 1 127 ? 10.968 25.831 101.183 1.00 29.45 133 ARG B O 1
ATOM 2339 N N . GLN B 1 128 ? 9.900 26.851 99.492 1.00 29.74 134 GLN B N 1
ATOM 2340 C CA . GLN B 1 128 ? 10.057 25.723 98.610 1.00 29.32 134 GLN B CA 1
ATOM 2341 C C . GLN B 1 128 ? 11.520 25.549 98.203 1.00 27.46 134 GLN B C 1
ATOM 2342 O O . GLN B 1 128 ? 11.993 24.415 98.073 1.00 26.00 134 GLN B O 1
ATOM 2348 N N . VAL B 1 129 ? 12.213 26.678 98.003 1.00 26.15 135 VAL B N 1
ATOM 2349 C CA . VAL B 1 129 ? 13.632 26.679 97.688 1.00 24.95 135 VAL B CA 1
ATOM 2350 C C . VAL B 1 129 ? 14.450 26.046 98.837 1.00 25.82 135 VAL B C 1
ATOM 2351 O O . VAL B 1 129 ? 15.269 25.154 98.592 1.00 24.20 135 VAL B O 1
ATOM 2355 N N . ARG B 1 130 ? 14.164 26.470 100.067 1.00 27.72 136 ARG B N 1
ATOM 2356 C CA . ARG B 1 130 ? 14.733 25.874 101.274 1.00 30.18 136 ARG B CA 1
ATOM 2357 C C . ARG B 1 130 ? 14.459 24.368 101.397 1.00 30.27 136 ARG B C 1
ATOM 2358 O O . ARG B 1 130 ? 15.312 23.606 101.793 1.00 30.23 136 ARG B O 1
ATOM 2366 N N . ASP B 1 131 ? 13.241 23.978 101.089 1.00 31.34 137 ASP B N 1
ATOM 2367 C CA . ASP B 1 131 ? 12.821 22.570 101.135 1.00 32.77 137 ASP B CA 1
ATOM 2368 C C . ASP B 1 131 ? 13.600 21.778 100.101 1.00 29.89 137 ASP B C 1
ATOM 2369 O O . ASP B 1 131 ? 14.066 20.659 100.356 1.00 30.09 137 ASP B O 1
ATOM 2374 N N . MET B 1 132 ? 13.723 22.360 98.921 1.00 26.94 138 MET B N 1
ATOM 2375 C CA . MET B 1 132 ? 14.286 21.663 97.770 1.00 25.70 138 MET B CA 1
ATOM 2376 C C . MET B 1 132 ? 15.825 21.531 97.819 1.00 24.31 138 MET B C 1
ATOM 2377 O O . MET B 1 132 ? 16.352 20.517 97.408 1.00 23.85 138 MET B O 1
ATOM 2382 N N . PHE B 1 133 ? 16.512 22.571 98.289 1.00 23.72 139 PHE B N 1
ATOM 2383 C CA . PHE B 1 133 ? 17.987 22.629 98.331 1.00 23.73 139 PHE B CA 1
ATOM 2384 C C . PHE B 1 133 ? 18.615 22.526 99.728 1.00 25.37 139 PHE B C 1
ATOM 2385 O O . PHE B 1 133 ? 19.725 22.009 99.860 1.00 26.20 139 PHE B O 1
ATOM 2393 N N . GLY B 1 134 ? 17.922 23.010 100.759 1.00 26.24 140 GLY B N 1
ATOM 2394 C CA . GLY B 1 134 ? 18.464 23.053 102.111 1.00 28.30 140 GLY B CA 1
ATOM 2395 C C . GLY B 1 134 ? 18.496 24.482 102.626 1.00 30.08 140 GLY B C 1
ATOM 2396 O O . GLY B 1 134 ? 18.531 25.410 101.841 1.00 29.03 140 GLY B O 1
ATOM 2397 N N . GLU B 1 135 ? 18.511 24.658 103.949 1.00 32.56 141 GLU B N 1
ATOM 2398 C CA . GLU B 1 135 ? 18.564 26.008 104.561 1.00 35.13 141 GLU B CA 1
ATOM 2399 C C . GLU B 1 135 ? 19.830 26.785 104.180 1.00 35.57 141 GLU B C 1
ATOM 2400 O O . GLU B 1 135 ? 19.799 28.001 104.023 1.00 35.91 141 GLU B O 1
ATOM 2406 N N . ASP B 1 136 ? 20.947 26.072 104.025 1.00 36.06 142 ASP B N 1
ATOM 2407 C CA . ASP B 1 136 ? 22.236 26.705 103.711 1.00 36.93 142 ASP B CA 1
ATOM 2408 C C . ASP B 1 136 ? 22.236 27.436 102.361 1.00 35.06 142 ASP B C 1
ATOM 2409 O O . ASP B 1 136 ? 23.150 28.217 102.086 1.00 35.93 142 ASP B O 1
ATOM 2414 N N . VAL B 1 137 ? 21.247 27.164 101.509 1.00 32.71 143 VAL B N 1
ATOM 2415 C CA . VAL B 1 137 ? 21.278 27.689 100.155 1.00 31.13 143 VAL B CA 1
ATOM 2416 C C . VAL B 1 137 ? 21.094 29.221 100.100 1.00 32.13 143 VAL B C 1
ATOM 2417 O O . VAL B 1 137 ? 21.445 29.831 99.100 1.00 31.98 143 VAL B O 1
ATOM 2421 N N . LEU B 1 138 ? 20.562 29.828 101.167 1.00 33.41 144 LEU B N 1
ATOM 2422 C CA . LEU B 1 138 ? 20.500 31.293 101.255 1.00 35.1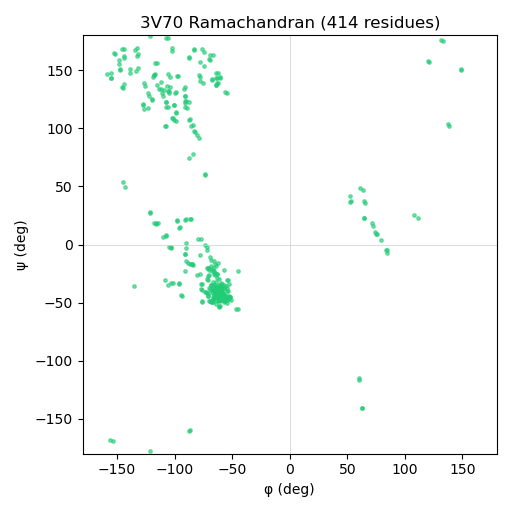6 144 LEU B CA 1
ATOM 2423 C C . LEU B 1 138 ? 21.894 31.958 101.320 1.00 36.03 144 LEU B C 1
ATOM 2424 O O . LEU B 1 138 ? 22.038 33.144 100.957 1.00 36.67 144 LEU B O 1
ATOM 2429 N N . LYS B 1 139 ? 22.902 31.212 101.780 1.00 35.64 145 LYS B N 1
ATOM 2430 C CA . LYS B 1 139 ? 24.285 31.678 101.722 1.00 36.99 145 LYS B CA 1
ATOM 2431 C C . LYS B 1 139 ? 24.828 31.753 100.289 1.00 35.26 145 LYS B C 1
ATOM 2432 O O . LYS B 1 139 ? 25.905 32.314 100.049 1.00 34.95 145 LYS B O 1
ATOM 2438 N N . TRP B 1 140 ? 24.114 31.156 99.334 1.00 33.14 146 TRP B N 1
ATOM 2439 C CA . TRP B 1 140 ? 24.476 31.291 97.940 1.00 33.03 146 TRP B CA 1
ATOM 2440 C C . TRP B 1 140 ? 23.424 32.050 97.175 1.00 32.96 146 TRP B C 1
ATOM 2441 O O . TRP B 1 140 ? 23.397 31.996 95.945 1.00 32.08 146 TRP B O 1
ATOM 2452 N N . MET B 1 141 ? 22.563 32.788 97.881 1.00 34.00 147 MET B N 1
ATOM 2453 C CA . MET B 1 141 ? 21.440 33.441 97.231 1.00 34.65 147 MET B CA 1
ATOM 2454 C C . MET B 1 141 ? 21.636 34.960 97.050 1.00 36.05 147 MET B C 1
ATOM 2455 O O . MET B 1 141 ? 22.022 35.670 97.989 1.00 37.61 147 MET B O 1
ATOM 2460 N N . VAL B 1 142 ? 21.359 35.425 95.819 1.00 34.20 148 VAL B N 1
ATOM 2461 C CA . VAL B 1 142 ? 21.261 36.841 95.476 1.00 35.17 148 VAL B CA 1
ATOM 2462 C C . VAL B 1 142 ? 19.791 37.162 95.139 1.00 34.04 148 VAL B C 1
ATOM 2463 O O . VAL B 1 142 ? 19.140 36.426 94.414 1.00 32.69 148 VAL B O 1
ATOM 2467 N N . ILE B 1 143 ? 19.272 38.256 95.687 1.00 35.96 149 ILE B N 1
ATOM 2468 C CA . ILE B 1 143 ? 17.910 38.706 95.399 1.00 36.13 149 ILE B CA 1
ATOM 2469 C C . ILE B 1 143 ? 17.931 39.676 94.214 1.00 37.01 149 ILE B C 1
ATOM 2470 O O . ILE B 1 143 ? 18.611 40.697 94.255 1.00 39.17 149 ILE B O 1
ATOM 2475 N N . VAL B 1 144 ? 17.195 39.334 93.156 1.00 35.75 150 VAL B N 1
ATOM 2476 C CA . VAL B 1 144 ? 17.020 40.213 92.007 1.00 36.23 150 VAL B CA 1
ATOM 2477 C C . VAL B 1 144 ? 15.621 40.801 92.087 1.00 37.06 150 VAL B C 1
ATOM 2478 O O . VAL B 1 144 ? 14.649 40.091 92.289 1.00 36.70 150 VAL B O 1
ATOM 2482 N N . PHE B 1 145 ? 15.534 42.109 91.946 1.00 39.65 151 PHE B N 1
ATOM 2483 C CA . PHE B 1 145 ? 14.272 42.783 91.939 1.00 41.27 151 PHE B CA 1
ATOM 2484 C C . PHE B 1 145 ? 13.988 43.239 90.529 1.00 42.44 151 PHE B C 1
ATOM 2485 O O . PHE B 1 145 ? 14.741 44.046 89.966 1.00 43.83 151 PHE B O 1
ATOM 2493 N N . THR B 1 146 ? 12.903 42.738 89.960 1.00 41.95 152 THR B N 1
ATOM 2494 C CA . THR B 1 146 ? 12.450 43.195 88.669 1.00 43.23 152 THR B CA 1
ATOM 2495 C C . THR B 1 146 ? 11.620 44.479 88.824 1.00 46.91 152 THR B C 1
ATOM 2496 O O . THR B 1 146 ? 11.224 44.854 89.932 1.00 47.77 152 THR B O 1
ATOM 2500 N N . ARG B 1 147 ? 11.359 45.136 87.701 1.00 49.00 153 ARG B N 1
ATOM 2501 C CA . ARG B 1 147 ? 10.671 46.428 87.682 1.00 53.51 153 ARG B CA 1
ATOM 2502 C C . ARG B 1 147 ? 11.488 47.514 88.475 1.00 55.86 153 ARG B C 1
ATOM 2503 O O . ARG B 1 147 ? 10.946 48.234 89.301 1.00 58.80 153 ARG B O 1
ATOM 2507 N N . LYS B 1 148 ? 12.797 47.604 88.172 1.00 55.83 154 LYS B N 1
ATOM 2508 C CA . LYS B 1 148 ? 13.723 48.595 88.792 1.00 57.47 154 LYS B CA 1
ATOM 2509 C C . LYS B 1 148 ? 13.202 50.020 88.689 1.00 60.73 154 LYS B C 1
ATOM 2510 O O . LYS B 1 148 ? 13.428 50.840 89.579 1.00 61.51 154 LYS B O 1
ATOM 2512 N N . GLU B 1 149 ? 12.517 50.310 87.589 1.00 62.40 155 GLU B N 1
ATOM 2513 C CA . GLU B 1 149 ? 11.836 51.619 87.400 1.00 66.34 155 GLU B CA 1
ATOM 2514 C C . GLU B 1 149 ? 11.016 52.165 88.628 1.00 69.17 155 GLU B C 1
ATOM 2515 O O . GLU B 1 149 ? 10.791 53.384 88.743 1.00 72.57 155 GLU B O 1
ATOM 2517 N N . ASP B 1 150 ? 10.601 51.271 89.536 1.00 68.60 156 ASP B N 1
ATOM 2518 C CA . ASP B 1 150 ? 9.742 51.627 90.677 1.00 70.99 156 ASP B CA 1
ATOM 2519 C C . ASP B 1 150 ? 10.597 51.992 91.885 1.00 70.05 156 ASP B C 1
ATOM 2524 N N . LEU B 1 156 ? 18.845 50.880 95.562 1.00 64.03 162 LEU B N 1
ATOM 2525 C CA . LEU B 1 156 ? 18.163 49.676 96.081 1.00 61.94 162 LEU B CA 1
ATOM 2526 C C . LEU B 1 156 ? 18.464 49.441 97.576 1.00 63.27 162 LEU B C 1
ATOM 2527 O O . LEU B 1 156 ? 17.594 49.006 98.325 1.00 62.87 162 LEU B O 1
ATOM 2532 N N . HIS B 1 157 ? 19.688 49.760 97.994 1.00 65.50 163 HIS B N 1
ATOM 2533 C CA . HIS B 1 157 ? 20.085 49.714 99.402 1.00 67.79 163 HIS B CA 1
ATOM 2534 C C . HIS B 1 157 ? 19.211 50.599 100.267 1.00 71.92 163 HIS B C 1
ATOM 2535 O O . HIS B 1 157 ? 18.828 50.202 101.380 1.00 73.38 163 HIS B O 1
ATOM 2537 N N . ASP B 1 158 ? 18.889 51.798 99.772 1.00 74.45 164 ASP B N 1
ATOM 2538 C CA . ASP B 1 158 ? 17.957 52.695 100.465 1.00 78.07 164 ASP B CA 1
ATOM 2539 C C . ASP B 1 158 ? 16.542 52.074 100.543 1.00 77.26 164 ASP B C 1
ATOM 2540 O O . ASP B 1 158 ? 15.953 51.976 101.635 1.00 79.05 164 ASP B O 1
ATOM 2542 N N . TYR B 1 159 ? 16.016 51.623 99.406 1.00 75.12 165 TYR B N 1
ATOM 2543 C CA . TYR B 1 159 ? 14.679 50.995 99.372 1.00 74.70 165 TYR B CA 1
ATOM 2544 C C . TYR B 1 159 ? 14.550 49.800 100.331 1.00 72.88 165 TYR B C 1
ATOM 2545 O O . TYR B 1 159 ? 13.569 49.683 101.086 1.00 74.39 165 TYR B O 1
ATOM 2554 N N . VAL B 1 160 ? 15.530 48.903 100.268 1.00 70.22 166 VAL B N 1
ATOM 2555 C CA . VAL B 1 160 ? 15.571 47.742 101.144 1.00 68.43 166 VAL B CA 1
ATOM 2556 C C . VAL B 1 160 ? 15.621 48.180 102.597 1.00 71.74 166 VAL B C 1
ATOM 2557 O O . VAL B 1 160 ? 14.976 47.578 103.441 1.00 73.10 166 VAL B O 1
ATOM 2559 N N . SER B 1 161 ? 16.387 49.236 102.876 1.00 74.38 167 SER B N 1
ATOM 2560 C CA . SER B 1 161 ? 16.557 49.754 104.242 1.00 77.71 167 SER B CA 1
ATOM 2561 C C . SER B 1 161 ? 15.266 50.309 104.864 1.00 80.12 167 SER B C 1
ATOM 2562 O O . SER B 1 161 ? 15.059 50.179 106.073 1.00 82.44 167 SER B O 1
ATOM 2564 N N . ASN B 1 162 ? 14.405 50.919 104.044 1.00 79.72 168 ASN B N 1
ATOM 2565 C CA . ASN B 1 162 ? 13.228 51.638 104.569 1.00 82.72 168 ASN B CA 1
ATOM 2566 C C . ASN B 1 162 ? 11.873 50.912 104.447 1.00 80.67 168 ASN B C 1
ATOM 2567 O O . ASN B 1 162 ? 10.869 51.431 104.915 1.00 82.81 168 ASN B O 1
ATOM 2569 N N . THR B 1 163 ? 11.840 49.718 103.845 1.00 76.15 169 THR B N 1
ATOM 2570 C CA . THR B 1 163 ? 10.561 48.979 103.699 1.00 74.56 169 THR B CA 1
ATOM 2571 C C . THR B 1 163 ? 9.957 48.585 105.051 1.00 76.69 169 THR B C 1
ATOM 2572 O O . THR B 1 163 ? 10.681 48.241 105.983 1.00 77.38 169 THR B O 1
ATOM 2576 N N . GLU B 1 164 ? 8.627 48.632 105.136 1.00 77.83 170 GLU B N 1
ATOM 2577 C CA . GLU B 1 164 ? 7.897 48.179 106.322 1.00 79.19 170 GLU B CA 1
ATOM 2578 C C . GLU B 1 164 ? 7.533 46.685 106.207 1.00 75.51 170 GLU B C 1
ATOM 2579 O O . GLU B 1 164 ? 6.902 46.132 107.096 1.00 77.17 170 GLU B O 1
ATOM 2581 N N . ASN B 1 165 ? 7.935 46.044 105.113 1.00 70.94 171 ASN B N 1
ATOM 2582 C CA . ASN B 1 165 ? 7.686 44.609 104.906 1.00 67.29 171 ASN B CA 1
ATOM 2583 C C . ASN B 1 165 ? 8.690 43.763 105.705 1.00 65.79 171 ASN B C 1
ATOM 2584 O O . ASN B 1 165 ? 9.761 43.434 105.204 1.00 63.41 171 ASN B O 1
ATOM 2589 N N . ARG B 1 166 ? 8.320 43.404 106.937 1.00 67.87 172 ARG B N 1
ATOM 2590 C CA . ARG B 1 166 ? 9.207 42.679 107.859 1.00 66.75 172 ARG B CA 1
ATOM 2591 C C . ARG B 1 166 ? 9.787 41.418 107.222 1.00 61.85 172 ARG B C 1
ATOM 2592 O O . ARG B 1 166 ? 10.993 41.162 107.331 1.00 60.30 172 ARG B O 1
ATOM 2594 N N . ALA B 1 167 ? 8.939 40.651 106.532 1.00 59.59 173 ALA B N 1
ATOM 2595 C CA . ALA B 1 167 ? 9.361 39.406 105.868 1.00 54.90 173 ALA B CA 1
ATOM 2596 C C . ALA B 1 167 ? 10.421 39.625 104.776 1.00 51.47 173 ALA B C 1
ATOM 2597 O O . ALA B 1 167 ? 11.340 38.802 104.605 1.00 49.09 173 ALA B O 1
ATOM 2599 N N . LEU B 1 168 ? 10.290 40.713 104.027 1.00 51.50 174 LEU B N 1
ATOM 2600 C CA . LEU B 1 168 ? 11.306 41.074 103.021 1.00 49.36 174 LEU B CA 1
ATOM 2601 C C . LEU B 1 168 ? 12.609 41.456 103.724 1.00 50.11 174 LEU B C 1
ATOM 2602 O O . LEU B 1 168 ? 13.684 40.969 103.354 1.00 48.43 174 LEU B O 1
ATOM 2607 N N . ARG B 1 169 ? 12.502 42.333 104.724 1.00 52.94 175 ARG B N 1
ATOM 2608 C CA . ARG B 1 169 ? 13.636 42.723 105.566 1.00 54.76 175 ARG B CA 1
ATOM 2609 C C . ARG B 1 169 ? 14.428 41.507 106.028 1.00 53.17 175 ARG B C 1
ATOM 2610 O O . ARG B 1 169 ? 15.624 41.425 105.784 1.00 52.86 175 ARG B O 1
ATOM 2612 N N . GLU B 1 170 ? 13.748 40.559 106.671 1.00 53.28 176 GLU B N 1
ATOM 2613 C CA . GLU B 1 170 ? 14.381 39.320 107.149 1.00 51.79 176 GLU B CA 1
ATOM 2614 C C . GLU B 1 170 ? 15.083 38.563 106.016 1.00 48.40 176 GLU B C 1
ATOM 2615 O O . GLU B 1 170 ? 16.240 38.183 106.176 1.00 47.62 176 GLU B O 1
ATOM 2621 N N . LEU B 1 171 ? 14.414 38.396 104.862 1.00 46.03 177 LEU B N 1
ATOM 2622 C CA . LEU B 1 171 ? 15.015 37.674 103.731 1.00 43.13 177 LEU B CA 1
ATOM 2623 C C . LEU B 1 171 ? 16.295 38.362 103.235 1.00 42.58 177 LEU B C 1
ATOM 2624 O O . LEU B 1 171 ? 17.294 37.708 103.019 1.00 40.95 177 LEU B O 1
ATOM 2629 N N . VAL B 1 172 ? 16.246 39.671 103.043 1.00 44.18 178 VAL B N 1
ATOM 2630 C CA . VAL B 1 172 ? 17.422 40.433 102.560 1.00 44.81 178 VAL B CA 1
ATOM 2631 C C . VAL B 1 172 ? 18.626 40.228 103.492 1.00 46.53 178 VAL B C 1
ATOM 2632 O O . VAL B 1 172 ? 19.718 39.883 103.031 1.00 46.06 178 VAL B O 1
ATOM 2636 N N . ALA B 1 173 ? 18.396 40.401 104.798 1.00 48.91 179 ALA B N 1
ATOM 2637 C CA . ALA B 1 173 ? 19.397 40.099 105.844 1.00 50.72 179 ALA B CA 1
ATOM 2638 C C . ALA B 1 173 ? 19.903 38.650 105.801 1.00 48.87 179 ALA B C 1
ATOM 2639 O O . ALA B 1 173 ? 21.086 38.409 105.925 1.00 49.11 179 ALA B O 1
ATOM 2641 N N . GLU B 1 174 ? 19.009 37.689 105.630 1.00 48.31 180 GLU B N 1
ATOM 2642 C CA . GLU B 1 174 ? 19.423 36.289 105.497 1.00 47.61 180 GLU B CA 1
ATOM 2643 C C . GLU B 1 174 ? 20.284 36.038 104.241 1.00 45.27 180 GLU B C 1
ATOM 2644 O O . GLU B 1 174 ? 21.052 35.087 104.196 1.00 44.60 180 GLU B O 1
ATOM 2650 N N . CYS B 1 175 ? 20.128 36.887 103.221 1.00 44.78 181 CYS B N 1
ATOM 2651 C CA . CYS B 1 175 ? 20.923 36.799 101.990 1.00 43.15 181 CYS B CA 1
ATOM 2652 C C . CYS B 1 175 ? 22.097 37.782 102.009 1.00 44.43 181 CYS B C 1
ATOM 2653 O O . CYS B 1 175 ? 22.634 38.126 100.964 1.00 42.62 181 CYS B O 1
ATOM 2656 N N . GLY B 1 176 ? 22.487 38.223 103.213 1.00 46.91 182 GLY B N 1
ATOM 2657 C CA . GLY B 1 176 ? 23.673 39.071 103.410 1.00 49.41 182 GLY B CA 1
ATOM 2658 C C . GLY B 1 176 ? 23.615 40.449 102.765 1.00 50.86 182 GLY B C 1
ATOM 2659 O O . GLY B 1 176 ? 24.655 41.053 102.499 1.00 52.05 182 GLY B O 1
ATOM 2660 N N . GLY B 1 177 ? 22.405 40.945 102.513 1.00 50.37 183 GLY B N 1
ATOM 2661 C CA . GLY B 1 177 ? 22.216 42.217 101.835 1.00 51.66 183 GLY B CA 1
ATOM 2662 C C . GLY B 1 177 ? 22.537 42.200 100.341 1.00 50.26 183 GLY B C 1
ATOM 2663 O O . GLY B 1 177 ? 22.684 43.257 99.736 1.00 51.21 183 GLY B O 1
ATOM 2664 N N . ARG B 1 178 ? 22.631 41.010 99.741 1.00 47.05 184 ARG B N 1
ATOM 2665 C CA . ARG B 1 178 ? 22.977 40.892 98.317 1.00 45.52 184 ARG B CA 1
ATOM 2666 C C . ARG B 1 178 ? 21.735 41.102 97.453 1.00 44.40 184 ARG B C 1
ATOM 2667 O O . ARG B 1 178 ? 20.942 40.175 97.221 1.00 41.57 184 ARG B O 1
ATOM 2675 N N . VAL B 1 179 ? 21.576 42.329 96.973 1.00 46.25 185 VAL B N 1
ATOM 2676 C CA . VAL B 1 179 ? 20.387 42.741 96.267 1.00 46.09 185 VAL B CA 1
ATOM 2677 C C . VAL B 1 179 ? 20.782 43.489 95.027 1.00 48.16 185 VAL B C 1
ATOM 2678 O O . VAL B 1 179 ? 21.816 44.165 94.987 1.00 51.25 185 VAL B O 1
ATOM 2682 N N . CYS B 1 180 ? 19.946 43.375 94.017 1.00 48.21 186 CYS B N 1
ATOM 2683 C CA . CYS B 1 180 ? 20.244 43.890 92.709 1.00 49.75 186 CYS B CA 1
ATOM 2684 C C . CYS B 1 180 ? 18.929 44.160 91.999 1.00 48.69 186 CYS B C 1
ATOM 2685 O O . CYS B 1 180 ? 17.974 43.409 92.156 1.00 46.26 186 CYS B O 1
ATOM 2688 N N . ALA B 1 181 ? 18.887 45.222 91.210 1.00 49.63 187 ALA B N 1
ATOM 2689 C CA . ALA B 1 181 ? 17.670 45.619 90.504 1.00 49.26 187 ALA B CA 1
ATOM 2690 C C . ALA B 1 181 ? 17.833 45.415 88.993 1.00 47.84 187 ALA B C 1
ATOM 2691 O O . ALA B 1 181 ? 18.894 45.694 88.431 1.00 48.79 187 ALA B O 1
ATOM 2693 N N . PHE B 1 182 ? 16.776 44.929 88.346 1.00 46.18 188 PHE B N 1
ATOM 2694 C CA . PHE B 1 182 ? 16.744 44.773 86.896 1.00 45.66 188 PHE B CA 1
ATOM 2695 C C . PHE B 1 182 ? 15.525 45.484 86.350 1.00 46.73 188 PHE B C 1
ATOM 2696 O O . PHE B 1 182 ? 14.448 45.406 86.921 1.00 47.88 188 PHE B O 1
ATOM 2704 N N . ASP B 1 183 ? 15.721 46.202 85.260 1.00 47.14 189 ASP B N 1
ATOM 2705 C CA . ASP B 1 183 ? 14.647 46.622 84.383 1.00 48.30 189 ASP B CA 1
ATOM 2706 C C . ASP B 1 183 ? 14.786 45.759 83.130 1.00 46.89 189 ASP B C 1
ATOM 2707 O O . ASP B 1 183 ? 15.651 46.006 82.296 1.00 47.08 189 ASP B O 1
ATOM 2712 N N . ASN B 1 184 ? 13.951 44.738 83.008 1.00 45.56 190 ASN B N 1
ATOM 2713 C CA . ASN B 1 184 ? 14.104 43.762 81.917 1.00 45.05 190 ASN B CA 1
ATOM 2714 C C . ASN B 1 184 ? 13.692 44.273 80.556 1.00 47.60 190 ASN B C 1
ATOM 2715 O O . ASN B 1 184 ? 13.802 43.546 79.567 1.00 47.15 190 ASN B O 1
ATOM 2720 N N . ARG B 1 185 ? 13.227 45.524 80.493 1.00 50.93 191 ARG B N 1
ATOM 2721 C CA . ARG B 1 185 ? 12.994 46.205 79.220 1.00 54.15 191 ARG B CA 1
ATOM 2722 C C . ARG B 1 185 ? 14.236 46.987 78.772 1.00 55.90 191 ARG B C 1
ATOM 2723 O O . ARG B 1 185 ? 14.280 47.517 77.651 1.00 57.84 191 ARG B O 1
ATOM 2731 N N . ALA B 1 186 ? 15.235 47.080 79.650 1.00 55.11 192 ALA B N 1
ATOM 2732 C CA . ALA B 1 186 ? 16.436 47.850 79.356 1.00 56.57 192 ALA B CA 1
ATOM 2733 C C . ALA B 1 186 ? 17.198 47.244 78.171 1.00 56.61 192 ALA B C 1
ATOM 2734 O O . ALA B 1 186 ? 17.325 46.025 78.066 1.00 54.73 192 ALA B O 1
ATOM 2736 N N . THR B 1 187 ? 17.663 48.121 77.279 1.00 59.39 193 THR B N 1
ATOM 2737 C CA . THR B 1 187 ? 18.566 47.780 76.174 1.00 60.29 193 THR B CA 1
ATOM 2738 C C . THR B 1 187 ? 19.844 48.617 76.307 1.00 61.94 193 THR B C 1
ATOM 2739 O O . THR B 1 187 ? 19.986 49.403 77.238 1.00 62.40 193 THR B O 1
ATOM 2741 N N . GLY B 1 188 ? 20.782 48.430 75.384 1.00 62.90 194 GLY B N 1
ATOM 2742 C CA . GLY B 1 188 ? 21.972 49.292 75.310 1.00 64.75 194 GLY B CA 1
ATOM 2743 C C . GLY B 1 188 ? 22.865 49.219 76.546 1.00 62.81 194 GLY B C 1
ATOM 2744 O O . GLY B 1 188 ? 23.066 48.149 77.127 1.00 59.60 194 GLY B O 1
ATOM 2745 N N . ARG B 1 189 ? 23.386 50.373 76.945 1.00 64.46 195 ARG B N 1
ATOM 2746 C CA . ARG B 1 189 ? 24.331 50.464 78.055 1.00 63.38 195 ARG B CA 1
ATOM 2747 C C . ARG B 1 189 ? 23.677 50.229 79.418 1.00 60.17 195 ARG B C 1
ATOM 2748 O O . ARG B 1 189 ? 24.330 49.722 80.326 1.00 59.18 195 ARG B O 1
ATOM 2750 N N . GLU B 1 190 ? 22.394 50.567 79.560 1.00 59.21 196 GLU B N 1
ATOM 2751 C CA . GLU B 1 190 ? 21.650 50.275 80.800 1.00 56.72 196 GLU B CA 1
ATOM 2752 C C . GLU B 1 190 ? 21.527 48.766 81.033 1.00 53.11 196 GLU B C 1
ATOM 2753 O O . GLU B 1 190 ? 21.596 48.303 82.181 1.00 50.99 196 GLU B O 1
ATOM 2755 N N . GLN B 1 191 ? 21.354 47.996 79.954 1.00 52.05 197 GLN B N 1
ATOM 2756 C CA . GLN B 1 191 ? 21.279 46.540 80.078 1.00 48.98 197 GLN B CA 1
ATOM 2757 C C . GLN B 1 191 ? 22.633 45.942 80.434 1.00 47.86 197 GLN B C 1
ATOM 2758 O O . GLN B 1 191 ? 22.717 45.070 81.297 1.00 45.72 197 GLN B O 1
ATOM 2764 N N . GLU B 1 192 ? 23.688 46.403 79.774 1.00 49.88 198 GLU B N 1
ATOM 2765 C CA . GLU B 1 192 ? 25.042 45.913 80.066 1.00 49.68 198 GLU B CA 1
ATOM 2766 C C . GLU B 1 192 ? 25.424 46.173 81.527 1.00 49.11 198 GLU B C 1
ATOM 2767 O O . GLU B 1 192 ? 26.022 45.311 82.185 1.00 47.78 198 GLU B O 1
ATOM 2770 N N . ALA B 1 193 ? 25.054 47.353 82.031 1.00 50.60 199 ALA B N 1
ATOM 2771 C CA . ALA B 1 193 ? 25.342 47.743 83.412 1.00 50.79 199 ALA B CA 1
ATOM 2772 C C . ALA B 1 193 ? 24.637 46.840 84.424 1.00 47.69 199 ALA B C 1
ATOM 2773 O O . ALA B 1 193 ? 25.222 46.449 85.393 1.00 46.94 199 ALA B O 1
ATOM 2775 N N . GLN B 1 194 ? 23.371 46.524 84.201 1.00 46.10 200 GLN B N 1
ATOM 2776 C CA . GLN B 1 194 ? 22.661 45.655 85.133 1.00 43.90 200 GLN B CA 1
ATOM 2777 C C . GLN B 1 194 ? 23.323 44.317 85.210 1.00 42.09 200 GLN B C 1
ATOM 2778 O O . GLN B 1 194 ? 23.530 43.790 86.304 1.00 40.94 200 GLN B O 1
ATOM 2784 N N . VAL B 1 195 ? 23.598 43.748 84.028 1.00 41.39 201 VAL B N 1
ATOM 2785 C CA . VAL B 1 195 ? 24.215 42.439 83.943 1.00 39.81 201 VAL B CA 1
ATOM 2786 C C . VAL B 1 195 ? 25.583 42.468 84.618 1.00 40.96 201 VAL B C 1
ATOM 2787 O O . VAL B 1 195 ? 25.879 41.590 85.413 1.00 40.30 201 VAL B O 1
ATOM 2791 N N . VAL B 1 196 ? 26.389 43.500 84.333 1.00 44.16 202 VAL B N 1
ATOM 2792 C CA A VAL B 1 196 ? 27.719 43.637 84.937 0.50 45.61 202 VAL B CA 1
ATOM 2793 C CA B VAL B 1 196 ? 27.723 43.620 84.938 0.50 45.74 202 VAL B CA 1
ATOM 2794 C C . VAL B 1 196 ? 27.627 43.671 86.464 1.00 45.22 202 VAL B C 1
ATOM 2795 O O . VAL B 1 196 ? 28.380 42.983 87.149 1.00 45.13 202 VAL B O 1
ATOM 2802 N N . GLN B 1 197 ? 26.683 44.465 86.989 1.00 45.28 203 GLN B N 1
ATOM 2803 C CA . GLN B 1 197 ? 26.454 44.556 88.444 1.00 44.80 203 GLN B CA 1
ATOM 2804 C C . GLN B 1 197 ? 26.094 43.183 89.027 1.00 41.36 203 GLN B C 1
ATOM 2805 O O . GLN B 1 197 ? 26.632 42.795 90.039 1.00 40.74 203 GLN B O 1
ATOM 2808 N N . LEU B 1 198 ? 25.202 42.440 88.363 1.00 39.25 204 LEU B N 1
ATOM 2809 C CA . LEU B 1 198 ? 24.775 41.114 88.881 1.00 36.67 204 LEU B CA 1
ATOM 2810 C C . LEU B 1 198 ? 25.947 40.121 88.869 1.00 36.75 204 LEU B C 1
ATOM 2811 O O . LEU B 1 198 ? 26.174 39.415 89.832 1.00 35.91 204 LEU B O 1
ATOM 2816 N N . LEU B 1 199 ? 26.701 40.086 87.771 1.00 38.28 205 LEU B N 1
ATOM 2817 C CA . LEU B 1 199 ? 27.849 39.179 87.700 1.00 38.81 205 LEU B CA 1
ATOM 2818 C C . LEU B 1 199 ? 28.925 39.535 88.741 1.00 40.96 205 LEU B C 1
ATOM 2819 O O . LEU B 1 199 ? 29.528 38.652 89.323 1.00 41.09 205 LEU B O 1
ATOM 2824 N N . GLY B 1 200 ? 29.145 40.818 88.977 1.00 43.70 206 GLY B N 1
ATOM 2825 C CA . GLY B 1 200 ? 30.065 41.248 90.035 1.00 46.60 206 GLY B CA 1
ATOM 2826 C C . GLY B 1 200 ? 29.687 40.691 91.405 1.00 45.59 206 GLY B C 1
ATOM 2827 O O . GLY B 1 200 ? 30.540 40.204 92.129 1.00 45.53 206 GLY B O 1
ATOM 2828 N N . MET B 1 201 ? 28.402 40.741 91.735 1.00 45.31 207 MET B N 1
ATOM 2829 C CA . MET B 1 201 ? 27.916 40.184 93.010 1.00 46.39 207 MET B CA 1
ATOM 2830 C C . MET B 1 201 ? 28.107 38.679 93.088 1.00 43.14 207 MET B C 1
ATOM 2831 O O . MET B 1 201 ? 28.490 38.175 94.114 1.00 43.26 207 MET B O 1
ATOM 2836 N N . VAL B 1 202 ? 27.841 37.969 91.990 1.00 40.86 208 VAL B N 1
ATOM 2837 C CA . VAL B 1 202 ? 28.074 36.524 91.948 1.00 38.69 208 VAL B CA 1
ATOM 2838 C C . VAL B 1 202 ? 29.570 36.197 92.163 1.00 40.75 208 VAL B C 1
ATOM 2839 O O . VAL B 1 202 ? 29.893 35.268 92.903 1.00 40.24 208 VAL B O 1
ATOM 2843 N N . GLU B 1 203 ? 30.475 36.963 91.537 1.00 42.75 209 GLU B N 1
ATOM 2844 C CA . GLU B 1 203 ? 31.912 36.754 91.773 1.00 45.19 209 GLU B CA 1
ATOM 2845 C C . GLU B 1 203 ? 32.252 36.985 93.227 1.00 45.66 209 GLU B C 1
ATOM 2846 O O . GLU B 1 203 ? 32.978 36.219 93.796 1.00 46.42 209 GLU B O 1
ATOM 2852 N N . GLY B 1 204 ? 31.715 38.061 93.801 1.00 45.97 210 GLY B N 1
ATOM 2853 C CA . GLY B 1 204 ? 31.901 38.386 95.222 1.00 47.75 210 GLY B CA 1
ATOM 2854 C C . GLY B 1 204 ? 31.504 37.223 96.105 1.00 46.08 210 GLY B C 1
ATOM 2855 O O . GLY B 1 204 ? 32.227 36.834 97.018 1.00 47.53 210 GLY B O 1
ATOM 2856 N N . LEU B 1 205 ? 30.362 36.643 95.793 1.00 43.60 211 LEU B N 1
ATOM 2857 C CA . LEU B 1 205 ? 29.831 35.518 96.550 1.00 41.71 211 LEU B CA 1
ATOM 2858 C C . LEU B 1 205 ? 30.752 34.297 96.408 1.00 41.77 211 LEU B C 1
ATOM 2859 O O . LEU B 1 205 ? 31.096 33.655 97.403 1.00 43.57 211 LEU B O 1
ATOM 2864 N N . VAL B 1 206 ? 31.174 34.015 95.176 1.00 40.80 212 VAL B N 1
ATOM 2865 C CA . VAL B 1 206 ? 32.063 32.898 94.894 1.00 40.87 212 VAL B CA 1
ATOM 2866 C C . VAL B 1 206 ? 33.391 33.022 95.618 1.00 44.60 212 VAL B C 1
ATOM 2867 O O . VAL B 1 206 ? 33.902 32.033 96.116 1.00 45.90 212 VAL B O 1
ATOM 2871 N N . LEU B 1 207 ? 33.951 34.241 95.688 1.00 47.54 213 LEU B N 1
ATOM 2872 C CA . LEU B 1 207 ? 35.179 34.480 96.457 1.00 50.90 213 LEU B CA 1
ATOM 2873 C C . LEU B 1 207 ? 34.945 34.273 97.967 1.00 50.99 213 LEU B C 1
ATOM 2874 O O . LEU B 1 207 ? 35.781 33.693 98.633 1.00 51.97 213 LEU B O 1
ATOM 2879 N N . GLU B 1 208 ? 33.800 34.732 98.477 1.00 49.77 214 GLU B N 1
ATOM 2880 C CA . GLU B 1 208 ? 33.388 34.478 99.882 1.00 50.37 214 GLU B CA 1
ATOM 2881 C C . GLU B 1 208 ? 33.403 32.988 100.215 1.00 48.83 214 GLU B C 1
ATOM 2882 O O . GLU B 1 208 ? 33.835 32.602 101.284 1.00 50.91 214 GLU B O 1
ATOM 2885 N N . HIS B 1 209 ? 32.955 32.160 99.285 1.00 45.86 215 HIS B N 1
ATOM 2886 C CA . HIS B 1 209 ? 32.987 30.698 99.467 1.00 44.66 215 HIS B CA 1
ATOM 2887 C C . HIS B 1 209 ? 34.265 30.058 98.953 1.00 45.56 215 HIS B C 1
ATOM 2888 O O . HIS B 1 209 ? 34.298 28.863 98.676 1.00 43.53 215 HIS B O 1
ATOM 2895 N N . LYS B 1 210 ? 35.329 30.851 98.820 1.00 48.76 216 LYS B N 1
ATOM 2896 C CA . LYS B 1 210 ? 36.647 30.358 98.389 1.00 50.90 216 LYS B CA 1
ATOM 2897 C C . LYS B 1 210 ? 36.583 29.573 97.072 1.00 49.13 216 LYS B C 1
ATOM 2898 O O . LYS B 1 210 ? 37.280 28.582 96.896 1.00 49.97 216 LYS B O 1
ATOM 2901 N N . GLY B 1 211 ? 35.736 30.030 96.161 1.00 47.21 217 GLY B N 1
ATOM 2902 C CA . GLY B 1 211 ? 35.520 29.343 94.878 1.00 46.35 217 GLY B CA 1
ATOM 2903 C C . GLY B 1 211 ? 34.521 28.173 94.872 1.00 44.36 217 GLY B C 1
ATOM 2904 O O . GLY B 1 211 ? 34.231 27.625 93.804 1.00 44.16 217 GLY B O 1
ATOM 2905 N N . ALA B 1 212 ? 33.982 27.776 96.031 1.00 43.37 218 ALA B N 1
ATOM 2906 C CA . ALA B 1 212 ? 33.043 26.618 96.075 1.00 40.41 218 ALA B CA 1
ATOM 2907 C C . ALA B 1 212 ? 31.632 26.961 95.539 1.00 37.88 218 ALA B C 1
ATOM 2908 O O . ALA B 1 212 ? 31.072 28.039 95.826 1.00 36.92 218 ALA B O 1
ATOM 2910 N N . HIS B 1 213 ? 31.061 26.026 94.777 1.00 36.36 219 HIS B N 1
ATOM 2911 C CA . HIS B 1 213 ? 29.663 26.093 94.396 1.00 34.09 219 HIS B CA 1
ATOM 2912 C C . HIS B 1 213 ? 28.846 25.425 95.477 1.00 33.57 219 HIS B C 1
ATOM 2913 O O . HIS B 1 213 ? 29.376 24.678 96.296 1.00 35.23 219 HIS B O 1
ATOM 2920 N N . TYR B 1 214 ? 27.558 25.715 95.525 1.00 31.98 220 TYR B N 1
ATOM 2921 C CA . TYR B 1 214 ? 26.681 25.037 96.480 1.00 31.09 220 TYR B CA 1
ATOM 2922 C C . TYR B 1 214 ? 26.561 23.564 96.099 1.00 30.82 220 TYR B C 1
ATOM 2923 O O . TYR B 1 214 ? 26.472 23.230 94.920 1.00 31.08 220 TYR B O 1
ATOM 2932 N N . SER B 1 215 ? 26.534 22.696 97.091 1.00 30.64 221 SER B N 1
ATOM 2933 C CA . SER B 1 215 ? 26.320 21.285 96.865 1.00 29.97 221 SER B CA 1
ATOM 2934 C C . SER B 1 215 ? 25.474 20.720 98.019 1.00 30.12 221 SER B C 1
ATOM 2935 O O . SER B 1 215 ? 25.349 21.349 99.076 1.00 31.46 221 SER B O 1
ATOM 2938 N N . ASN B 1 216 ? 24.888 19.554 97.796 1.00 28.12 222 ASN B N 1
ATOM 2939 C CA . ASN B 1 216 ? 24.266 18.796 98.846 1.00 28.49 222 ASN B CA 1
ATOM 2940 C C . ASN B 1 216 ? 24.244 17.320 98.423 1.00 28.22 222 ASN B C 1
ATOM 2941 O O . ASN B 1 216 ? 24.869 16.957 97.435 1.00 28.37 222 ASN B O 1
ATOM 2946 N N . GLU B 1 217 ? 23.509 16.495 99.142 1.00 27.88 223 GLU B N 1
ATOM 2947 C CA . GLU B 1 217 ? 23.517 15.055 98.884 1.00 28.64 223 GLU B CA 1
ATOM 2948 C C . GLU B 1 217 ? 22.878 14.684 97.534 1.00 26.96 223 GLU B C 1
ATOM 2949 O O . GLU B 1 217 ? 23.176 13.648 96.986 1.00 27.81 223 GLU B O 1
ATOM 2955 N N . VAL B 1 218 ? 22.018 15.538 96.986 1.00 25.09 224 VAL B N 1
ATOM 2956 C CA . VAL B 1 218 ? 21.415 15.251 95.693 1.00 23.69 224 VAL B CA 1
ATOM 2957 C C . VAL B 1 218 ? 22.421 15.504 94.565 1.00 23.17 224 VAL B C 1
ATOM 2958 O O . VAL B 1 218 ? 22.606 14.672 93.711 1.00 23.10 224 VAL B O 1
ATOM 2962 N N . TYR B 1 219 ? 23.077 16.656 94.594 1.00 23.43 225 TYR B N 1
ATOM 2963 C CA . TYR B 1 219 ? 24.176 16.974 93.634 1.00 24.34 225 TYR B CA 1
ATOM 2964 C C . TYR B 1 219 ? 25.316 15.935 93.671 1.00 25.96 225 TYR B C 1
ATOM 2965 O O . TYR B 1 219 ? 25.831 15.551 92.637 1.00 26.48 225 TYR B O 1
ATOM 2974 N N . GLU B 1 220 ? 25.644 15.433 94.849 1.00 27.32 226 GLU B N 1
ATOM 2975 C CA . GLU B 1 220 ? 26.657 14.356 94.953 1.00 30.44 226 GLU B CA 1
ATOM 2976 C C . GLU B 1 220 ? 26.220 13.049 94.243 1.00 30.51 226 GLU B C 1
ATOM 2977 O O . GLU B 1 220 ? 26.998 12.434 93.528 1.00 31.57 226 GLU B O 1
ATOM 2983 N N . LEU B 1 221 ? 24.970 12.653 94.426 1.00 29.30 227 LEU B N 1
ATOM 2984 C CA . LEU B 1 221 ? 24.442 11.492 93.706 1.00 29.84 227 LEU B CA 1
ATOM 2985 C C . LEU B 1 221 ? 24.498 11.722 92.186 1.00 29.68 227 LEU B C 1
ATOM 2986 O O . LEU B 1 221 ? 24.833 10.828 91.454 1.00 30.54 227 LEU B O 1
ATOM 2991 N N . ALA B 1 222 ? 24.172 12.927 91.734 1.00 29.97 228 ALA B N 1
ATOM 2992 C CA . ALA B 1 222 ? 24.188 13.250 90.300 1.00 30.92 228 ALA B CA 1
ATOM 2993 C C . ALA B 1 222 ? 25.588 13.082 89.705 1.00 33.58 228 ALA B C 1
ATOM 2994 O O . ALA B 1 222 ? 25.741 12.583 88.603 1.00 35.73 228 ALA B O 1
ATOM 2996 N N . GLN B 1 223 ? 26.587 13.529 90.453 1.00 35.23 229 GLN B N 1
ATOM 2997 C CA . GLN B 1 223 ? 27.987 13.411 90.094 1.00 37.79 229 GLN B CA 1
ATOM 2998 C C . GLN B 1 223 ? 28.444 11.949 90.091 1.00 39.29 229 GLN B C 1
ATOM 2999 O O . GLN B 1 223 ? 29.083 11.501 89.136 1.00 40.58 229 GLN B O 1
ATOM 3005 N N . VAL B 1 224 ? 28.143 11.228 91.176 1.00 38.40 230 VAL B N 1
ATOM 3006 C CA . VAL B 1 224 ? 28.421 9.805 91.269 1.00 40.39 230 VAL B CA 1
ATOM 3007 C C . VAL B 1 224 ? 27.868 9.065 90.055 1.00 41.20 230 VAL B C 1
ATOM 3008 O O . VAL B 1 224 ? 28.574 8.284 89.422 1.00 43.86 230 VAL B O 1
ATOM 3012 N N . LEU B 1 225 ? 26.612 9.349 89.718 1.00 39.83 231 LEU B N 1
ATOM 3013 C CA . LEU B 1 225 ? 25.926 8.697 88.621 1.00 40.56 231 LEU B CA 1
ATOM 3014 C C . LEU B 1 225 ? 26.172 9.360 87.274 1.00 41.93 231 LEU B C 1
ATOM 3015 O O . LEU B 1 225 ? 25.388 9.169 86.357 1.00 43.18 231 LEU B O 1
ATOM 3020 N N . ARG B 1 226 ? 27.257 10.116 87.122 1.00 43.64 232 ARG B N 1
ATOM 3021 C CA . ARG B 1 226 ? 27.471 10.862 85.866 1.00 44.95 232 ARG B CA 1
ATOM 3022 C C . ARG B 1 226 ? 27.827 9.986 84.689 1.00 47.05 232 ARG B C 1
ATOM 3023 O O . ARG B 1 226 ? 27.696 10.404 83.575 1.00 47.37 232 ARG B O 1
ATOM 3031 N N . TRP B 1 227 ? 28.298 8.781 84.952 1.00 50.67 233 TRP B N 1
ATOM 3032 C CA . TRP B 1 227 ? 28.660 7.842 83.880 1.00 54.61 233 TRP B CA 1
ATOM 3033 C C . TRP B 1 227 ? 27.483 7.002 83.458 1.00 54.18 233 TRP B C 1
ATOM 3034 O O . TRP B 1 227 ? 27.537 6.359 82.422 1.00 56.01 233 TRP B O 1
ATOM 3045 N N . ALA B 1 228 ? 26.425 6.969 84.282 1.00 51.63 234 ALA B N 1
ATOM 3046 C CA . ALA B 1 228 ? 25.235 6.175 83.957 1.00 50.70 234 ALA B CA 1
ATOM 3047 C C . ALA B 1 228 ? 24.439 6.919 82.890 1.00 48.77 234 ALA B C 1
ATOM 3048 O O . ALA B 1 228 ? 24.715 8.089 82.597 1.00 47.76 234 ALA B O 1
ATOM 3050 N N . GLY B 1 229 ? 23.466 6.235 82.299 1.00 48.80 235 GLY B N 1
ATOM 3051 C CA . GLY B 1 229 ? 22.623 6.839 81.268 1.00 48.07 235 GLY B CA 1
ATOM 3052 C C . GLY B 1 229 ? 21.687 7.889 81.851 1.00 44.62 235 GLY B C 1
ATOM 3053 O O . GLY B 1 229 ? 21.413 7.875 83.051 1.00 42.23 235 GLY B O 1
ATOM 3054 N N . PRO B 1 230 ? 21.176 8.795 81.003 1.00 44.06 236 PRO B N 1
ATOM 3055 C CA . PRO B 1 230 ? 20.369 9.917 81.527 1.00 41.14 236 PRO B CA 1
ATOM 3056 C C . PRO B 1 230 ? 19.057 9.494 82.221 1.00 40.19 236 PRO B C 1
ATOM 3057 O O . PRO B 1 230 ? 18.619 10.181 83.146 1.00 38.25 236 PRO B O 1
ATOM 3061 N N . GLU B 1 231 ? 18.475 8.369 81.802 1.00 41.95 237 GLU B N 1
ATOM 3062 C CA . GLU B 1 231 ? 17.197 7.886 82.363 1.00 42.12 237 GLU B CA 1
ATOM 3063 C C . GLU B 1 231 ? 17.369 7.396 83.801 1.00 41.46 237 GLU B C 1
ATOM 3064 O O . GLU B 1 231 ? 16.608 7.782 84.689 1.00 39.34 237 GLU B O 1
ATOM 3066 N N . GLU B 1 232 ? 18.370 6.562 84.039 1.00 43.31 238 GLU B N 1
ATOM 3067 C CA . GLU B 1 232 ? 18.629 6.111 85.403 1.00 43.97 238 GLU B CA 1
ATOM 3068 C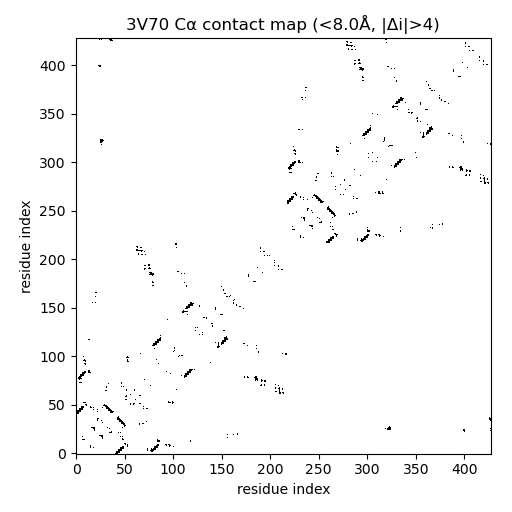 C . GLU B 1 232 ? 19.154 7.249 86.307 1.00 39.91 238 GLU B C 1
ATOM 3069 O O . GLU B 1 232 ? 18.819 7.308 87.497 1.00 39.87 238 GLU B O 1
ATOM 3075 N N . ARG B 1 233 ? 19.947 8.152 85.752 1.00 38.08 239 ARG B N 1
ATOM 3076 C CA A ARG B 1 233 ? 20.442 9.294 86.522 0.50 36.28 239 ARG B CA 1
ATOM 3077 C CA B ARG B 1 233 ? 20.443 9.294 86.505 0.50 36.11 239 ARG B CA 1
ATOM 3078 C C . ARG B 1 233 ? 19.255 10.134 86.994 1.00 34.14 239 ARG B C 1
ATOM 3079 O O . ARG B 1 233 ? 19.168 10.488 88.174 1.00 32.43 239 ARG B O 1
ATOM 3094 N N . LEU B 1 234 ? 18.330 10.436 86.083 1.00 33.82 240 LEU B N 1
ATOM 3095 C CA . LEU B 1 234 ? 17.151 11.248 86.425 1.00 32.85 240 LEU B CA 1
ATOM 3096 C C . LEU B 1 234 ? 16.284 10.572 87.475 1.00 33.05 240 LEU B C 1
ATOM 3097 O O . LEU B 1 234 ? 15.898 11.208 88.476 1.00 30.46 240 LEU B O 1
ATOM 3102 N N . ARG B 1 235 ? 15.986 9.291 87.238 1.00 33.88 241 ARG B N 1
ATOM 3103 C CA . ARG B 1 235 ? 15.157 8.510 88.123 1.00 34.82 241 ARG B CA 1
ATOM 3104 C C . ARG B 1 235 ? 15.725 8.454 89.536 1.00 33.67 241 ARG B C 1
ATOM 3105 O O . ARG B 1 235 ? 14.983 8.568 90.529 1.00 32.11 241 ARG B O 1
ATOM 3113 N N . ARG B 1 236 ? 17.033 8.228 89.635 1.00 33.00 242 ARG B N 1
ATOM 3114 C CA . ARG B 1 236 ? 17.661 8.082 90.943 1.00 32.70 242 ARG B CA 1
ATOM 3115 C C . ARG B 1 236 ? 17.848 9.428 91.651 1.00 29.81 242 ARG B C 1
ATOM 3116 O O . ARG B 1 236 ? 17.718 9.506 92.868 1.00 28.62 242 ARG B O 1
ATOM 3124 N N . VAL B 1 237 ? 18.113 10.491 90.881 1.00 28.58 243 VAL B N 1
ATOM 3125 C CA . VAL B 1 237 ? 18.181 11.865 91.430 1.00 26.92 243 VAL B CA 1
ATOM 3126 C C . VAL B 1 237 ? 16.786 12.353 91.903 1.00 26.98 243 VAL B C 1
ATOM 3127 O O . VAL B 1 237 ? 16.644 12.878 93.012 1.00 25.57 243 VAL B O 1
ATOM 3131 N N . ALA B 1 238 ? 15.760 12.175 91.066 1.00 28.71 244 ALA B N 1
ATOM 3132 C CA . ALA B 1 238 ? 14.353 12.434 91.467 1.00 29.19 244 ALA B CA 1
ATOM 3133 C C . ALA B 1 238 ? 14.007 11.686 92.778 1.00 30.36 244 ALA B C 1
ATOM 3134 O O . ALA B 1 238 ? 13.413 12.264 93.697 1.00 30.16 244 ALA B O 1
ATOM 3136 N N . GLU B 1 239 ? 14.407 10.420 92.865 1.00 32.32 245 GLU B N 1
ATOM 3137 C CA . GLU B 1 239 ? 14.227 9.649 94.103 1.00 33.98 245 GLU B CA 1
ATOM 3138 C C . GLU B 1 239 ? 14.877 10.340 95.308 1.00 33.09 245 GLU B C 1
ATOM 3139 O O . GLU B 1 239 ? 14.262 10.430 96.353 1.00 33.14 245 GLU B O 1
ATOM 3145 N N . ARG B 1 240 ? 16.117 10.809 95.171 1.00 32.32 246 ARG B N 1
ATOM 3146 C CA . ARG B 1 240 ? 16.770 11.490 96.305 1.00 32.94 246 ARG B CA 1
ATOM 3147 C C . ARG B 1 240 ? 16.071 12.809 96.675 1.00 30.46 246 ARG B C 1
ATOM 3148 O O . ARG B 1 240 ? 15.956 13.134 97.852 1.00 30.12 246 ARG B O 1
ATOM 3156 N N . VAL B 1 241 ? 15.617 13.566 95.680 1.00 28.22 247 VAL B N 1
ATOM 3157 C CA . VAL B 1 241 ? 14.850 14.783 95.967 1.00 27.09 247 VAL B CA 1
ATOM 3158 C C . VAL B 1 241 ? 13.551 14.424 96.752 1.00 27.68 247 VAL B C 1
ATOM 3159 O O . VAL B 1 241 ? 13.245 15.067 97.772 1.00 27.04 247 VAL B O 1
ATOM 3163 N N . ALA B 1 242 ? 12.833 13.387 96.293 1.00 27.56 248 ALA B N 1
ATOM 3164 C CA . ALA B 1 242 ? 11.599 12.932 96.964 1.00 29.64 248 ALA B CA 1
ATOM 3165 C C . ALA B 1 242 ? 11.836 12.499 98.432 1.00 30.60 248 ALA B C 1
ATOM 3166 O O . ALA B 1 242 ? 10.975 12.701 99.269 1.00 31.56 248 ALA B O 1
ATOM 3168 N N . ALA B 1 243 ? 13.006 11.931 98.723 1.00 30.33 249 ALA B N 1
ATOM 3169 C CA . ALA B 1 243 ? 13.343 11.492 100.067 1.00 31.93 249 ALA B CA 1
ATOM 3170 C C . ALA B 1 243 ? 13.578 12.679 101.025 1.00 32.14 249 ALA B C 1
ATOM 3171 O O . ALA B 1 243 ? 13.483 12.520 102.210 1.00 33.76 249 ALA B O 1
ATOM 3173 N N . ARG B 1 244 ? 13.862 13.859 100.501 1.00 31.44 250 ARG B N 1
ATOM 3174 C CA . ARG B 1 244 ? 14.180 14.995 101.356 1.00 32.67 250 ARG B CA 1
ATOM 3175 C C . ARG B 1 244 ? 13.038 16.005 101.505 1.00 32.87 250 ARG B C 1
ATOM 3176 O O . ARG B 1 244 ? 12.892 16.632 102.560 1.00 33.27 250 ARG B O 1
ATOM 3184 N N . VAL B 1 245 ? 12.244 16.181 100.455 1.00 32.13 251 VAL B N 1
ATOM 3185 C CA . VAL B 1 245 ? 11.029 16.942 100.556 1.00 32.90 251 VAL B CA 1
ATOM 3186 C C . VAL B 1 245 ? 9.985 15.933 100.970 1.00 35.10 251 VAL B C 1
ATOM 3187 O O . VAL B 1 245 ? 9.316 16.112 101.957 1.00 37.54 251 VAL B O 1
#

Organism: Homo sapiens (NCBI:txid9606)

B-factor: mean 39.49, std 12.13, range [18.73, 86.22]